Protein AF-A0A1V5V5V7-F1 (afdb_monomer_lite)

Secondary structure (DSSP, 8-state):
-HHHHHHHHHHHHTT--EEEEE-TT-B--SS---S-GGGSB-HHHHHHHHHHHHHTTPEEEEE--SSSS-HHHHTSGGGGGGBTTGGG---GGG-----SB-TT-HHHHHHHHHHHHHHGGG--SSEEE------TTTT-STTHHHHHHHH-HHHHHHHHHHHHHHHHHHTTPEEEEE-THHHH-TTTGGGS-TTSEEEEE--SS--SS-B-SSSTT-B--HHHHHHHHT--EEEE-BTT-HHHHHHHHHHHTTS--SEE--B--S-SSSIIIIIHHHHHHHHHHHTT--HHHHHHHHHHHHSTTS--TT-HHHHHHHHHHHTGGGGS-S---HHHHHEEETT----HHHHHHHHHHHHHHT----HHHHHHHHHHHHHHHHHHHHHHHHHHHHHHHHHTT--HHHHHHHHHHHHHHHHHHHHHHHHHHHHHSTT--S--HHHHHHHHHHHHHHHHHHHTT-EEEEEEEE-SSTT-EEEEEEEEEETTEEEEPPPEEE---TT-SS-TT-SEEEEEEE---SS--EEEEEE-S-S-EEEEEEEEEETTEEEEEEEEEEEES-EE-GGGGGSSSS--EEES-S-HHHHHH-HHHHH--EEEEEEEEE------

Radius of gyration: 25.82 Å; chains: 1; bounding box: 59×65×69 Å

Foldseek 3Di:
DVVLLVVLVLLLVLQAQEDEAELALQEADPLHNPDDPVRHDYLVNLLVSQVSNVVSNYQYEYEYALFFQNQVVCVDPVCLVQFLLHPNQQFFLRDSRRGTGALQDPVSLVSLLVVCVGRLVSGPDLEYEHALPDRQGQCRHPRSVVVCVVPNSLVSSLSSLVSSCVSSVVSNHQYEYEDLVCVLVVVCVLVHDQSHEYEYEDEALAPLFPFRAFWLSDGDDVQVVCVVSNHAYEYEYELLAPSRLQNSLVNCVVHDHPFYHHDDPDDPQCCLQGVSLSSQLSSNVRVVDDSVVSLVRSCCVQFNPFDDDPDPLSVLSNCLRRLSLLRDFLQDALLNLQWAAQVHDDPPVLVSLVSSLVSLVPTDGDDDRNVLSSVSSSLSSLRVNLSSLLSCLSVVCVVVLHPPVVSVVSLVVSLVSLVVSLVVSCVSSCVPPPPPPDPCSNVSSVNSSVRSVVVSVLCNQSKKKKWKWQASTQQFQSFKKKWFAAPNDTFIDGGDTNHDPNSDRDDPPPSIIMGIGRTDGDPTFKMKIKGFSFWQIWTQEMWITGSNWIKGFDFWDDKDDDWDPPVRHRDNDPDTITFADNTRSVRSRDRVSSGDMTMTMTTIDIDDPDDD

Structure (mmCIF, N/CA/C/O backbone):
data_AF-A0A1V5V5V7-F1
#
_entry.id   AF-A0A1V5V5V7-F1
#
loop_
_atom_site.group_PDB
_atom_site.id
_atom_site.type_symbol
_atom_site.label_atom_id
_atom_site.label_alt_id
_atom_site.label_comp_id
_atom_site.label_asym_id
_atom_site.label_entity_id
_atom_site.label_seq_id
_atom_site.pdbx_PDB_ins_code
_atom_site.Cartn_x
_atom_site.Cartn_y
_atom_site.Cartn_z
_atom_site.occupancy
_atom_site.B_iso_or_equiv
_atom_site.auth_seq_id
_atom_site.auth_comp_id
_atom_site.auth_asym_id
_atom_site.auth_atom_id
_atom_site.pdbx_PDB_model_num
ATOM 1 N N . MET A 1 1 ? -1.024 5.319 25.805 1.00 80.69 1 MET A N 1
ATOM 2 C CA . MET A 1 1 ? -2.312 5.103 26.497 1.00 80.69 1 MET A CA 1
ATOM 3 C C . MET A 1 1 ? -3.242 6.287 26.294 1.00 80.69 1 MET A C 1
ATOM 5 O O . MET A 1 1 ? -4.221 6.114 25.589 1.00 80.69 1 MET A O 1
ATOM 9 N N . ASP A 1 2 ? -2.904 7.481 26.786 1.00 83.31 2 ASP A N 1
ATOM 10 C CA . ASP A 1 2 ? -3.766 8.677 26.711 1.00 83.31 2 ASP A CA 1
ATOM 11 C C . ASP A 1 2 ? -4.281 9.001 25.307 1.00 83.31 2 ASP A C 1
ATOM 13 O O . ASP A 1 2 ? -5.461 9.292 25.135 1.00 83.31 2 ASP A O 1
ATOM 17 N N . PHE A 1 3 ? -3.415 8.902 24.296 1.00 84.81 3 PHE A N 1
ATOM 18 C CA . PHE A 1 3 ? -3.811 9.075 22.899 1.00 84.81 3 PHE A CA 1
ATOM 19 C C . PHE A 1 3 ? -4.911 8.090 22.475 1.00 84.81 3 PHE A C 1
ATOM 21 O O . PHE A 1 3 ? -5.913 8.506 21.911 1.00 84.81 3 PHE A O 1
ATOM 28 N N . ILE A 1 4 ? -4.752 6.799 22.790 1.00 88.62 4 ILE A N 1
ATOM 29 C CA . ILE A 1 4 ? -5.717 5.752 22.421 1.00 88.62 4 ILE A CA 1
ATOM 30 C C . ILE A 1 4 ? -7.050 5.991 23.133 1.00 88.62 4 ILE A C 1
ATOM 32 O O . ILE A 1 4 ? -8.092 5.885 22.503 1.00 88.62 4 ILE A O 1
ATOM 36 N N . CYS A 1 5 ? -7.030 6.363 24.415 1.00 91.00 5 CYS A N 1
ATOM 37 C CA . CYS A 1 5 ? -8.255 6.675 25.152 1.00 91.00 5 CYS A CA 1
ATOM 38 C C . CYS A 1 5 ? -8.996 7.879 24.546 1.00 91.00 5 CYS A C 1
ATOM 40 O O . CYS A 1 5 ? -10.190 7.788 24.283 1.00 91.00 5 CYS A O 1
ATOM 42 N N . LYS A 1 6 ? -8.285 8.971 24.233 1.00 89.75 6 LYS A N 1
ATOM 43 C CA . LYS A 1 6 ? -8.878 10.130 23.542 1.00 89.75 6 LYS A CA 1
ATOM 44 C C . LYS A 1 6 ? -9.408 9.770 22.154 1.00 89.75 6 LYS A C 1
ATOM 46 O O . LYS A 1 6 ? -10.428 10.300 21.732 1.00 89.75 6 LYS A O 1
ATOM 51 N N . PHE A 1 7 ? -8.732 8.865 21.450 1.00 90.94 7 PHE A N 1
ATOM 52 C CA . PHE A 1 7 ? -9.203 8.384 20.158 1.00 90.94 7 PHE A CA 1
ATOM 53 C C . PHE A 1 7 ? -10.456 7.508 20.283 1.00 90.94 7 PHE A C 1
ATOM 55 O O . PHE A 1 7 ? -11.350 7.629 19.459 1.00 90.94 7 PHE A O 1
ATOM 62 N N . ILE A 1 8 ? -10.561 6.681 21.327 1.00 95.88 8 ILE A N 1
ATOM 63 C CA . ILE A 1 8 ? -11.785 5.927 21.644 1.00 95.88 8 ILE A CA 1
ATOM 64 C C . ILE A 1 8 ? -12.945 6.888 21.921 1.00 95.88 8 ILE A C 1
ATOM 66 O O . ILE A 1 8 ? -14.026 6.682 21.380 1.00 95.88 8 ILE A O 1
ATOM 70 N N . ASP A 1 9 ? -12.722 7.943 22.713 1.00 95.62 9 ASP A N 1
ATOM 71 C CA . ASP A 1 9 ? -13.739 8.976 22.953 1.00 95.62 9 ASP A CA 1
ATOM 72 C C . ASP A 1 9 ? -14.209 9.613 21.641 1.00 95.62 9 ASP A C 1
ATOM 74 O O . ASP A 1 9 ? -15.407 9.769 21.417 1.00 95.62 9 ASP A O 1
ATOM 78 N N . PHE A 1 10 ? -13.261 9.952 20.764 1.00 93.00 10 PHE A N 1
ATOM 79 C CA . PHE A 1 10 ? -13.552 10.528 19.456 1.00 93.00 10 PHE A CA 1
ATOM 80 C C . PHE A 1 10 ? -14.321 9.558 18.546 1.00 93.00 10 PHE A C 1
ATOM 82 O O . PHE A 1 10 ? -15.321 9.936 17.948 1.00 93.00 10 PHE A O 1
ATOM 89 N N . ALA A 1 11 ? -13.898 8.297 18.461 1.00 95.44 11 ALA A N 1
ATOM 90 C CA . ALA A 1 11 ? -14.577 7.286 17.658 1.00 95.44 11 ALA A CA 1
ATOM 91 C C . ALA A 1 11 ? -16.013 7.040 18.160 1.00 95.44 11 ALA A C 1
ATOM 93 O O . ALA A 1 11 ? -16.940 6.985 17.355 1.00 95.44 11 ALA A O 1
ATOM 94 N N . ALA A 1 12 ? -16.212 6.968 19.480 1.00 96.81 12 ALA A N 1
ATOM 95 C CA . ALA A 1 12 ? -17.534 6.815 20.089 1.00 96.81 12 ALA A CA 1
ATOM 96 C C . ALA A 1 12 ? -18.451 8.016 19.808 1.00 96.81 12 ALA A C 1
ATOM 98 O O . ALA A 1 12 ? -19.632 7.832 19.518 1.00 96.81 12 ALA A O 1
ATOM 99 N N . LEU A 1 13 ? -17.908 9.240 19.843 1.00 95.25 13 LEU A N 1
ATOM 100 C CA . LEU A 1 13 ? -18.642 10.454 19.473 1.00 95.25 13 LEU A CA 1
ATOM 101 C C . LEU A 1 13 ? -19.176 10.389 18.032 1.00 95.25 13 LEU A C 1
ATOM 103 O O . LEU A 1 13 ? -20.259 10.898 17.766 1.00 95.25 13 LEU A O 1
ATOM 107 N N . HIS A 1 14 ? -18.443 9.728 17.134 1.00 96.50 14 HIS A N 1
ATOM 108 C CA . HIS A 1 14 ? -18.779 9.583 15.718 1.00 96.50 14 HIS A CA 1
ATOM 109 C C . HIS A 1 14 ? -19.325 8.191 15.369 1.00 96.50 14 HIS A C 1
ATOM 111 O O . HIS A 1 14 ? -19.024 7.651 14.310 1.00 96.50 14 HIS A O 1
ATOM 117 N N . HIS A 1 15 ? -20.134 7.601 16.251 1.00 97.06 15 HIS A N 1
ATOM 118 C CA . HIS A 1 15 ? -20.927 6.389 15.989 1.00 97.06 15 HIS A CA 1
ATOM 119 C C . HIS A 1 15 ? -20.156 5.088 15.723 1.00 97.06 15 HIS A C 1
ATOM 121 O O . HIS A 1 15 ? -20.773 4.077 15.377 1.00 97.06 15 HIS A O 1
ATOM 127 N N . TYR A 1 16 ? -18.838 5.049 15.931 1.00 98.25 16 TYR A N 1
ATOM 128 C CA . TYR A 1 16 ? -18.142 3.765 15.938 1.00 98.25 16 TYR A CA 1
ATOM 129 C C . TYR A 1 16 ? -18.582 2.958 17.154 1.00 98.25 16 TYR A C 1
ATOM 131 O O . TYR A 1 16 ? -18.862 3.500 18.218 1.00 98.25 16 TYR A O 1
ATOM 139 N N . ASN A 1 17 ? -18.607 1.641 16.989 1.00 97.75 17 ASN A N 1
ATOM 140 C CA . ASN A 1 17 ? -18.889 0.673 18.048 1.00 97.75 17 ASN A CA 1
ATOM 141 C C . ASN A 1 17 ? -17.753 -0.349 18.217 1.00 97.75 17 ASN A C 1
ATOM 143 O O . ASN A 1 17 ? -17.790 -1.158 19.139 1.00 97.75 17 ASN A O 1
ATOM 147 N N . HIS A 1 18 ? -16.733 -0.311 17.353 1.00 98.06 18 HIS A N 1
ATOM 148 C CA . HIS A 1 18 ? -15.567 -1.185 17.423 1.00 98.06 18 HIS A CA 1
ATOM 149 C C . HIS A 1 18 ? -14.266 -0.419 17.168 1.00 98.06 18 HIS A C 1
ATOM 151 O O . HIS A 1 18 ? -14.229 0.537 16.394 1.00 98.06 18 HIS A O 1
ATOM 157 N N . LEU A 1 19 ? -13.180 -0.893 17.782 1.00 97.50 19 LEU A N 1
ATOM 158 C CA . LEU A 1 19 ? -11.814 -0.460 17.500 1.00 97.50 19 LEU A CA 1
ATOM 159 C C . LEU A 1 19 ? -10.923 -1.681 17.249 1.00 97.50 19 LEU A C 1
ATOM 161 O O . LEU A 1 19 ? -10.597 -2.432 18.171 1.00 97.50 19 LEU A O 1
ATOM 165 N N . MET A 1 20 ? -10.492 -1.842 15.998 1.00 96.44 20 MET A N 1
ATOM 166 C CA . MET A 1 20 ? -9.503 -2.846 15.614 1.00 96.44 20 MET A CA 1
ATOM 167 C C . MET A 1 20 ? -8.090 -2.326 15.882 1.00 96.44 20 MET A C 1
ATOM 169 O O . MET A 1 20 ? -7.665 -1.326 15.303 1.00 96.44 20 MET A O 1
ATOM 173 N N . LEU A 1 21 ? -7.333 -3.023 16.725 1.00 94.31 21 LEU A N 1
ATOM 174 C CA . LEU A 1 21 ? -5.933 -2.696 16.984 1.00 94.31 21 LEU A CA 1
ATOM 175 C C . LEU A 1 21 ? -5.018 -3.548 16.097 1.00 94.31 21 LEU A C 1
ATOM 177 O O . LEU A 1 21 ? -4.735 -4.701 16.423 1.00 94.31 21 LEU A O 1
ATOM 181 N N . SER A 1 22 ? -4.535 -2.967 14.995 1.00 90.31 22 SER A N 1
ATOM 182 C CA . SER A 1 22 ? -3.468 -3.557 14.176 1.00 90.31 22 SER A CA 1
ATOM 183 C C . SER A 1 22 ? -2.113 -3.256 14.802 1.00 90.31 22 SER A C 1
ATOM 185 O O . SER A 1 22 ? -1.541 -2.183 14.615 1.00 90.31 22 SER A O 1
ATOM 187 N N . LEU A 1 23 ? -1.655 -4.181 15.642 1.00 84.69 23 LEU A N 1
ATOM 188 C CA . LEU A 1 23 ? -0.447 -4.016 16.448 1.00 84.69 23 LEU A CA 1
ATOM 189 C C . LEU A 1 23 ? 0.705 -4.905 15.983 1.00 84.69 23 LEU A C 1
ATOM 191 O O . LEU A 1 23 ? 1.758 -4.845 16.604 1.00 84.69 23 LEU A O 1
ATOM 195 N N . GLY A 1 24 ? 0.537 -5.724 14.940 1.00 84.44 24 GLY A N 1
ATOM 196 C CA . GLY A 1 24 ? 1.569 -6.676 14.524 1.00 84.44 24 GLY A CA 1
ATOM 197 C C . GLY A 1 24 ? 2.016 -7.543 15.706 1.00 84.44 24 GLY A C 1
ATOM 198 O O . GLY A 1 24 ? 1.200 -8.184 16.366 1.00 84.44 24 GLY A O 1
ATOM 199 N N . ASP A 1 25 ? 3.304 -7.489 16.028 1.00 88.69 25 ASP A N 1
ATOM 200 C CA . ASP A 1 25 ? 3.940 -8.211 17.136 1.00 88.69 25 ASP A CA 1
ATOM 201 C C . ASP A 1 25 ? 4.136 -7.351 18.410 1.00 88.69 25 ASP A C 1
ATOM 203 O O . ASP A 1 25 ? 4.854 -7.717 19.346 1.00 88.69 25 ASP A O 1
ATOM 207 N N . ARG A 1 26 ? 3.496 -6.177 18.475 1.00 91.56 26 ARG A N 1
ATOM 208 C CA . ARG A 1 26 ? 3.693 -5.178 19.539 1.00 91.56 26 ARG A CA 1
ATOM 209 C C . ARG A 1 26 ? 3.007 -5.541 20.854 1.00 91.56 26 ARG A C 1
ATOM 211 O O . ARG A 1 26 ? 3.094 -4.755 21.791 1.00 91.56 26 ARG A O 1
ATOM 218 N N . ILE A 1 27 ? 2.333 -6.685 20.972 1.00 94.38 27 ILE A N 1
ATOM 219 C CA . ILE A 1 27 ? 1.839 -7.184 22.264 1.00 94.38 27 ILE A CA 1
ATOM 220 C C . ILE A 1 27 ? 2.850 -8.188 22.811 1.00 94.38 27 ILE A C 1
ATOM 222 O O . ILE A 1 27 ? 2.986 -9.296 22.289 1.00 94.38 27 ILE A O 1
ATOM 226 N N . ARG A 1 28 ? 3.543 -7.801 23.886 1.00 94.06 28 ARG A N 1
ATOM 227 C CA . ARG A 1 28 ? 4.584 -8.618 24.515 1.00 94.06 28 ARG A CA 1
ATOM 228 C C . ARG A 1 28 ? 3.955 -9.715 25.371 1.00 94.06 28 ARG A C 1
ATOM 230 O O . ARG A 1 28 ? 3.313 -9.424 26.383 1.00 94.06 28 ARG A O 1
ATOM 237 N N . THR A 1 29 ? 4.178 -10.971 25.001 1.00 94.75 29 THR A N 1
ATOM 238 C CA . THR A 1 29 ? 3.667 -12.159 25.706 1.00 94.75 29 THR A CA 1
ATOM 239 C C . THR A 1 29 ? 4.819 -13.022 26.226 1.00 94.75 29 THR A C 1
ATOM 241 O O . THR A 1 29 ? 5.990 -12.678 26.070 1.00 94.75 29 THR A O 1
ATOM 244 N N . ARG A 1 30 ? 4.513 -14.143 26.888 1.00 95.06 30 ARG A N 1
ATOM 245 C CA . ARG A 1 30 ? 5.533 -15.123 27.292 1.00 95.06 30 ARG A CA 1
ATOM 246 C C . ARG A 1 30 ? 6.032 -15.929 26.097 1.00 95.06 30 ARG A C 1
ATOM 248 O O . ARG A 1 30 ? 7.222 -16.207 26.024 1.00 95.06 30 ARG A O 1
ATOM 255 N N . SER A 1 31 ? 5.134 -16.281 25.179 1.00 94.50 31 SER A N 1
ATOM 256 C CA . SER A 1 31 ? 5.453 -16.944 23.906 1.00 94.50 31 SER A CA 1
ATOM 257 C C . SER A 1 31 ? 6.205 -16.051 22.918 1.00 94.50 31 SER A C 1
ATOM 259 O O . SER A 1 31 ? 6.897 -16.576 22.053 1.00 94.50 31 SER A O 1
ATOM 261 N N . TYR A 1 32 ? 6.099 -14.727 23.051 1.00 94.19 32 TYR A N 1
ATOM 262 C CA . TYR A 1 32 ? 6.784 -13.759 22.197 1.00 94.19 32 TYR A CA 1
ATOM 263 C C . TYR A 1 32 ? 7.292 -12.552 23.018 1.00 94.19 32 TYR A C 1
ATOM 265 O O . TYR A 1 32 ? 6.629 -11.510 23.098 1.00 94.19 32 TYR A O 1
ATOM 273 N N . PRO A 1 33 ? 8.453 -12.686 23.692 1.00 93.75 33 PRO A N 1
ATOM 274 C CA . PRO A 1 33 ? 8.962 -11.671 24.615 1.00 93.75 33 PRO A CA 1
ATOM 275 C C . PRO A 1 33 ? 9.951 -10.676 23.979 1.00 93.75 33 PRO A C 1
ATOM 277 O O . PRO A 1 33 ? 10.527 -9.866 24.703 1.00 93.75 33 PRO A O 1
ATOM 280 N N . PHE A 1 34 ? 10.196 -10.749 22.666 1.00 92.56 34 PHE A N 1
ATOM 281 C CA . PHE A 1 34 ? 11.405 -10.181 22.052 1.00 92.56 34 PHE A CA 1
ATOM 282 C C . PHE A 1 34 ? 11.418 -8.653 21.912 1.00 92.56 34 PHE A C 1
ATOM 284 O O . PHE A 1 34 ? 12.494 -8.052 21.895 1.00 92.56 34 PHE A O 1
ATOM 291 N N . ARG A 1 35 ? 10.253 -7.998 21.842 1.00 89.69 35 ARG A N 1
ATOM 292 C CA . ARG A 1 35 ? 10.193 -6.533 21.754 1.00 89.69 35 ARG A CA 1
ATOM 293 C C . ARG A 1 35 ? 10.451 -5.851 23.092 1.00 89.69 35 ARG A C 1
ATOM 295 O O . ARG A 1 35 ? 9.908 -6.228 24.133 1.00 89.69 35 ARG A O 1
ATOM 302 N N . ALA A 1 36 ? 11.219 -4.765 23.043 1.00 89.88 36 ALA A N 1
ATOM 303 C CA . ALA A 1 36 ? 11.499 -3.944 24.211 1.00 89.88 36 ALA A CA 1
ATOM 304 C C . ALA A 1 36 ? 10.215 -3.295 24.775 1.00 89.88 36 ALA A C 1
ATOM 306 O O . ALA A 1 36 ? 9.289 -2.987 24.017 1.00 89.88 36 ALA A O 1
ATOM 307 N N . PRO A 1 37 ? 10.146 -3.007 26.089 1.00 88.75 37 PRO A N 1
ATOM 308 C CA . PRO A 1 37 ? 8.986 -2.346 26.686 1.00 88.75 37 PRO A CA 1
ATOM 309 C C . PRO A 1 37 ? 8.615 -0.985 26.110 1.00 88.75 37 PRO A C 1
ATOM 311 O O . PRO A 1 37 ? 7.437 -0.666 26.059 1.00 88.75 37 PRO A O 1
ATOM 314 N N . ALA A 1 38 ? 9.585 -0.205 25.635 1.00 85.50 38 ALA A N 1
ATOM 315 C CA . ALA A 1 38 ? 9.311 1.082 24.993 1.00 85.50 38 ALA A CA 1
ATOM 316 C C . ALA A 1 38 ? 8.630 0.943 23.617 1.00 85.50 38 ALA A C 1
ATOM 318 O O . ALA A 1 38 ? 8.101 1.912 23.083 1.00 85.50 38 ALA A O 1
ATOM 319 N N . GLU A 1 39 ? 8.649 -0.259 23.045 1.00 85.69 39 GLU A N 1
ATOM 320 C CA . GLU A 1 39 ? 8.208 -0.558 21.686 1.00 85.69 39 GLU A CA 1
ATOM 321 C C . GLU A 1 39 ? 7.040 -1.546 21.649 1.00 85.69 39 GLU A C 1
ATOM 323 O O . GLU A 1 39 ? 6.662 -1.992 20.568 1.00 85.69 39 GLU A O 1
ATOM 328 N N . SER A 1 40 ? 6.495 -1.930 22.805 1.00 91.38 40 SER A N 1
ATOM 329 C CA . SER A 1 40 ? 5.447 -2.943 22.918 1.00 91.38 40 SER A CA 1
ATOM 330 C C . SER A 1 40 ? 4.523 -2.683 24.103 1.00 91.38 40 SER A C 1
ATOM 332 O O . SER A 1 40 ? 4.929 -2.142 25.128 1.00 91.38 40 SER A O 1
ATOM 334 N N . TYR A 1 41 ? 3.282 -3.138 23.984 1.00 93.62 41 TYR A N 1
ATOM 335 C CA . TYR A 1 41 ? 2.291 -3.138 25.044 1.00 93.62 41 TYR A CA 1
ATOM 336 C C . TYR A 1 41 ? 2.398 -4.408 25.878 1.00 93.62 41 TYR A C 1
ATOM 338 O O . TYR A 1 41 ? 2.462 -5.528 25.365 1.00 93.62 41 TYR A O 1
ATOM 346 N N . SER A 1 42 ? 2.369 -4.238 27.192 1.00 95.06 42 SER A N 1
ATOM 347 C CA . SER A 1 42 ? 2.138 -5.333 28.123 1.00 95.06 42 SER A CA 1
ATOM 348 C C . SER A 1 42 ? 0.673 -5.796 28.080 1.00 95.06 42 SER A C 1
ATOM 350 O O . SER A 1 42 ? -0.224 -5.009 27.758 1.00 95.06 42 SER A O 1
ATOM 352 N N . PRO A 1 43 ? 0.380 -7.041 28.504 1.00 95.75 43 PRO A N 1
ATOM 353 C CA . PRO A 1 43 ? -0.996 -7.515 28.634 1.00 95.75 43 PRO A CA 1
ATOM 354 C C . PRO A 1 43 ? -1.861 -6.624 29.535 1.00 95.75 43 PRO A C 1
ATOM 356 O O . PRO A 1 43 ? -3.062 -6.504 29.322 1.00 95.75 43 PRO A O 1
ATOM 359 N N . GLU A 1 44 ?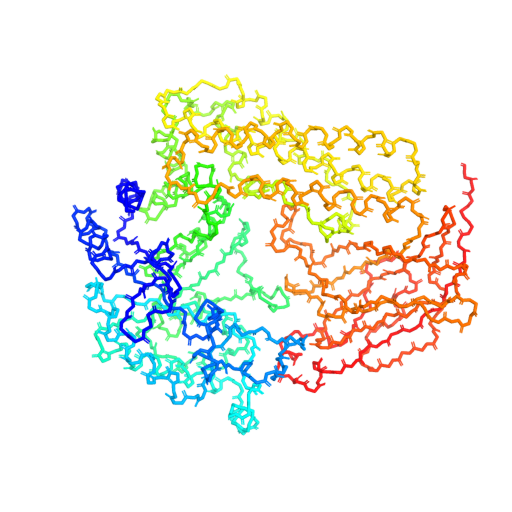 -1.255 -5.980 30.535 1.00 96.00 44 GLU A N 1
ATOM 360 C CA . GLU A 1 44 ? -1.958 -5.075 31.442 1.00 96.00 44 GLU A CA 1
ATOM 361 C C . GLU A 1 44 ? -2.341 -3.749 30.776 1.00 96.00 44 GLU A C 1
ATOM 363 O O . GLU A 1 44 ? -3.438 -3.240 30.991 1.00 96.00 44 GLU A O 1
ATOM 368 N N . GLU A 1 45 ? -1.479 -3.198 29.923 1.00 95.69 45 GLU A N 1
ATOM 369 C CA . GLU A 1 45 ? -1.816 -2.010 29.132 1.00 95.69 45 GLU A CA 1
ATOM 370 C C . GLU A 1 45 ? -2.938 -2.305 28.138 1.00 95.69 45 GLU A C 1
ATOM 372 O O . GLU A 1 45 ? -3.879 -1.521 28.040 1.00 95.69 45 GLU A O 1
ATOM 377 N N . ILE A 1 46 ? -2.905 -3.470 27.485 1.00 97.06 46 ILE A N 1
ATOM 378 C CA . ILE A 1 46 ? -3.990 -3.907 26.599 1.00 97.06 46 ILE A CA 1
ATOM 379 C C . ILE A 1 46 ? -5.306 -4.040 27.372 1.00 97.06 46 ILE A C 1
ATOM 381 O O . ILE A 1 46 ? -6.318 -3.501 26.931 1.00 97.06 46 ILE A O 1
ATOM 385 N N . ARG A 1 47 ? -5.304 -4.659 28.564 1.00 97.12 47 ARG A N 1
ATOM 386 C CA . ARG A 1 47 ? -6.510 -4.731 29.412 1.00 97.12 47 ARG A CA 1
ATOM 387 C C . ARG A 1 47 ? -7.063 -3.355 29.753 1.00 97.12 47 ARG A C 1
ATOM 389 O O . ARG A 1 47 ? -8.278 -3.189 29.751 1.00 97.12 47 ARG A O 1
ATOM 396 N N . LYS A 1 48 ? -6.202 -2.368 30.014 1.00 97.62 48 LYS A N 1
ATOM 397 C CA . LYS A 1 48 ? -6.633 -0.985 30.262 1.00 97.62 48 LYS A CA 1
ATOM 398 C C . LYS A 1 48 ? -7.284 -0.361 29.027 1.00 97.62 48 LYS A C 1
ATOM 400 O O . LYS A 1 48 ? -8.326 0.264 29.177 1.00 97.62 48 LYS A O 1
ATOM 405 N N . ILE A 1 49 ? -6.721 -0.561 27.830 1.00 97.19 49 ILE A N 1
ATOM 406 C CA . ILE A 1 49 ? -7.319 -0.077 26.570 1.00 97.19 49 ILE A CA 1
ATOM 407 C C . ILE 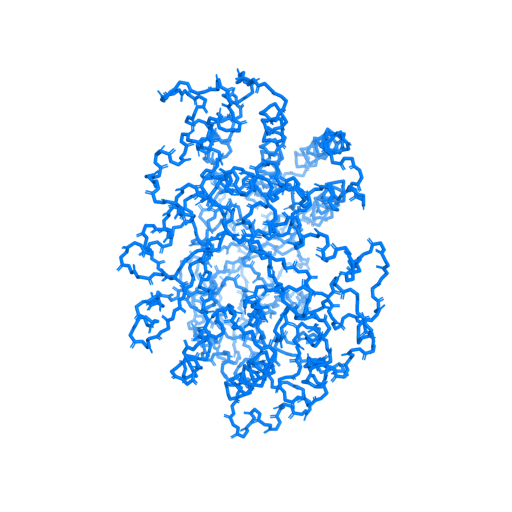A 1 49 ? -8.695 -0.714 26.359 1.00 97.19 49 ILE A C 1
ATOM 409 O O . ILE A 1 49 ? -9.675 -0.012 26.135 1.00 97.19 49 ILE A O 1
ATOM 413 N N . VAL A 1 50 ? -8.777 -2.038 26.480 1.00 98.25 50 VAL A N 1
ATOM 414 C CA . VAL A 1 50 ? -10.011 -2.808 26.281 1.00 98.25 50 VAL A CA 1
ATOM 415 C C . VAL A 1 50 ? -11.081 -2.427 27.307 1.00 98.25 50 VAL A C 1
ATOM 417 O O . VAL A 1 50 ? -12.242 -2.236 26.951 1.00 98.25 50 VAL A O 1
ATOM 420 N N . ALA A 1 51 ? -10.703 -2.274 28.579 1.00 98.19 51 ALA A N 1
ATOM 421 C CA . ALA A 1 51 ? -11.615 -1.831 29.629 1.00 98.19 51 ALA A CA 1
ATOM 422 C C . ALA A 1 51 ? -12.120 -0.405 29.381 1.00 98.19 51 ALA A C 1
ATOM 424 O O . ALA A 1 51 ? -13.293 -0.132 29.622 1.00 98.19 51 ALA A O 1
ATOM 425 N N . TYR A 1 52 ? -11.258 0.484 28.882 1.00 98.44 52 TYR A N 1
ATOM 426 C CA . TYR A 1 52 ? -11.644 1.845 28.526 1.00 98.44 52 TYR A CA 1
ATOM 427 C C . TYR A 1 52 ? -12.600 1.874 27.329 1.00 98.44 52 TYR A C 1
ATOM 429 O O . TYR A 1 52 ? -13.633 2.528 27.405 1.00 98.44 52 TYR A O 1
ATOM 437 N N . GLY A 1 53 ? -12.317 1.101 26.273 1.00 98.25 53 GLY A N 1
ATOM 438 C CA . GLY A 1 53 ? -13.233 0.924 25.142 1.00 98.25 53 GLY A CA 1
ATOM 439 C C . GLY A 1 53 ? -14.617 0.481 25.605 1.00 98.25 53 GLY A C 1
ATOM 440 O O . GLY A 1 53 ? -15.610 1.135 25.307 1.00 98.25 53 GLY A O 1
ATOM 441 N N . LYS A 1 54 ? -14.675 -0.542 26.466 1.00 97.88 54 LYS A N 1
ATOM 442 C CA . LYS A 1 54 ? -15.934 -1.022 27.046 1.00 97.88 54 LYS A CA 1
ATOM 443 C C . LYS A 1 54 ? -16.696 0.053 27.834 1.00 97.88 54 LYS A C 1
ATOM 445 O O . LYS A 1 54 ? -17.917 0.051 27.811 1.00 97.88 54 LYS A O 1
ATOM 450 N N . GLN A 1 55 ? -16.010 0.957 28.539 1.00 97.81 55 GLN A N 1
ATOM 451 C CA . GLN A 1 55 ? -16.660 2.077 29.247 1.00 97.81 55 GLN A CA 1
ATOM 452 C C . GLN A 1 55 ? -17.293 3.105 28.299 1.00 97.81 55 GLN A C 1
ATOM 454 O O . GLN A 1 55 ? -18.077 3.937 28.749 1.00 97.81 55 GLN A O 1
ATOM 459 N N . LYS A 1 56 ? -16.919 3.070 27.020 1.00 97.81 56 LYS A N 1
ATOM 460 C CA . LYS A 1 56 ? -17.378 3.966 25.957 1.00 97.81 56 LYS A CA 1
ATOM 461 C C . LYS A 1 56 ? -18.229 3.244 24.915 1.00 97.81 56 LYS A C 1
ATOM 463 O O . LYS A 1 56 ? -18.402 3.770 23.826 1.00 97.81 56 LYS A O 1
ATOM 468 N N . ASP A 1 57 ? -18.704 2.039 25.237 1.00 97.06 57 ASP A N 1
ATOM 469 C CA . ASP A 1 57 ? -19.452 1.167 24.325 1.00 97.06 57 ASP A CA 1
ATOM 470 C C . ASP A 1 57 ? -18.705 0.865 23.004 1.00 97.06 57 ASP A C 1
ATOM 472 O O . ASP A 1 57 ? -19.310 0.544 21.985 1.00 97.06 57 ASP A O 1
ATOM 476 N N . ILE A 1 58 ? -17.365 0.916 23.041 1.00 98.31 58 ILE A N 1
ATOM 477 C CA . ILE A 1 58 ? -16.466 0.525 21.952 1.00 98.31 58 ILE A CA 1
ATOM 478 C C . ILE A 1 58 ? -15.879 -0.853 22.241 1.00 98.31 58 ILE A C 1
ATOM 480 O O . ILE A 1 58 ? -15.091 -1.049 23.173 1.00 98.31 58 ILE A O 1
ATOM 484 N N . GLU A 1 59 ? -16.199 -1.816 21.391 1.00 98.31 59 GLU A N 1
ATOM 485 C CA . GLU A 1 59 ? -15.618 -3.144 21.456 1.00 98.31 59 GLU A CA 1
ATOM 486 C C . GLU A 1 59 ? -14.225 -3.172 20.806 1.00 98.31 59 GLU A C 1
ATOM 488 O O . GLU A 1 59 ? -14.049 -2.939 19.612 1.00 98.31 59 GLU A O 1
ATOM 493 N N . VAL A 1 60 ? -13.199 -3.464 21.607 1.00 98.44 60 VAL A N 1
ATOM 494 C CA . VAL A 1 60 ? -11.807 -3.509 21.140 1.00 98.44 60 VAL A CA 1
ATOM 495 C C . VAL A 1 60 ? -11.416 -4.945 20.798 1.00 98.44 60 VAL A C 1
ATOM 497 O O . VAL A 1 60 ? -11.567 -5.843 21.635 1.00 98.44 60 VAL A O 1
ATOM 500 N N . PHE A 1 61 ? -10.849 -5.158 19.610 1.00 98.06 61 PHE A N 1
ATOM 501 C CA . PHE A 1 61 ? -10.373 -6.469 19.159 1.00 98.06 61 PHE A CA 1
ATOM 502 C C . PHE A 1 61 ? -9.021 -6.380 18.426 1.00 98.06 61 PHE A C 1
ATOM 504 O O . PHE A 1 61 ? -8.660 -5.309 17.926 1.00 98.06 61 PHE A O 1
ATOM 511 N N . PRO A 1 62 ? -8.227 -7.467 18.390 1.00 97.44 62 PRO A N 1
ATOM 512 C CA . PRO A 1 62 ? -6.892 -7.437 17.808 1.00 97.44 62 PRO A CA 1
ATOM 513 C C . PRO A 1 62 ? -6.912 -7.748 16.307 1.00 97.44 62 PRO A C 1
ATOM 515 O O . PRO A 1 62 ? -7.740 -8.533 15.836 1.00 97.44 62 PRO A O 1
ATOM 518 N N . SER A 1 63 ? -5.929 -7.200 15.593 1.00 96.25 63 SER A N 1
ATOM 519 C CA . SER A 1 63 ? -5.468 -7.719 14.305 1.00 96.25 63 SER A CA 1
ATOM 520 C C . SER A 1 63 ? -4.030 -8.212 14.436 1.00 96.25 63 SER A C 1
ATOM 522 O O . SER A 1 63 ? -3.150 -7.454 14.855 1.00 96.25 63 SER A O 1
ATOM 524 N N . VAL A 1 64 ? -3.810 -9.491 14.122 1.00 96.06 64 VAL A N 1
ATOM 525 C CA . VAL A 1 64 ? -2.497 -10.147 14.161 1.00 96.06 64 VAL A CA 1
ATOM 526 C C . VAL A 1 64 ? -2.260 -10.836 12.816 1.00 96.06 64 VAL A C 1
ATOM 528 O O . VAL A 1 64 ? -3.053 -11.710 12.475 1.00 96.06 64 VAL A O 1
ATOM 531 N N . PRO A 1 65 ? -1.204 -10.489 12.060 1.00 95.12 65 PRO A N 1
ATOM 532 C CA . PRO A 1 65 ? -0.898 -11.140 10.788 1.00 95.12 65 PRO A CA 1
ATOM 533 C C . PRO A 1 65 ? -0.554 -12.620 10.997 1.00 95.12 65 PRO A C 1
ATOM 535 O O . PRO A 1 65 ? 0.209 -12.971 11.898 1.00 95.12 65 PRO A O 1
ATOM 538 N N . THR A 1 66 ? -1.130 -13.495 10.170 1.00 95.56 66 THR A N 1
ATOM 539 C CA . THR A 1 66 ? -0.965 -14.961 10.280 1.00 95.56 66 THR A CA 1
ATOM 540 C C . THR A 1 66 ? -0.453 -15.640 9.013 1.00 95.56 66 THR A C 1
ATOM 542 O O . THR A 1 66 ? -0.193 -16.844 9.031 1.00 95.56 66 THR A O 1
ATOM 545 N N . LEU A 1 67 ? -0.274 -14.882 7.929 1.00 95.50 67 LEU A N 1
ATOM 546 C CA . LEU A 1 67 ? 0.335 -15.361 6.692 1.00 95.50 67 LEU A CA 1
ATOM 547 C C . LEU A 1 67 ? 1.295 -14.301 6.145 1.00 95.50 67 LEU A C 1
ATOM 549 O O . LEU A 1 67 ? 2.457 -14.345 6.536 1.00 95.50 67 LEU A O 1
ATOM 553 N N . GLY A 1 68 ? 0.819 -13.357 5.327 1.00 94.25 68 GLY A N 1
ATOM 554 C CA . GLY A 1 68 ? 1.590 -12.185 4.903 1.00 94.25 68 GLY A CA 1
ATOM 555 C C . GLY A 1 68 ? 1.683 -11.112 5.991 1.00 94.25 68 GLY A C 1
ATOM 556 O O . GLY A 1 68 ? 1.109 -11.260 7.078 1.00 94.25 68 GLY A O 1
ATOM 557 N N . HIS A 1 69 ? 2.435 -10.046 5.708 1.00 92.50 69 HIS A N 1
ATOM 558 C CA . HIS A 1 69 ? 2.744 -8.951 6.642 1.00 92.50 69 HIS A CA 1
ATOM 559 C C . HIS A 1 69 ? 3.336 -9.406 7.989 1.00 92.50 69 HIS A C 1
ATOM 561 O O . HIS A 1 69 ? 3.115 -8.808 9.046 1.00 92.50 69 HIS A O 1
ATOM 567 N N . ALA A 1 70 ? 4.096 -10.499 7.964 1.00 94.88 70 ALA A N 1
ATOM 568 C CA . ALA A 1 70 ? 4.708 -11.113 9.133 1.00 94.88 70 ALA A CA 1
ATOM 569 C C . ALA A 1 70 ? 6.111 -10.563 9.453 1.00 94.88 70 ALA A C 1
ATOM 571 O O . ALA A 1 70 ? 6.726 -11.016 10.419 1.00 94.88 70 ALA A O 1
ATOM 572 N N . GLU A 1 71 ? 6.628 -9.590 8.694 1.00 92.94 71 GLU A N 1
ATOM 573 C CA . GLU A 1 71 ? 7.986 -9.041 8.840 1.00 92.94 71 GLU A CA 1
ATOM 574 C C . GLU A 1 71 ? 8.329 -8.582 10.255 1.00 92.94 71 GLU A C 1
ATOM 576 O O . GLU A 1 71 ? 9.456 -8.777 10.706 1.00 92.94 71 GLU A O 1
ATOM 581 N N . ASP A 1 72 ? 7.364 -8.025 10.981 1.00 91.44 72 ASP A N 1
ATOM 582 C CA . ASP A 1 72 ? 7.562 -7.602 12.362 1.00 91.44 72 ASP A CA 1
ATOM 583 C C . ASP A 1 72 ? 7.870 -8.804 13.272 1.00 91.44 72 ASP A C 1
ATOM 585 O O . ASP A 1 72 ? 8.866 -8.783 13.999 1.00 91.44 72 ASP A O 1
ATOM 589 N N . PHE A 1 73 ? 7.096 -9.890 13.152 1.00 94.44 73 PHE A N 1
ATOM 590 C CA . PHE A 1 73 ? 7.344 -11.144 13.872 1.00 94.44 73 PHE A CA 1
ATOM 591 C C . PHE A 1 73 ? 8.651 -11.812 13.434 1.00 94.44 73 PHE A C 1
ATOM 593 O O . PHE A 1 73 ? 9.434 -12.279 14.258 1.00 94.44 73 PHE A O 1
ATOM 600 N N . LEU A 1 74 ? 8.891 -11.868 12.125 1.00 95.31 74 LEU A N 1
ATOM 601 C CA . LEU A 1 74 ? 10.001 -12.606 11.521 1.00 95.31 74 LEU A CA 1
ATOM 602 C C . LEU A 1 74 ? 11.328 -11.830 11.530 1.00 95.31 74 LEU A C 1
ATOM 604 O O . LEU A 1 74 ? 12.359 -12.363 11.116 1.00 95.31 74 LEU A O 1
ATOM 608 N N . SER A 1 75 ? 11.324 -10.585 12.015 1.00 92.88 75 SER A N 1
ATOM 609 C CA . SER A 1 75 ? 12.532 -9.769 12.189 1.00 92.88 75 SER A CA 1
ATOM 610 C C . SER A 1 75 ? 13.467 -10.303 13.283 1.00 92.88 75 SER A C 1
ATOM 612 O O . SER A 1 75 ? 14.664 -10.006 13.277 1.00 92.88 75 SER A O 1
ATOM 614 N N . HIS A 1 76 ? 12.938 -11.113 14.203 1.00 93.12 76 HIS A N 1
ATOM 615 C CA . HIS A 1 76 ? 13.689 -11.710 15.299 1.00 93.12 76 HIS A CA 1
ATOM 616 C C . HIS A 1 76 ? 14.319 -13.055 14.888 1.00 93.12 76 HIS A C 1
ATOM 618 O O . HIS A 1 76 ? 13.603 -13.927 14.389 1.00 93.12 76 HIS A O 1
ATOM 624 N N . PRO A 1 77 ? 15.632 -13.277 15.115 1.00 93.38 77 PRO A N 1
ATOM 625 C CA . PRO A 1 77 ? 16.317 -14.519 14.735 1.00 93.38 77 PRO A CA 1
ATOM 626 C C . PRO A 1 77 ? 15.676 -15.801 15.288 1.00 93.38 77 PRO A C 1
ATOM 628 O O . PRO A 1 77 ? 15.730 -16.847 14.648 1.00 93.38 77 PRO A O 1
ATOM 631 N N . GLU A 1 78 ? 15.045 -15.730 16.459 1.00 94.62 78 GLU A N 1
ATOM 632 C CA . GLU A 1 78 ? 14.322 -16.832 17.098 1.00 94.62 78 GLU A CA 1
ATOM 633 C C . GLU A 1 78 ? 13.105 -17.304 16.288 1.00 94.62 78 GLU A C 1
ATOM 635 O O . GLU A 1 78 ? 12.655 -18.438 16.448 1.00 94.62 78 GLU A O 1
ATOM 640 N N . MET A 1 79 ? 12.595 -16.447 15.402 1.00 95.69 79 MET A N 1
ATOM 641 C CA . MET A 1 79 ? 11.422 -16.693 14.565 1.00 95.69 79 MET A CA 1
ATOM 642 C C . MET A 1 79 ? 11.790 -17.139 13.145 1.00 95.69 79 MET A C 1
ATOM 644 O O . MET A 1 79 ? 10.895 -17.420 12.352 1.00 95.69 79 MET A O 1
ATOM 648 N N . GLU A 1 80 ? 13.085 -17.257 12.821 1.00 94.81 80 GLU A N 1
ATOM 649 C CA . GLU A 1 80 ? 13.591 -17.636 11.490 1.00 94.81 80 GLU A CA 1
ATOM 650 C C . GLU A 1 80 ? 12.894 -18.879 10.929 1.00 94.81 80 GLU A C 1
ATOM 652 O O . GLU A 1 80 ? 12.458 -18.906 9.781 1.00 94.81 80 GLU A O 1
ATOM 657 N N . GLU A 1 81 ? 12.761 -19.909 11.764 1.00 96.12 81 GLU A N 1
ATOM 658 C CA . GLU A 1 81 ? 12.189 -21.214 11.415 1.00 96.12 81 GLU A CA 1
ATOM 659 C C . GLU A 1 81 ? 10.708 -21.146 11.018 1.00 96.12 81 GLU A C 1
ATOM 661 O O . GLU A 1 81 ? 10.169 -22.096 10.445 1.00 96.12 81 GLU A O 1
ATOM 666 N N . LEU A 1 82 ? 10.040 -20.041 11.352 1.00 97.75 82 LEU A N 1
ATOM 667 C CA . LEU A 1 82 ? 8.639 -19.801 11.044 1.00 97.75 82 LEU A CA 1
ATOM 668 C C . LEU A 1 82 ? 8.457 -19.096 9.700 1.00 97.75 82 LEU A C 1
ATOM 670 O O . LEU A 1 82 ? 7.345 -19.102 9.181 1.00 97.75 82 LEU A O 1
ATOM 674 N N . ALA A 1 83 ? 9.512 -18.515 9.125 1.00 97.81 83 ALA A N 1
ATOM 675 C CA . ALA A 1 83 ? 9.433 -17.805 7.857 1.00 97.81 83 ALA A CA 1
ATOM 676 C C . ALA A 1 83 ? 9.334 -18.769 6.665 1.00 97.81 83 ALA A C 1
ATOM 678 O O . ALA A 1 83 ? 9.971 -19.831 6.619 1.00 97.81 83 ALA A O 1
ATOM 679 N N . GLU A 1 84 ? 8.579 -18.360 5.650 1.00 97.56 84 GLU A N 1
ATOM 680 C CA . GLU A 1 84 ? 8.580 -19.003 4.338 1.00 97.56 84 GLU A CA 1
ATOM 681 C C . GLU A 1 84 ? 9.950 -18.799 3.666 1.00 97.56 84 GLU A C 1
ATOM 683 O O . GLU A 1 84 ? 10.631 -19.758 3.313 1.00 97.56 84 GLU A O 1
ATOM 688 N N . LEU A 1 85 ? 10.457 -17.565 3.610 1.00 96.19 85 LEU A N 1
ATOM 689 C CA . LEU A 1 85 ? 11.788 -17.268 3.055 1.00 96.19 85 LEU A CA 1
ATOM 690 C C . LEU A 1 85 ? 12.923 -17.378 4.089 1.00 96.19 85 LEU A C 1
ATOM 692 O O . LEU A 1 85 ? 13.758 -16.482 4.237 1.00 96.19 85 LEU A O 1
ATOM 696 N N . ARG A 1 86 ? 12.968 -18.493 4.821 1.00 95.38 86 ARG A N 1
ATOM 697 C CA . ARG A 1 86 ? 14.052 -18.802 5.771 1.00 95.38 86 ARG A CA 1
ATOM 698 C C . ARG A 1 86 ? 15.323 -19.291 5.077 1.00 95.38 86 ARG A C 1
ATOM 700 O O . ARG A 1 86 ? 15.297 -19.707 3.919 1.00 95.38 86 ARG A O 1
ATOM 707 N N . HIS A 1 87 ? 16.453 -19.230 5.781 1.00 93.44 87 HIS A N 1
ATOM 708 C CA . HIS A 1 87 ? 17.755 -19.756 5.321 1.00 93.44 87 HIS A CA 1
ATOM 709 C C . HIS A 1 87 ? 18.244 -19.181 3.980 1.00 93.44 87 HIS A C 1
ATOM 711 O O . HIS A 1 87 ? 19.037 -19.797 3.267 1.00 93.44 87 HIS A O 1
ATOM 717 N N . GLY A 1 88 ? 17.777 -17.985 3.614 1.00 89.62 88 GLY A N 1
ATOM 718 C CA . GLY A 1 88 ? 18.130 -17.372 2.341 1.00 89.62 88 GLY A CA 1
ATOM 719 C C . GLY A 1 88 ? 17.541 -18.104 1.131 1.00 89.62 88 GLY A C 1
ATOM 720 O O . GLY A 1 88 ? 18.131 -18.058 0.047 1.00 89.62 88 GLY A O 1
ATOM 721 N N . VAL A 1 89 ? 16.386 -18.751 1.269 1.00 92.94 89 VAL A N 1
ATOM 722 C CA . VAL A 1 89 ? 15.553 -19.062 0.104 1.00 92.94 89 VAL A CA 1
ATOM 723 C C . VAL A 1 89 ? 15.174 -17.750 -0.585 1.00 92.94 89 VAL A C 1
ATOM 725 O O . VAL A 1 89 ? 14.983 -16.720 0.064 1.00 92.94 89 VAL A O 1
ATOM 728 N N . ARG A 1 90 ? 15.141 -17.768 -1.918 1.00 89.50 90 ARG A N 1
ATOM 729 C CA . ARG A 1 90 ? 14.659 -16.633 -2.701 1.00 89.50 90 ARG A CA 1
ATOM 730 C C . ARG A 1 90 ? 13.203 -16.860 -3.057 1.00 89.50 90 ARG A C 1
ATOM 732 O O . ARG A 1 90 ? 12.877 -17.932 -3.561 1.00 89.50 90 ARG A O 1
ATOM 739 N N . GLY A 1 91 ? 12.375 -15.868 -2.774 1.00 87.94 91 GLY A N 1
ATOM 740 C CA . GLY A 1 91 ? 10.948 -15.904 -3.031 1.00 87.94 91 GLY A CA 1
ATOM 741 C C . GLY A 1 91 ? 10.579 -15.484 -4.442 1.00 87.94 91 GLY A C 1
ATOM 742 O O . GLY A 1 91 ? 11.408 -15.444 -5.366 1.00 87.94 91 GLY A O 1
ATOM 743 N N . ARG A 1 92 ? 9.306 -15.129 -4.586 1.00 82.12 92 ARG A N 1
ATOM 744 C CA . ARG A 1 92 ? 8.784 -14.455 -5.765 1.00 82.12 92 ARG A CA 1
ATOM 745 C C . ARG A 1 92 ? 9.575 -13.166 -5.993 1.00 82.12 92 ARG A C 1
ATOM 747 O O . ARG A 1 92 ? 10.161 -12.585 -5.083 1.00 82.12 92 ARG A O 1
ATOM 754 N N . TRP A 1 93 ? 9.726 -12.787 -7.259 1.00 75.94 93 TRP A N 1
ATOM 755 C CA . TRP A 1 93 ? 10.541 -11.637 -7.672 1.00 75.94 93 TRP A CA 1
ATOM 756 C C . TRP A 1 93 ? 12.019 -11.671 -7.257 1.00 75.94 93 TRP A C 1
ATOM 758 O O . TRP A 1 93 ? 12.715 -10.663 -7.392 1.00 75.94 93 TRP A O 1
ATOM 768 N N . ASN A 1 94 ? 12.527 -12.840 -6.843 1.00 76.62 94 ASN A N 1
ATOM 769 C CA . ASN A 1 94 ? 13.911 -13.049 -6.417 1.00 76.62 94 ASN A CA 1
ATOM 770 C C . ASN A 1 94 ? 14.294 -12.275 -5.139 1.00 76.62 94 ASN A C 1
ATOM 772 O O . ASN A 1 94 ? 15.491 -12.063 -4.891 1.00 76.62 94 ASN A O 1
ATOM 776 N N . ASP A 1 95 ? 13.297 -11.869 -4.343 1.00 79.31 95 ASP A N 1
ATOM 777 C CA . ASP A 1 95 ? 13.499 -11.243 -3.041 1.00 79.31 95 ASP A CA 1
ATOM 778 C C . ASP A 1 95 ? 13.859 -12.278 -1.959 1.00 79.31 95 ASP A C 1
ATOM 780 O O . ASP A 1 95 ? 13.886 -13.490 -2.190 1.00 79.31 95 ASP A O 1
ATOM 784 N N . ARG A 1 96 ? 14.255 -11.782 -0.788 1.00 88.00 96 ARG A N 1
ATOM 785 C CA . ARG A 1 96 ? 14.626 -12.591 0.385 1.00 88.00 96 ARG A CA 1
ATOM 786 C C . ARG A 1 96 ? 13.926 -12.078 1.643 1.00 88.00 96 ARG A C 1
ATOM 788 O O . ARG A 1 96 ? 14.394 -12.329 2.753 1.00 88.00 96 ARG A O 1
ATOM 795 N N . ASN A 1 97 ? 12.885 -11.268 1.467 1.00 88.88 97 ASN A N 1
ATOM 796 C CA . ASN A 1 97 ? 12.270 -10.558 2.574 1.00 88.88 97 ASN A CA 1
ATOM 797 C C . ASN A 1 97 ? 11.343 -11.520 3.312 1.00 88.88 97 ASN A C 1
ATOM 799 O O . ASN A 1 97 ? 10.462 -12.134 2.720 1.00 88.88 97 ASN A O 1
ATOM 803 N N . LYS A 1 98 ? 11.536 -11.659 4.621 1.00 94.25 98 LYS A N 1
ATOM 804 C CA . LYS A 1 98 ? 10.714 -12.542 5.452 1.00 94.25 98 LYS A CA 1
ATOM 805 C C . LYS A 1 98 ? 9.422 -11.828 5.817 1.00 94.25 98 LYS A C 1
ATOM 807 O O . LYS A 1 98 ? 9.304 -11.308 6.916 1.00 94.25 98 LYS A O 1
ATOM 812 N N . VAL A 1 99 ? 8.507 -11.768 4.859 1.00 93.38 99 VAL A N 1
ATOM 813 C CA . VAL A 1 99 ? 7.190 -11.125 5.005 1.00 93.38 99 VAL A CA 1
ATOM 814 C C . VAL A 1 99 ? 6.064 -12.143 5.193 1.00 93.38 99 VAL A C 1
ATOM 816 O O . VAL A 1 99 ? 4.963 -11.767 5.569 1.00 93.38 99 VAL A O 1
ATOM 819 N N . ASP A 1 100 ? 6.355 -13.434 4.995 1.00 96.56 100 ASP A N 1
ATOM 820 C CA . ASP A 1 100 ? 5.374 -14.519 5.037 1.00 96.56 100 ASP A CA 1
ATOM 821 C C . ASP A 1 100 ? 5.744 -15.590 6.070 1.00 96.56 100 ASP A C 1
ATOM 823 O O . ASP A 1 100 ? 6.875 -16.097 6.083 1.00 96.56 100 ASP A O 1
ATOM 827 N N . PHE A 1 101 ? 4.777 -16.003 6.890 1.00 98.12 101 PHE A N 1
ATOM 828 C CA . PHE A 1 101 ? 4.874 -17.246 7.652 1.00 98.12 101 PHE A CA 1
ATOM 829 C C . PHE A 1 101 ? 4.834 -18.468 6.725 1.00 98.12 101 PHE A C 1
ATOM 831 O O . PHE A 1 101 ? 4.134 -18.502 5.714 1.00 98.12 101 PHE A O 1
ATOM 838 N N . CYS A 1 102 ? 5.555 -19.521 7.106 1.00 98.25 102 CYS A N 1
ATOM 839 C CA . CYS A 1 102 ? 5.572 -20.788 6.394 1.00 98.25 102 CYS A CA 1
ATOM 840 C C . CYS A 1 102 ? 4.210 -21.489 6.496 1.00 98.25 102 CYS A C 1
ATOM 842 O O . CYS A 1 102 ? 3.861 -22.037 7.544 1.00 98.25 102 CYS A O 1
ATOM 844 N N . ALA A 1 103 ? 3.466 -21.541 5.389 1.00 97.69 103 ALA A N 1
ATOM 845 C CA . ALA A 1 103 ? 2.095 -22.061 5.359 1.00 97.69 103 ALA A CA 1
ATOM 846 C C . ALA A 1 103 ? 1.976 -23.542 5.778 1.00 97.69 103 ALA A C 1
ATOM 848 O O . ALA A 1 103 ? 0.910 -23.982 6.210 1.00 97.69 103 ALA A O 1
ATOM 849 N N . SER A 1 104 ? 3.057 -24.322 5.684 1.00 97.19 104 SER A N 1
ATOM 850 C CA . SER A 1 104 ? 3.033 -25.770 5.956 1.00 97.19 104 SER A CA 1
ATOM 851 C C . SER A 1 104 ? 3.745 -26.191 7.246 1.00 97.19 104 SER A C 1
ATOM 853 O O . SER A 1 104 ? 3.712 -27.370 7.586 1.00 97.19 104 SER A O 1
ATOM 855 N N . SER A 1 105 ? 4.389 -25.271 7.971 1.00 97.31 105 SER A N 1
ATOM 856 C CA . SER A 1 105 ? 5.203 -25.621 9.144 1.00 97.31 105 SER A CA 1
ATOM 857 C C . SER A 1 105 ? 4.352 -25.796 10.399 1.00 97.31 105 SER A C 1
ATOM 859 O O . SER A 1 105 ? 3.695 -24.859 10.844 1.00 97.31 105 SER A O 1
ATOM 861 N N . ASP A 1 106 ? 4.420 -26.965 11.040 1.00 98.00 106 ASP A N 1
ATOM 862 C CA . ASP A 1 106 ? 3.745 -27.202 12.325 1.00 98.00 106 ASP A CA 1
ATOM 863 C C . ASP A 1 106 ? 4.217 -26.242 13.425 1.00 98.00 106 ASP A C 1
ATOM 865 O O . ASP A 1 106 ? 3.400 -25.799 14.231 1.00 98.00 106 ASP A O 1
ATOM 869 N N . LYS A 1 107 ? 5.490 -25.819 13.392 1.00 98.00 107 LYS A N 1
ATOM 870 C CA . LYS A 1 107 ? 6.045 -24.844 14.346 1.00 98.00 107 LYS A CA 1
ATOM 871 C C . LYS A 1 107 ? 5.305 -23.501 14.301 1.00 98.00 107 LYS A C 1
ATOM 873 O O . LYS A 1 107 ? 5.157 -22.856 15.336 1.00 98.00 107 LYS A O 1
ATOM 878 N N . VAL A 1 108 ? 4.821 -23.080 13.124 1.00 98.31 108 VAL A N 1
ATOM 879 C CA . VAL A 1 108 ? 4.027 -21.844 12.975 1.00 98.31 108 VAL A CA 1
ATOM 880 C C . VAL A 1 108 ? 2.721 -21.972 13.749 1.00 98.31 108 VAL A C 1
ATOM 882 O O . VAL A 1 108 ? 2.355 -21.083 14.513 1.00 98.31 108 VAL A O 1
ATOM 885 N N . TYR A 1 109 ? 2.043 -23.109 13.622 1.00 98.50 109 TYR A N 1
ATOM 886 C CA . TYR A 1 109 ? 0.763 -23.329 14.289 1.00 98.50 109 TYR A CA 1
ATOM 887 C C . TYR A 1 109 ? 0.918 -23.615 15.786 1.00 98.50 109 TYR A C 1
ATOM 889 O O . TYR A 1 109 ? 0.065 -23.196 16.561 1.00 98.50 109 TYR A O 1
ATOM 897 N N . GLU A 1 110 ? 2.012 -24.241 16.223 1.00 98.44 110 GLU A N 1
ATOM 898 C CA . GLU A 1 110 ? 2.372 -24.351 17.647 1.00 98.44 110 GLU A CA 1
ATOM 899 C C . GLU A 1 110 ? 2.621 -22.970 18.275 1.00 98.44 110 GLU A C 1
ATOM 901 O O . GLU A 1 110 ? 2.166 -22.686 19.394 1.00 98.44 110 GLU A O 1
ATOM 906 N N . PHE A 1 111 ? 3.302 -22.087 17.536 1.00 98.19 111 PHE A N 1
ATOM 907 C CA . PHE A 1 111 ? 3.471 -20.691 17.918 1.00 98.19 111 PHE A CA 1
ATOM 908 C C . PHE A 1 111 ? 2.120 -19.971 17.986 1.00 98.19 111 PHE A C 1
ATOM 910 O O . PHE A 1 111 ? 1.811 -19.390 19.025 1.00 98.19 111 PHE A O 1
ATOM 917 N N . PHE A 1 112 ? 1.275 -20.067 16.955 1.00 98.31 112 PHE A N 1
ATOM 918 C CA . PHE A 1 112 ? -0.064 -19.465 16.951 1.00 98.31 112 PHE A CA 1
ATOM 919 C C . PHE A 1 112 ? -0.943 -19.983 18.091 1.00 98.31 112 PHE A C 1
ATOM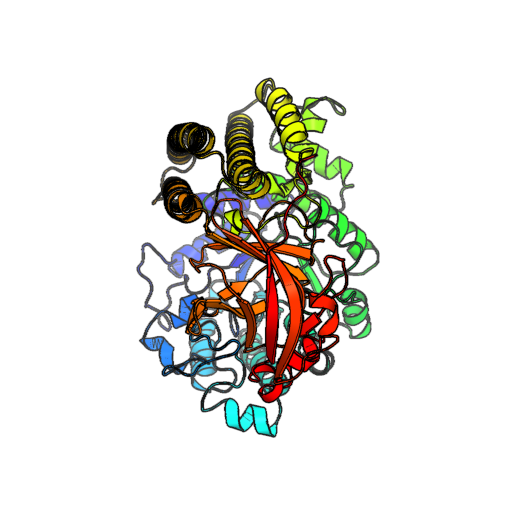 921 O O . PHE A 1 112 ? -1.578 -19.188 18.778 1.00 98.31 112 PHE A O 1
ATOM 928 N N . GLU A 1 113 ? -0.950 -21.288 18.371 1.00 98.31 113 GLU A N 1
ATOM 929 C CA . GLU A 1 113 ? -1.676 -21.841 19.517 1.00 98.31 113 GLU A CA 1
ATOM 930 C C . GLU A 1 113 ? -1.195 -21.250 20.846 1.00 98.31 113 GLU A C 1
ATOM 932 O O . GLU A 1 113 ? -2.008 -20.968 21.729 1.00 98.31 113 GLU A O 1
ATOM 937 N N . SER A 1 114 ? 0.115 -21.063 21.007 1.00 98.12 114 SER A N 1
ATOM 938 C CA . SER A 1 114 ? 0.708 -20.496 22.220 1.00 98.12 114 SER A CA 1
ATOM 939 C C . SER A 1 114 ? 0.421 -19.001 22.347 1.00 98.12 114 SER A C 1
ATOM 941 O O . SER A 1 114 ? -0.094 -18.561 23.377 1.00 98.12 114 SER A O 1
ATOM 943 N N . TYR A 1 115 ? 0.673 -18.244 21.282 1.00 97.62 115 TYR A N 1
ATOM 944 C CA . TYR A 1 115 ? 0.489 -16.802 21.227 1.00 97.62 115 TYR A CA 1
ATOM 945 C C . TYR A 1 115 ? -0.988 -16.418 21.340 1.00 97.62 115 TYR A C 1
ATOM 947 O O . TYR A 1 115 ? -1.360 -15.636 22.216 1.00 97.62 115 TYR A O 1
ATOM 955 N N . PHE A 1 116 ? -1.880 -17.031 20.556 1.00 98.06 116 PHE A N 1
ATOM 956 C CA . PHE A 1 116 ? -3.311 -16.716 20.608 1.00 98.06 116 PHE A CA 1
ATOM 957 C C . PHE A 1 116 ? -3.953 -17.111 21.935 1.00 98.06 116 PHE A C 1
ATOM 959 O O . PHE A 1 116 ? -4.864 -16.419 22.383 1.00 98.06 116 PHE A O 1
ATOM 966 N N . ARG A 1 117 ? -3.465 -18.151 22.623 1.00 98.19 117 ARG A N 1
ATOM 967 C CA . ARG A 1 117 ? -3.933 -18.488 23.979 1.00 98.19 117 ARG A CA 1
ATOM 968 C C . ARG A 1 117 ? -3.625 -17.383 24.994 1.00 98.19 117 ARG A C 1
ATOM 970 O O . ARG A 1 117 ? -4.372 -17.231 25.957 1.00 98.19 117 ARG A O 1
ATOM 977 N N . GLU A 1 118 ? -2.560 -16.610 24.786 1.00 97.81 118 GLU A N 1
ATOM 978 C CA . GLU A 1 118 ? -2.222 -15.454 25.623 1.00 97.81 118 GLU A CA 1
ATOM 979 C C . GLU A 1 118 ? -2.957 -14.179 25.192 1.00 97.81 118 GLU A C 1
ATOM 981 O O . GLU A 1 118 ? -3.383 -13.412 26.054 1.00 97.81 118 GLU A O 1
ATOM 986 N N . ILE A 1 119 ? -3.140 -13.968 23.884 1.00 97.06 119 ILE A N 1
ATOM 987 C CA . ILE A 1 119 ? -3.767 -12.762 23.323 1.00 97.06 119 ILE A CA 1
ATOM 988 C C . ILE A 1 119 ? -5.294 -12.796 23.418 1.00 97.06 119 ILE A C 1
ATOM 990 O O . ILE A 1 119 ? -5.898 -11.830 23.879 1.00 97.06 119 ILE A O 1
ATOM 994 N N . ALA A 1 120 ? -5.938 -13.892 23.011 1.00 97.44 120 ALA A N 1
ATOM 995 C CA . ALA A 1 120 ? -7.396 -13.986 22.914 1.00 97.44 120 ALA A CA 1
ATOM 996 C C . ALA A 1 120 ? -8.139 -13.629 24.222 1.00 97.44 120 ALA A C 1
ATOM 998 O O . ALA A 1 120 ? -9.164 -12.952 24.131 1.00 97.44 120 ALA A O 1
ATOM 999 N N . PRO A 1 121 ? -7.652 -13.992 25.430 1.00 97.56 121 PRO A N 1
ATOM 1000 C CA . PRO A 1 121 ? -8.281 -13.583 26.690 1.00 97.56 121 PRO A CA 1
ATOM 1001 C C . PRO A 1 121 ? -8.136 -12.093 27.035 1.00 97.56 121 PRO A C 1
ATOM 1003 O O . PRO A 1 121 ? -8.861 -11.606 27.900 1.00 97.56 121 PRO A O 1
ATOM 1006 N N . LEU A 1 122 ? -7.201 -11.363 26.412 1.00 98.00 122 LEU A N 1
ATOM 1007 C CA . LEU A 1 122 ? -7.042 -9.919 26.634 1.00 98.00 122 LEU A CA 1
ATOM 1008 C C . LEU A 1 122 ? -8.166 -9.113 25.979 1.00 98.00 122 LEU A C 1
ATOM 1010 O O . LEU A 1 122 ? -8.461 -8.011 26.432 1.00 98.00 122 LEU A O 1
ATOM 1014 N N . PHE A 1 123 ? -8.801 -9.681 24.954 1.00 98.06 123 PHE A N 1
ATOM 1015 C CA . PHE A 1 123 ? -9.855 -9.057 24.165 1.00 98.06 123 PHE A CA 1
ATOM 1016 C C . PHE A 1 123 ? -11.146 -9.868 24.316 1.00 98.06 123 PHE A C 1
ATOM 1018 O O . PHE A 1 123 ? -11.273 -10.911 23.684 1.00 98.06 123 PHE A O 1
ATOM 1025 N N . PRO A 1 124 ? -12.122 -9.452 25.138 1.00 97.12 124 PRO A N 1
ATOM 1026 C CA . PRO A 1 124 ? -13.387 -10.172 25.301 1.00 97.12 124 PRO A CA 1
ATOM 1027 C C . PRO A 1 124 ? -14.237 -10.272 24.027 1.00 97.12 124 PRO A C 1
ATOM 1029 O O . PRO A 1 124 ? -15.053 -11.185 23.943 1.00 97.12 124 PRO A O 1
ATOM 1032 N N . SER A 1 125 ? -14.027 -9.375 23.055 1.00 98.06 125 SER A N 1
ATOM 1033 C CA . SER A 1 125 ? -14.662 -9.406 21.730 1.00 98.06 125 SER A CA 1
ATOM 1034 C C . SER A 1 125 ? -14.648 -10.813 21.113 1.00 98.06 125 SER A C 1
ATOM 1036 O O . SER A 1 125 ? -13.608 -11.482 21.184 1.00 98.06 125 SER A O 1
ATOM 1038 N N . PRO A 1 126 ? -15.739 -11.296 20.485 1.00 97.88 126 PRO A N 1
ATOM 1039 C CA . PRO A 1 126 ? -15.690 -12.522 19.703 1.00 97.88 126 PRO A CA 1
ATOM 1040 C C . PRO A 1 126 ? -14.795 -12.383 18.470 1.00 97.88 126 PRO A C 1
ATOM 1042 O O . PRO A 1 126 ? -14.358 -13.405 17.959 1.00 97.88 126 PRO A O 1
ATOM 1045 N N . TYR A 1 127 ? -14.500 -11.179 17.985 1.00 98.44 127 TYR A N 1
ATOM 1046 C CA . TYR A 1 127 ? -13.747 -10.991 16.751 1.00 98.44 127 TYR A CA 1
ATOM 1047 C C . TYR A 1 127 ? -12.235 -11.107 16.958 1.00 98.44 127 TYR A C 1
ATOM 1049 O O . TYR A 1 127 ? -11.681 -10.743 17.998 1.00 98.44 127 TYR A O 1
ATOM 1057 N N . PHE A 1 128 ? -11.559 -11.637 15.944 1.00 98.44 128 PHE A N 1
ATOM 1058 C CA . PHE A 1 128 ? -10.104 -11.673 15.858 1.00 98.44 128 PHE A CA 1
ATOM 1059 C C . PHE A 1 128 ? -9.708 -11.546 14.389 1.00 98.44 128 PHE A C 1
ATOM 1061 O O . PHE A 1 128 ? -10.039 -12.420 13.584 1.00 98.44 128 PHE A O 1
ATOM 1068 N N . HIS A 1 129 ? -9.026 -10.461 14.035 1.00 98.38 129 HIS A N 1
ATOM 1069 C CA . HIS A 1 129 ? -8.580 -10.239 12.667 1.00 98.38 129 HIS A CA 1
ATOM 1070 C C . HIS A 1 129 ? -7.215 -10.897 12.444 1.00 98.38 129 HIS A C 1
ATOM 1072 O O . HIS A 1 129 ? -6.314 -10.747 13.269 1.00 98.38 129 HIS A O 1
ATOM 1078 N N . ILE A 1 130 ? -7.064 -11.654 11.358 1.00 97.75 130 ILE A N 1
ATOM 1079 C CA . ILE A 1 130 ? -5.872 -12.491 11.123 1.00 97.75 130 ILE A CA 1
ATOM 1080 C C . ILE A 1 130 ? -4.922 -11.946 10.045 1.00 97.75 130 ILE A C 1
ATOM 1082 O O . ILE A 1 130 ? -3.936 -12.606 9.700 1.00 97.75 130 ILE A O 1
ATOM 1086 N N . GLY A 1 131 ? -5.239 -10.772 9.490 1.00 95.44 131 GLY A N 1
ATOM 1087 C CA . GLY A 1 131 ? -4.579 -10.251 8.291 1.00 95.44 131 GLY A CA 1
ATOM 1088 C C . GLY A 1 131 ? -4.942 -11.152 7.120 1.00 95.44 131 GLY A C 1
ATOM 1089 O O . GLY A 1 131 ? -6.116 -11.217 6.754 1.00 95.44 131 GLY A O 1
ATOM 1090 N N . PHE A 1 132 ? -3.955 -11.947 6.695 1.00 96.44 132 PHE A N 1
ATOM 1091 C CA . PHE A 1 132 ? -4.055 -12.968 5.646 1.00 96.44 132 PHE A CA 1
ATOM 1092 C C . PHE A 1 132 ? -4.060 -12.392 4.220 1.00 96.44 132 PHE A C 1
ATOM 1094 O O . PHE A 1 132 ? -4.546 -13.030 3.296 1.00 96.44 132 PHE A O 1
ATOM 1101 N N . ASP A 1 133 ? -3.481 -11.208 4.064 1.00 94.31 133 ASP A N 1
ATOM 1102 C CA . ASP A 1 133 ? -3.291 -10.434 2.837 1.00 94.31 133 ASP A CA 1
ATOM 1103 C C . ASP A 1 133 ? -1.853 -10.513 2.306 1.00 94.31 133 ASP A C 1
ATOM 1105 O O . ASP A 1 133 ? -0.927 -10.884 3.032 1.00 94.31 133 ASP A O 1
ATOM 1109 N N . GLU A 1 134 ? -1.676 -10.149 1.034 1.00 91.75 134 GLU A N 1
ATOM 1110 C CA . GLU A 1 134 ? -0.389 -9.874 0.371 1.00 91.75 134 GLU A CA 1
ATOM 1111 C C . GLU A 1 134 ? 0.694 -10.961 0.526 1.00 91.75 134 GLU A C 1
ATOM 1113 O O . GLU A 1 134 ? 1.895 -10.676 0.555 1.00 91.75 134 GLU A O 1
ATOM 1118 N N . ALA A 1 135 ? 0.283 -12.230 0.598 1.00 93.19 135 ALA A N 1
ATOM 1119 C CA . ALA A 1 135 ? 1.185 -13.351 0.833 1.00 93.19 135 ALA A CA 1
ATOM 1120 C C . ALA A 1 135 ? 1.763 -13.941 -0.464 1.00 93.19 135 ALA A C 1
ATOM 1122 O O . ALA A 1 135 ? 1.263 -14.925 -1.020 1.00 93.19 135 ALA A O 1
ATOM 1123 N N . TRP A 1 136 ? 2.842 -13.341 -0.965 1.00 89.31 136 TRP A N 1
ATOM 1124 C CA . TRP A 1 136 ? 3.356 -13.612 -2.315 1.00 89.31 136 TRP A CA 1
ATOM 1125 C C . TRP A 1 136 ? 4.270 -14.835 -2.433 1.00 89.31 136 TRP A C 1
ATOM 1127 O O . TRP A 1 136 ? 4.449 -15.357 -3.539 1.00 89.31 136 TRP A O 1
ATOM 1137 N N . ASN A 1 137 ? 4.863 -15.293 -1.325 1.00 92.25 137 ASN A N 1
ATOM 1138 C CA . ASN A 1 137 ? 5.936 -16.293 -1.349 1.00 92.25 137 ASN A CA 1
ATOM 1139 C C . ASN A 1 137 ? 5.512 -17.706 -0.933 1.00 92.25 137 ASN A C 1
ATOM 1141 O O . ASN A 1 137 ? 6.373 -18.545 -0.665 1.00 92.25 137 ASN A O 1
ATOM 1145 N N . ILE A 1 138 ? 4.214 -18.007 -0.886 1.00 94.62 138 ILE A N 1
ATOM 1146 C CA . ILE A 1 138 ? 3.708 -19.336 -0.510 1.00 94.62 138 ILE A CA 1
ATOM 1147 C C . ILE A 1 138 ? 4.345 -20.420 -1.398 1.00 94.62 138 ILE A C 1
ATOM 1149 O O . ILE A 1 138 ? 4.319 -20.337 -2.623 1.00 94.62 138 ILE A O 1
ATOM 1153 N N . GLY A 1 139 ? 4.916 -21.473 -0.803 1.00 95.12 139 GLY A N 1
ATOM 1154 C CA . GLY A 1 139 ? 5.438 -22.614 -1.565 1.00 95.12 139 GLY A CA 1
ATOM 1155 C C . GLY A 1 139 ? 6.911 -22.522 -1.958 1.00 95.12 139 GLY A C 1
ATOM 1156 O O . GLY A 1 139 ? 7.354 -23.329 -2.772 1.00 95.12 139 GLY A O 1
ATOM 1157 N N . TYR A 1 140 ? 7.669 -21.538 -1.490 1.00 94.12 140 TYR A N 1
ATOM 1158 C CA . TYR A 1 140 ? 9.077 -21.360 -1.860 1.00 94.12 140 TYR A CA 1
ATOM 1159 C C . TYR A 1 140 ? 10.040 -22.075 -0.912 1.00 94.12 140 TYR A C 1
ATOM 1161 O O . TYR A 1 140 ? 11.116 -22.496 -1.340 1.00 94.12 140 TYR A O 1
ATOM 1169 N N . CYS A 1 141 ? 9.668 -22.254 0.354 1.00 96.00 141 CYS A N 1
ATOM 1170 C CA . CYS A 1 141 ? 10.542 -22.887 1.335 1.00 96.00 141 CYS A CA 1
ATOM 1171 C C . CYS A 1 141 ? 10.711 -24.393 1.084 1.00 96.00 141 CYS A C 1
ATOM 1173 O O . CYS A 1 141 ? 9.873 -25.034 0.457 1.00 96.00 141 CYS A O 1
ATOM 1175 N N . GLU A 1 142 ? 11.759 -25.001 1.637 1.00 95.56 142 GLU A N 1
ATOM 1176 C CA . GLU A 1 142 ? 12.057 -26.437 1.471 1.00 95.56 142 GLU A CA 1
ATOM 1177 C C . GLU A 1 142 ? 10.922 -27.387 1.917 1.00 95.56 142 GLU A C 1
ATOM 1179 O O . GLU A 1 142 ? 10.829 -28.506 1.417 1.00 95.56 142 GLU A O 1
ATOM 1184 N N . GLN A 1 143 ? 10.050 -26.945 2.835 1.00 95.94 143 GLN A N 1
ATOM 1185 C CA . GLN A 1 143 ? 8.881 -27.710 3.288 1.00 95.94 143 GLN A CA 1
ATOM 1186 C C . GLN A 1 143 ? 7.674 -27.498 2.370 1.00 95.94 143 GLN A C 1
ATOM 1188 O O . GLN A 1 143 ? 7.005 -28.458 1.994 1.00 95.94 143 GLN A O 1
ATOM 1193 N N . CYS A 1 144 ? 7.400 -26.250 1.987 1.00 97.19 144 CYS A N 1
ATOM 1194 C CA . CYS A 1 144 ? 6.239 -25.902 1.177 1.00 97.19 144 CYS A CA 1
ATOM 1195 C C . CYS A 1 144 ? 6.453 -26.231 -0.308 1.00 97.19 144 CYS A C 1
ATOM 1197 O O . CYS A 1 144 ? 5.502 -26.624 -0.968 1.00 97.19 144 CYS A O 1
ATOM 1199 N N . ALA A 1 145 ? 7.672 -26.144 -0.847 1.00 95.56 145 ALA A N 1
ATOM 1200 C CA . ALA A 1 145 ? 7.972 -26.401 -2.259 1.00 95.56 145 ALA A CA 1
ATOM 1201 C C . ALA A 1 145 ? 7.528 -27.783 -2.781 1.00 95.56 145 ALA A C 1
ATOM 1203 O O . ALA A 1 145 ? 6.845 -27.830 -3.811 1.00 95.56 145 ALA A O 1
ATOM 1204 N N . PRO A 1 146 ? 7.840 -28.921 -2.122 1.00 96.56 146 PRO A N 1
ATOM 1205 C CA . PRO A 1 146 ? 7.343 -30.222 -2.576 1.00 96.56 146 PRO A CA 1
ATOM 1206 C C . PRO A 1 146 ? 5.813 -30.337 -2.481 1.00 96.56 146 PRO A C 1
ATOM 1208 O O . PRO A 1 146 ? 5.193 -30.974 -3.337 1.00 96.56 146 PRO A O 1
ATOM 1211 N N . LEU A 1 147 ? 5.194 -29.699 -1.482 1.00 97.19 147 LEU A N 1
ATOM 1212 C CA . LEU A 1 147 ? 3.742 -29.710 -1.301 1.00 97.19 147 LEU A CA 1
ATOM 1213 C C . LEU A 1 147 ? 3.039 -28.838 -2.345 1.00 97.19 147 LEU A C 1
ATOM 1215 O O . LEU A 1 147 ? 2.080 -29.295 -2.955 1.00 97.19 147 LEU A O 1
ATOM 1219 N N . ALA A 1 148 ? 3.562 -27.647 -2.635 1.00 94.69 148 ALA A N 1
ATOM 1220 C CA . ALA A 1 148 ? 3.068 -26.762 -3.685 1.00 94.69 148 ALA A CA 1
ATOM 1221 C C . ALA A 1 148 ? 3.165 -27.430 -5.063 1.00 94.69 148 ALA A C 1
ATOM 1223 O O . ALA A 1 148 ? 2.238 -27.334 -5.857 1.00 94.69 148 ALA A O 1
ATOM 1224 N N . LYS A 1 149 ? 4.231 -28.196 -5.330 1.00 93.19 149 LYS A N 1
ATOM 1225 C CA . LYS A 1 149 ? 4.349 -28.984 -6.568 1.00 93.19 149 LYS A CA 1
ATOM 1226 C C . LYS A 1 149 ? 3.297 -30.097 -6.679 1.00 93.19 149 LYS A C 1
ATOM 1228 O O . LYS A 1 149 ? 2.905 -30.452 -7.786 1.00 93.19 149 LYS A O 1
ATOM 1233 N N . THR A 1 150 ? 2.884 -30.677 -5.554 1.00 95.94 150 THR A N 1
ATOM 1234 C CA . THR A 1 150 ? 1.976 -31.838 -5.523 1.00 95.94 150 THR A CA 1
ATOM 1235 C C . THR A 1 150 ? 0.505 -31.427 -5.447 1.00 95.94 150 THR A C 1
ATOM 1237 O O . THR A 1 150 ? -0.344 -32.071 -6.058 1.00 95.94 150 THR A O 1
ATOM 1240 N N . HIS A 1 151 ? 0.204 -30.369 -4.697 1.00 95.06 151 HIS A N 1
ATOM 1241 C CA . HIS A 1 151 ? -1.151 -29.932 -4.360 1.00 95.06 151 HIS A CA 1
ATOM 1242 C C . HIS A 1 151 ? -1.503 -28.549 -4.924 1.00 95.06 151 HIS A C 1
ATOM 1244 O O . HIS A 1 151 ? -2.680 -28.254 -5.080 1.00 95.06 151 HIS A O 1
ATOM 1250 N N . GLY A 1 152 ? -0.512 -27.721 -5.262 1.00 94.31 152 GLY A N 1
ATOM 1251 C CA . GLY A 1 152 ? -0.694 -26.320 -5.650 1.00 94.31 152 GLY A CA 1
ATOM 1252 C C . GLY A 1 152 ? -0.509 -25.344 -4.482 1.00 94.31 152 GLY A C 1
ATOM 1253 O O . GLY A 1 152 ? -0.722 -25.691 -3.320 1.00 94.31 152 GLY A O 1
ATOM 1254 N N . GLU A 1 153 ? -0.113 -24.103 -4.786 1.00 95.00 153 GLU A N 1
ATOM 1255 C CA . GLU A 1 153 ? 0.031 -23.018 -3.794 1.00 95.00 153 GLU A CA 1
ATOM 1256 C C . GLU A 1 153 ? -1.309 -22.672 -3.129 1.00 95.00 153 GLU A C 1
ATOM 1258 O O . GLU A 1 153 ? -1.365 -22.462 -1.917 1.00 95.00 153 GLU A O 1
ATOM 1263 N N . ALA A 1 154 ? -2.396 -22.708 -3.903 1.00 95.81 154 ALA A N 1
ATOM 1264 C CA . ALA A 1 154 ? -3.751 -22.449 -3.432 1.00 95.81 154 ALA A CA 1
ATOM 1265 C C . ALA A 1 154 ? -4.178 -23.397 -2.296 1.00 95.81 154 ALA A C 1
ATOM 1267 O O . ALA A 1 154 ? -4.793 -22.965 -1.321 1.00 95.81 154 ALA A O 1
ATOM 1268 N N . GLU A 1 155 ? -3.802 -24.680 -2.364 1.00 97.69 155 GLU A N 1
ATOM 1269 C CA . GLU A 1 155 ? -4.087 -25.644 -1.292 1.00 97.69 155 GLU A CA 1
ATOM 1270 C C . GLU A 1 155 ? -3.295 -25.344 -0.018 1.00 97.69 155 GLU A C 1
ATOM 1272 O O . GLU A 1 155 ? -3.813 -25.536 1.082 1.00 97.69 155 GLU A O 1
ATOM 1277 N N . LEU A 1 156 ? -2.061 -24.841 -0.139 1.00 97.94 156 LEU A N 1
ATOM 1278 C CA . LEU A 1 156 ? -1.279 -24.416 1.024 1.00 97.94 156 LEU A CA 1
ATOM 1279 C C . LEU A 1 156 ? -1.872 -23.158 1.661 1.00 97.94 156 LEU A C 1
ATOM 1281 O O . LEU A 1 156 ? -1.970 -23.086 2.886 1.00 97.94 156 LEU A O 1
ATOM 1285 N N . CYS A 1 157 ? -2.318 -22.207 0.835 1.00 97.94 157 CYS A N 1
ATOM 1286 C CA . CYS A 1 157 ? -3.047 -21.022 1.278 1.00 97.94 157 CYS A CA 1
ATOM 1287 C C . CYS A 1 157 ? -4.315 -21.424 2.055 1.00 97.94 157 CYS A C 1
ATOM 1289 O O . CYS A 1 157 ? -4.465 -21.083 3.229 1.00 97.94 157 CYS A O 1
ATOM 1291 N N . LEU A 1 158 ? -5.181 -22.257 1.466 1.00 98.50 158 LEU A N 1
ATOM 1292 C CA . LEU A 1 158 ? -6.390 -22.742 2.136 1.00 98.50 158 LEU A CA 1
ATOM 1293 C C . LEU A 1 158 ? -6.072 -23.551 3.404 1.00 98.50 158 LEU A C 1
ATOM 1295 O O . LEU A 1 158 ? -6.735 -23.380 4.428 1.00 98.50 158 LEU A O 1
ATOM 1299 N N . GLY A 1 159 ? -5.063 -24.422 3.360 1.00 98.38 159 GLY A N 1
ATOM 1300 C CA . GLY A 1 159 ? -4.620 -25.204 4.513 1.00 98.38 159 GLY A CA 1
ATOM 1301 C C . GLY A 1 159 ? -4.209 -24.315 5.686 1.00 98.38 159 GLY A C 1
ATOM 1302 O O . GLY A 1 159 ? -4.626 -24.570 6.819 1.00 98.38 159 GLY A O 1
ATOM 1303 N N . SER A 1 160 ? -3.472 -23.237 5.409 1.00 98.38 160 SER A N 1
ATOM 1304 C CA . SER A 1 160 ? -3.094 -22.250 6.421 1.00 98.38 160 SER A CA 1
ATOM 1305 C C . SER A 1 160 ? -4.300 -21.555 7.039 1.00 98.38 160 SER A C 1
ATOM 1307 O O . SER A 1 160 ? -4.447 -21.540 8.267 1.00 98.38 160 SER A O 1
ATOM 1309 N N . LEU A 1 161 ? -5.237 -21.101 6.201 1.00 98.62 161 LEU A N 1
ATOM 1310 C CA . LEU A 1 161 ? -6.474 -20.479 6.665 1.00 98.62 161 LEU A CA 1
ATOM 1311 C C . LEU A 1 161 ? -7.264 -21.408 7.597 1.00 98.62 161 LEU A C 1
ATOM 1313 O O . LEU A 1 161 ? -7.681 -20.999 8.681 1.00 98.62 161 LEU A O 1
ATOM 1317 N N . LEU A 1 162 ? -7.445 -22.674 7.207 1.00 98.69 162 LEU A N 1
ATOM 1318 C CA . LEU A 1 162 ? -8.214 -23.650 7.985 1.00 98.69 162 LEU A CA 1
ATOM 1319 C C . LEU A 1 162 ? -7.555 -23.988 9.329 1.00 98.69 162 LEU A C 1
ATOM 1321 O O . LEU A 1 162 ? -8.260 -24.163 10.328 1.00 98.69 162 LEU A O 1
ATOM 1325 N N . ARG A 1 163 ? -6.220 -24.067 9.386 1.00 98.62 163 ARG A N 1
ATOM 1326 C CA . ARG A 1 163 ? -5.495 -24.316 10.642 1.00 98.62 163 ARG A CA 1
ATOM 1327 C C . ARG A 1 163 ? -5.606 -23.122 11.589 1.00 98.62 163 ARG A C 1
ATOM 1329 O O . ARG A 1 163 ? -6.004 -23.312 12.740 1.00 98.62 163 ARG A O 1
ATOM 1336 N N . THR A 1 164 ? -5.352 -21.908 11.102 1.00 98.50 164 THR A N 1
ATOM 1337 C CA . THR A 1 164 ? -5.487 -20.665 11.882 1.00 98.50 164 THR A CA 1
ATOM 1338 C C . THR A 1 164 ? -6.921 -20.469 12.382 1.00 98.50 164 THR A C 1
ATOM 1340 O O . THR A 1 164 ? -7.144 -20.250 13.578 1.00 98.50 164 THR A O 1
ATOM 1343 N N . HIS A 1 165 ? -7.915 -20.653 11.506 1.00 98.62 165 HIS A N 1
ATOM 1344 C CA . HIS A 1 165 ? -9.338 -20.627 11.860 1.00 98.62 165 HIS A CA 1
ATOM 1345 C C . HIS A 1 165 ? -9.688 -21.655 12.936 1.00 98.62 165 HIS A C 1
ATOM 1347 O O . HIS A 1 165 ? -10.360 -21.324 13.914 1.00 98.62 165 HIS A O 1
ATOM 1353 N N . GLY A 1 166 ? -9.195 -22.888 12.802 1.00 98.62 166 GLY A N 1
ATOM 1354 C CA . GLY A 1 166 ? -9.424 -23.956 13.770 1.00 98.62 166 GLY A CA 1
ATOM 1355 C C . GLY A 1 166 ? -8.890 -23.635 15.169 1.00 98.62 166 GLY A C 1
ATOM 1356 O O . GLY A 1 166 ? -9.563 -23.934 16.159 1.00 98.62 166 GLY A O 1
ATOM 1357 N N . ILE A 1 167 ? -7.715 -23.003 15.266 1.00 98.69 167 ILE A N 1
ATOM 1358 C CA . ILE A 1 167 ? -7.124 -22.565 16.542 1.00 98.69 167 ILE A CA 1
ATOM 1359 C C . ILE A 1 167 ? -8.006 -21.495 17.194 1.00 98.69 167 ILE A C 1
ATOM 1361 O O . ILE A 1 167 ? -8.420 -21.647 18.345 1.00 98.69 167 ILE A O 1
ATOM 1365 N N . LEU A 1 168 ? -8.348 -20.442 16.451 1.00 98.56 168 LEU A N 1
ATOM 1366 C CA . LEU A 1 168 ? -9.141 -19.322 16.963 1.00 98.56 168 LEU A CA 1
ATOM 1367 C C . LEU A 1 168 ? -10.564 -19.743 17.350 1.00 98.56 168 LEU A C 1
ATOM 1369 O O . LEU A 1 168 ? -11.072 -19.324 18.392 1.00 98.56 168 LEU A O 1
ATOM 1373 N N . ARG A 1 169 ? -11.172 -20.669 16.601 1.00 98.12 169 ARG A N 1
ATOM 1374 C CA . ARG A 1 169 ? -12.478 -21.251 16.938 1.00 98.12 169 ARG A CA 1
ATOM 1375 C C . ARG A 1 169 ? -12.465 -21.958 18.295 1.00 98.12 169 ARG A C 1
ATOM 1377 O O . ARG A 1 169 ? -13.404 -21.794 19.069 1.00 98.12 169 ARG A O 1
ATOM 1384 N N . LYS A 1 170 ? -11.408 -22.721 18.612 1.00 98.25 170 LYS A N 1
ATOM 1385 C CA . LYS A 1 170 ? -11.249 -23.373 19.931 1.00 98.25 170 LYS A CA 1
ATOM 1386 C C . LYS A 1 170 ? -11.129 -22.354 21.070 1.00 98.25 170 LYS A C 1
ATOM 1388 O O . LYS A 1 170 ? -11.486 -22.667 22.200 1.00 98.25 170 LYS A O 1
ATOM 1393 N N . LEU A 1 171 ? -10.652 -21.145 20.768 1.00 98.25 171 LEU A N 1
ATOM 1394 C CA . LEU A 1 171 ? -10.558 -20.016 21.698 1.00 98.25 171 LEU A CA 1
ATOM 1395 C C . LEU A 1 171 ? -11.839 -19.159 21.737 1.00 98.25 171 LEU A C 1
ATOM 1397 O O . LEU A 1 171 ? -11.851 -18.109 22.376 1.00 98.25 171 LEU A O 1
ATOM 1401 N N . GLY A 1 172 ? -12.913 -19.591 21.065 1.00 97.94 172 GLY A N 1
ATOM 1402 C CA . GLY A 1 172 ? -14.191 -18.878 21.026 1.00 97.94 172 GLY A CA 1
ATOM 1403 C C . GLY A 1 172 ? -14.176 -17.621 20.157 1.00 97.94 172 GLY A C 1
ATOM 1404 O O . GLY A 1 172 ? -15.016 -16.747 20.355 1.00 97.94 172 GLY A O 1
ATOM 1405 N N . LYS A 1 173 ? -13.223 -17.508 19.222 1.00 98.44 173 LYS A N 1
ATOM 1406 C CA . LYS A 1 173 ? -13.101 -16.361 18.320 1.00 98.44 173 LYS A CA 1
ATOM 1407 C C . LYS A 1 173 ? -13.706 -16.639 16.945 1.00 98.44 173 LYS A C 1
ATOM 1409 O O . LYS A 1 173 ? -13.609 -17.747 16.413 1.00 98.44 173 LYS A O 1
ATOM 1414 N N . ARG A 1 174 ? -14.304 -15.603 16.366 1.00 98.31 174 ARG A N 1
ATOM 1415 C CA . ARG A 1 174 ? -14.767 -15.489 14.987 1.00 98.31 174 ARG A CA 1
ATOM 1416 C C . ARG A 1 174 ? -13.718 -14.711 14.195 1.00 98.31 174 ARG A C 1
ATOM 1418 O O . ARG A 1 174 ? -13.334 -13.609 14.579 1.00 98.31 174 ARG A O 1
ATOM 1425 N N . VAL A 1 175 ? -13.242 -15.316 13.115 1.00 98.69 175 VAL A N 1
ATOM 1426 C CA . VAL A 1 175 ? -12.160 -14.765 12.292 1.00 98.69 175 VAL A CA 1
ATOM 1427 C C . VAL A 1 175 ? -12.687 -13.654 11.390 1.00 98.69 175 VAL A C 1
ATOM 1429 O O . VAL A 1 175 ? -13.742 -13.825 10.776 1.00 98.69 175 VAL A O 1
ATOM 1432 N N . ILE A 1 176 ? -11.921 -12.566 11.300 1.00 98.69 176 ILE A N 1
ATOM 1433 C CA . ILE A 1 176 ? -12.002 -11.568 10.229 1.00 98.69 176 ILE A CA 1
ATOM 1434 C C . ILE A 1 176 ? -10.711 -11.660 9.405 1.00 98.69 176 ILE A C 1
ATOM 1436 O O . ILE A 1 176 ? -9.637 -11.820 9.990 1.00 98.69 176 ILE A O 1
ATOM 1440 N N . MET A 1 177 ? -10.795 -11.593 8.079 1.00 97.81 177 MET A N 1
ATOM 1441 C CA . MET A 1 177 ? -9.618 -11.613 7.205 1.00 97.81 177 MET A CA 1
ATOM 1442 C C . MET A 1 177 ? -9.784 -10.663 6.028 1.00 97.81 177 MET A C 1
ATOM 1444 O O . MET A 1 177 ? -10.902 -10.497 5.540 1.00 97.81 177 MET A O 1
ATOM 1448 N N . TRP A 1 178 ? -8.672 -10.111 5.557 1.00 97.75 178 TRP A N 1
ATOM 1449 C CA . TRP A 1 178 ? -8.610 -9.506 4.232 1.00 97.75 178 TRP A CA 1
ATOM 1450 C C . TRP A 1 178 ? -8.787 -10.578 3.155 1.00 97.75 178 TRP A C 1
ATOM 1452 O O . TRP A 1 178 ? -8.554 -11.766 3.405 1.00 97.75 178 TRP A O 1
ATOM 1462 N N . ASP A 1 179 ? -9.236 -10.177 1.974 1.00 94.62 179 ASP A N 1
ATOM 1463 C CA . ASP A 1 179 ? -9.756 -11.096 0.966 1.00 94.62 179 ASP A CA 1
ATOM 1464 C C . ASP A 1 179 ? -9.005 -11.103 -0.372 1.00 94.62 179 ASP A C 1
ATOM 1466 O O . ASP A 1 179 ? -9.317 -11.898 -1.264 1.00 94.62 179 ASP A O 1
ATOM 1470 N N . ASP A 1 180 ? -7.974 -10.277 -0.507 1.00 92.25 180 ASP A N 1
ATOM 1471 C CA . ASP A 1 180 ? -7.226 -10.080 -1.745 1.00 92.25 180 ASP A CA 1
ATOM 1472 C C . ASP A 1 180 ? -6.554 -11.351 -2.274 1.00 92.25 180 ASP A C 1
ATOM 1474 O O . ASP A 1 180 ? -6.408 -11.532 -3.486 1.00 92.25 180 ASP A O 1
ATOM 1478 N N . MET A 1 181 ? -6.221 -12.296 -1.393 1.00 93.25 181 MET A N 1
ATOM 1479 C CA . MET A 1 181 ? -5.651 -13.585 -1.793 1.00 93.25 181 MET A CA 1
ATOM 1480 C C . MET A 1 181 ? -6.565 -14.373 -2.749 1.00 93.25 181 MET A C 1
ATOM 1482 O O . MET A 1 181 ? -6.077 -15.212 -3.511 1.00 93.25 181 MET A O 1
ATOM 1486 N N . PHE A 1 182 ? -7.878 -14.107 -2.760 1.00 93.25 182 PHE A N 1
ATOM 1487 C CA . PHE A 1 182 ? -8.820 -14.745 -3.686 1.00 93.25 182 PHE A CA 1
ATOM 1488 C C . PHE A 1 182 ? -8.758 -14.190 -5.115 1.00 93.25 182 PHE A C 1
ATOM 1490 O O . PHE A 1 182 ? -9.342 -14.796 -6.013 1.00 93.25 182 PHE A O 1
ATOM 1497 N N . GLU A 1 183 ? -8.034 -13.096 -5.370 1.00 89.44 183 GLU A N 1
ATOM 1498 C CA . GLU A 1 183 ? -7.741 -12.651 -6.740 1.00 89.44 183 GLU A CA 1
ATOM 1499 C C . GLU A 1 183 ? -6.768 -13.584 -7.459 1.00 89.44 183 GLU A C 1
ATOM 1501 O O . GLU A 1 183 ? -6.861 -13.756 -8.680 1.00 89.44 183 GLU A O 1
ATOM 1506 N N . TYR A 1 184 ? -5.851 -14.181 -6.694 1.00 88.25 184 TYR A N 1
ATOM 1507 C CA . TYR A 1 184 ? -4.843 -15.127 -7.171 1.00 88.25 184 TYR A CA 1
ATOM 1508 C C . TYR A 1 184 ? -5.280 -16.581 -7.021 1.00 88.25 184 TYR A C 1
ATOM 1510 O O . TYR A 1 184 ? -4.906 -17.412 -7.844 1.00 88.25 184 TYR A O 1
ATOM 1518 N N . TYR A 1 185 ? -6.093 -16.880 -6.004 1.00 92.62 185 TYR A N 1
ATOM 1519 C CA . TYR A 1 185 ? -6.625 -18.218 -5.741 1.00 92.62 185 TYR A CA 1
ATOM 1520 C C . TYR A 1 185 ? -8.168 -18.224 -5.706 1.00 92.62 185 TYR A C 1
ATOM 1522 O O . TYR A 1 185 ? -8.777 -18.574 -4.686 1.00 92.62 185 TYR A O 1
ATOM 1530 N N . PRO A 1 186 ? -8.862 -17.813 -6.783 1.00 92.38 186 PRO A N 1
ATOM 1531 C CA . PRO A 1 186 ? -10.325 -17.729 -6.790 1.00 92.38 186 PRO A CA 1
ATOM 1532 C C . PRO A 1 186 ? -11.014 -19.088 -6.574 1.00 92.38 186 PRO A C 1
ATOM 1534 O O . PRO A 1 186 ? -12.146 -19.152 -6.086 1.00 92.38 186 PRO A O 1
ATOM 1537 N N . GLU A 1 187 ? -10.344 -20.191 -6.905 1.00 94.25 187 GLU A N 1
ATOM 1538 C CA . GLU A 1 187 ? -10.850 -21.558 -6.799 1.00 94.25 187 GLU A CA 1
ATOM 1539 C C . GLU A 1 187 ? -11.012 -22.054 -5.356 1.00 94.25 187 GLU A C 1
ATOM 1541 O O . GLU A 1 187 ? -11.810 -22.966 -5.110 1.00 94.25 187 GLU A O 1
ATOM 1546 N N . ILE A 1 188 ? -10.304 -21.462 -4.384 1.00 96.75 188 ILE A N 1
ATOM 1547 C CA . ILE A 1 188 ? -10.427 -21.868 -2.976 1.00 96.75 188 ILE A CA 1
ATOM 1548 C C . ILE A 1 188 ? -11.569 -21.154 -2.252 1.00 96.75 188 ILE A C 1
ATOM 1550 O O . ILE A 1 188 ? -12.097 -21.709 -1.287 1.00 96.75 188 ILE A O 1
ATOM 1554 N N . LEU A 1 189 ? -12.018 -19.987 -2.730 1.00 97.19 189 LEU A N 1
ATOM 1555 C CA . LEU A 1 189 ? -13.052 -19.180 -2.072 1.00 97.19 189 LEU A CA 1
ATOM 1556 C C . LEU A 1 189 ? -14.346 -19.970 -1.761 1.00 97.19 189 LEU A C 1
ATOM 1558 O O . LEU A 1 189 ? -14.820 -19.913 -0.623 1.00 97.19 189 LEU A O 1
ATOM 1562 N N . PRO A 1 190 ? -14.907 -20.798 -2.672 1.00 97.69 190 PRO A N 1
ATOM 1563 C CA . PRO A 1 190 ? -16.094 -21.599 -2.360 1.00 97.69 190 PRO A CA 1
ATOM 1564 C C . PRO A 1 190 ? -15.918 -22.575 -1.186 1.00 97.69 190 PRO A C 1
ATOM 1566 O O . PRO A 1 190 ? -16.918 -22.959 -0.572 1.00 97.69 190 PRO A O 1
ATOM 1569 N N . ARG A 1 191 ? -14.679 -22.959 -0.851 1.00 98.06 191 ARG A N 1
ATOM 1570 C CA . ARG A 1 191 ? -14.326 -23.920 0.211 1.00 98.06 191 ARG A CA 1
ATOM 1571 C C . ARG A 1 191 ? -14.015 -23.254 1.555 1.00 98.06 191 ARG A C 1
ATOM 1573 O O . ARG A 1 191 ? -13.869 -23.961 2.550 1.00 98.06 191 ARG A O 1
ATOM 1580 N N . VAL A 1 192 ? -13.942 -21.925 1.606 1.00 98.38 192 VAL A N 1
ATOM 1581 C CA . VAL A 1 192 ? -13.656 -21.178 2.839 1.00 98.38 192 VAL A CA 1
ATOM 1582 C C . VAL A 1 192 ? -14.845 -21.256 3.815 1.00 98.38 192 VAL A C 1
ATOM 1584 O O . VAL A 1 192 ? -15.994 -21.117 3.387 1.00 98.38 192 VAL A O 1
ATOM 1587 N N . PRO A 1 193 ? -14.634 -21.478 5.128 1.00 98.19 193 PRO A N 1
ATOM 1588 C CA . PRO A 1 193 ? -15.728 -21.544 6.097 1.00 98.19 193 PRO A CA 1
ATOM 1589 C C . PRO A 1 193 ? -16.589 -20.271 6.121 1.00 98.19 193 PRO A C 1
ATOM 1591 O O . PRO A 1 193 ? -16.074 -19.171 6.290 1.00 98.19 193 PRO A O 1
ATOM 1594 N N . ARG A 1 194 ? -17.919 -20.417 6.035 1.00 97.38 194 ARG A N 1
ATOM 1595 C CA . ARG A 1 194 ? -18.865 -19.279 5.981 1.00 97.38 194 ARG A CA 1
ATOM 1596 C C . ARG A 1 194 ? -18.970 -18.457 7.261 1.00 97.38 194 ARG A C 1
ATOM 1598 O O . ARG A 1 194 ? -19.515 -17.367 7.242 1.00 97.38 194 ARG A O 1
ATOM 1605 N N . ASN A 1 195 ? -18.453 -18.971 8.376 1.00 96.44 195 ASN A N 1
ATOM 1606 C CA . ASN A 1 195 ? -18.414 -18.229 9.634 1.00 96.44 195 ASN A CA 1
ATOM 1607 C C . ASN A 1 195 ? -17.191 -17.299 9.752 1.00 96.44 195 ASN A C 1
ATOM 1609 O O . ASN A 1 195 ? -17.002 -16.699 10.811 1.00 96.44 195 ASN A O 1
ATOM 1613 N N . ILE A 1 196 ? -16.352 -17.218 8.716 1.00 98.50 196 ILE A N 1
ATOM 1614 C CA . ILE A 1 196 ? -15.328 -16.182 8.572 1.00 98.50 196 ILE A CA 1
ATOM 1615 C C . ILE A 1 196 ? -16.005 -14.930 8.017 1.00 98.50 196 ILE A C 1
ATOM 1617 O O . ILE A 1 196 ? -16.772 -15.019 7.062 1.00 98.50 196 ILE A O 1
ATOM 1621 N N . LEU A 1 197 ? -15.744 -13.790 8.650 1.00 98.50 197 LEU A N 1
ATOM 1622 C CA . LEU A 1 197 ? -16.200 -12.485 8.189 1.00 98.50 197 LEU A CA 1
ATOM 1623 C C . LEU A 1 197 ? -15.151 -11.931 7.218 1.00 98.50 197 LEU A C 1
ATOM 1625 O O . LEU A 1 197 ? -14.015 -11.687 7.624 1.00 98.50 197 LEU A O 1
ATOM 1629 N N . MET A 1 198 ? -15.506 -11.782 5.945 1.00 98.31 198 MET A N 1
ATOM 1630 C CA . MET A 1 198 ? -14.583 -11.225 4.948 1.00 98.31 198 MET A CA 1
ATOM 1631 C C . MET A 1 198 ? -14.454 -9.715 5.147 1.00 98.31 198 MET A C 1
ATOM 1633 O O . MET A 1 198 ? -15.444 -9.061 5.458 1.00 98.31 198 MET A O 1
ATOM 1637 N N . ALA A 1 199 ? -13.265 -9.151 4.980 1.00 97.81 199 ALA A N 1
ATOM 1638 C CA . ALA A 1 199 ? -13.042 -7.713 4.944 1.00 97.81 199 ALA A CA 1
ATOM 1639 C C . ALA A 1 199 ? -12.548 -7.340 3.544 1.00 97.81 199 ALA A C 1
ATOM 1641 O O . ALA A 1 199 ? -11.390 -7.571 3.210 1.00 97.81 199 ALA A O 1
ATOM 1642 N N . ASP A 1 200 ? -13.457 -6.803 2.737 1.00 95.56 200 ASP A N 1
ATOM 1643 C CA . ASP A 1 200 ? -13.202 -6.380 1.362 1.00 95.56 200 ASP A CA 1
ATOM 1644 C C . ASP A 1 200 ? -12.678 -4.949 1.390 1.00 95.56 200 ASP A C 1
ATOM 1646 O O . ASP A 1 200 ? -13.420 -3.995 1.653 1.00 95.56 200 ASP A O 1
ATOM 1650 N N . TRP A 1 201 ? -11.371 -4.801 1.214 1.00 93.19 201 TRP A N 1
ATOM 1651 C CA . TRP A 1 201 ? -10.749 -3.489 1.132 1.00 93.19 201 TRP A CA 1
ATOM 1652 C C . TRP A 1 201 ? -10.817 -2.967 -0.301 1.00 93.19 201 TRP A C 1
ATOM 1654 O O . TRP A 1 201 ? -10.806 -3.736 -1.244 1.00 93.19 201 TRP A O 1
ATOM 1664 N N . GLN A 1 202 ? -10.974 -1.655 -0.469 1.00 88.31 202 GLN A N 1
ATOM 1665 C CA . GLN A 1 202 ? -10.901 -0.963 -1.762 1.00 88.31 202 GLN A CA 1
ATOM 1666 C C . GLN A 1 202 ? -10.455 0.466 -1.470 1.00 88.31 202 GLN A C 1
ATOM 1668 O O . GLN A 1 202 ? -11.100 1.173 -0.690 1.00 88.31 202 GLN A O 1
ATOM 1673 N N . TYR A 1 203 ? -9.345 0.902 -2.063 1.00 85.69 203 TYR A N 1
ATOM 1674 C CA . TYR A 1 203 ? -8.702 2.188 -1.743 1.00 85.69 203 TYR A CA 1
ATOM 1675 C C . TYR A 1 203 ? -8.671 3.176 -2.919 1.00 85.69 203 TYR A C 1
ATOM 1677 O O . TYR A 1 203 ? -8.134 4.281 -2.794 1.00 85.69 203 TYR A O 1
ATOM 1685 N N . GLN A 1 204 ? -9.276 2.801 -4.046 1.00 78.62 204 GLN A N 1
ATOM 1686 C CA . GLN A 1 204 ? -9.460 3.642 -5.221 1.00 78.62 204 GLN A CA 1
ATOM 1687 C C . GLN A 1 204 ? -10.321 4.856 -4.863 1.00 78.62 204 GLN A C 1
ATOM 1689 O O . GLN A 1 204 ? -11.209 4.793 -4.010 1.00 78.62 204 GLN A O 1
ATOM 1694 N N . ARG A 1 205 ? -10.081 5.989 -5.530 1.00 78.69 205 ARG A N 1
ATOM 1695 C CA . ARG A 1 205 ? -10.854 7.224 -5.307 1.00 78.69 205 ARG A CA 1
ATOM 1696 C C . ARG A 1 205 ? -12.350 7.039 -5.566 1.00 78.69 205 ARG A C 1
ATOM 1698 O O . ARG A 1 205 ? -13.178 7.688 -4.926 1.00 78.69 205 ARG A O 1
ATOM 1705 N N . ASP A 1 206 ? -12.681 6.176 -6.514 1.00 83.12 206 ASP A N 1
ATOM 1706 C CA . ASP A 1 206 ? -14.046 5.851 -6.888 1.00 83.12 206 ASP A CA 1
ATOM 1707 C C . ASP A 1 206 ? -14.210 4.335 -6.956 1.00 83.12 206 ASP A C 1
ATOM 1709 O O . ASP A 1 206 ? -13.666 3.688 -7.845 1.00 83.12 206 ASP A O 1
ATOM 1713 N N . VAL A 1 207 ? -14.953 3.776 -6.005 1.00 86.38 207 VAL A N 1
ATOM 1714 C CA . VAL A 1 207 ? -15.145 2.323 -5.868 1.00 86.38 207 VAL A CA 1
ATOM 1715 C C . VAL A 1 207 ? -16.410 1.840 -6.596 1.00 86.38 207 VAL A C 1
ATOM 1717 O O . VAL A 1 207 ? -16.698 0.648 -6.635 1.00 86.38 207 VAL A O 1
ATOM 1720 N N . ARG A 1 208 ? -17.167 2.732 -7.261 1.00 83.00 208 ARG A N 1
ATOM 1721 C CA . ARG A 1 208 ? -18.394 2.350 -8.004 1.00 83.00 208 ARG A CA 1
ATOM 1722 C C . ARG A 1 208 ? -18.133 1.356 -9.136 1.00 83.00 208 ARG A C 1
ATOM 1724 O O . ARG A 1 208 ? -19.059 0.708 -9.621 1.00 83.00 208 ARG A O 1
ATOM 1731 N N . ARG A 1 209 ? -16.877 1.235 -9.561 1.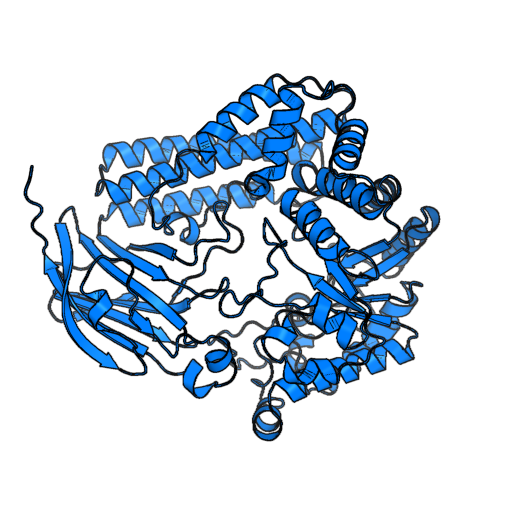00 77.44 209 ARG A N 1
ATOM 1732 C CA . ARG A 1 209 ? -16.378 0.155 -10.403 1.00 77.44 209 ARG A CA 1
ATOM 1733 C C . ARG A 1 209 ? -15.362 -0.622 -9.574 1.00 77.44 209 ARG A C 1
ATOM 1735 O O . ARG A 1 209 ? -14.238 -0.170 -9.421 1.00 77.44 209 ARG A O 1
ATOM 1742 N N . TYR A 1 210 ? -15.779 -1.758 -9.024 1.00 72.00 210 TYR A N 1
ATOM 1743 C CA . TYR A 1 210 ? -14.891 -2.615 -8.244 1.00 72.00 210 TYR A CA 1
ATOM 1744 C C . TYR A 1 210 ? -13.749 -3.127 -9.125 1.00 72.00 210 TYR A C 1
ATOM 1746 O O . TYR A 1 210 ? -13.997 -3.745 -10.165 1.00 72.00 210 TYR A O 1
ATOM 1754 N N . GLU A 1 211 ? -12.515 -2.890 -8.700 1.00 77.31 211 GLU A N 1
ATOM 1755 C CA . GLU A 1 211 ? -11.308 -3.271 -9.427 1.00 77.31 211 GLU A CA 1
ATOM 1756 C C . GLU A 1 211 ? -10.465 -4.212 -8.569 1.00 77.31 211 GLU A C 1
ATOM 1758 O O . GLU A 1 211 ? -10.301 -4.001 -7.366 1.00 77.31 211 GLU A O 1
ATOM 1763 N N . ALA A 1 212 ? -9.916 -5.244 -9.205 1.00 78.94 212 ALA A N 1
ATOM 1764 C CA . ALA A 1 212 ? -8.922 -6.109 -8.604 1.00 78.94 212 ALA A CA 1
ATOM 1765 C C . ALA A 1 212 ? -7.722 -5.273 -8.148 1.00 78.94 212 ALA A C 1
ATOM 1767 O O . ALA A 1 212 ? -7.218 -4.412 -8.876 1.00 78.94 212 ALA A O 1
ATOM 1768 N N . HIS A 1 213 ? -7.245 -5.563 -6.949 1.00 78.25 213 HIS A N 1
ATOM 1769 C CA . HIS A 1 213 ? -6.130 -4.888 -6.306 1.00 78.25 213 HIS A CA 1
ATOM 1770 C C . HIS A 1 213 ? -4.825 -5.077 -7.075 1.00 78.25 213 HIS A C 1
ATOM 1772 O O . HIS A 1 213 ? -4.016 -4.151 -7.198 1.00 78.25 213 HIS A O 1
ATOM 1778 N N . PHE A 1 214 ? -4.596 -6.298 -7.565 1.00 76.81 214 PHE A N 1
ATOM 1779 C CA . PHE A 1 214 ? -3.281 -6.695 -8.054 1.00 76.81 214 PHE A CA 1
ATOM 1780 C C . PHE A 1 214 ? -3.277 -7.191 -9.493 1.00 76.81 214 PHE A C 1
ATOM 1782 O O . PHE A 1 214 ? -2.242 -7.091 -10.152 1.00 76.81 214 PHE A O 1
ATOM 1789 N N . VAL A 1 215 ? -4.393 -7.724 -9.991 1.00 76.81 215 VAL A N 1
ATOM 1790 C CA . VAL A 1 215 ? -4.383 -8.483 -11.245 1.00 76.81 215 VAL A CA 1
ATOM 1791 C C . VAL A 1 215 ? -5.109 -7.756 -12.378 1.00 76.81 215 VAL A C 1
ATOM 1793 O O . VAL A 1 215 ? -6.331 -7.587 -12.355 1.00 76.81 215 VAL A O 1
ATOM 1796 N N . ASP A 1 216 ? -4.331 -7.388 -13.400 1.00 74.31 216 ASP A N 1
ATOM 1797 C CA . ASP A 1 216 ? -4.759 -6.913 -14.726 1.00 74.31 216 ASP A CA 1
ATOM 1798 C C . ASP A 1 216 ? -5.695 -5.687 -14.735 1.00 74.31 216 ASP A C 1
ATOM 1800 O O . ASP A 1 216 ? -6.353 -5.428 -15.744 1.00 74.31 216 ASP A O 1
ATOM 1804 N N . LEU A 1 217 ? -5.805 -4.949 -13.619 1.00 74.06 217 LEU A N 1
ATOM 1805 C CA . LEU A 1 217 ? -6.851 -3.932 -13.401 1.00 74.06 217 LEU A CA 1
ATOM 1806 C C . LEU A 1 217 ? -8.253 -4.480 -13.741 1.00 74.06 217 LEU A C 1
ATOM 1808 O O . LEU A 1 217 ? -9.097 -3.801 -14.336 1.00 74.06 217 LEU A O 1
ATOM 1812 N N . SER A 1 218 ? -8.473 -5.762 -13.443 1.00 77.81 218 SER A N 1
ATOM 1813 C CA . SER A 1 218 ? -9.703 -6.448 -13.819 1.00 77.81 218 SER A CA 1
ATOM 1814 C C . SER A 1 218 ? -10.884 -5.949 -12.989 1.00 77.81 218 SER A C 1
ATOM 1816 O O . SER A 1 218 ? -10.761 -5.673 -11.803 1.00 77.81 218 SER A O 1
ATOM 1818 N N . ILE A 1 219 ? -12.050 -5.811 -13.617 1.00 81.94 219 ILE A N 1
ATOM 1819 C CA . ILE A 1 219 ? -13.270 -5.396 -12.918 1.00 81.94 219 ILE A CA 1
ATOM 1820 C C . ILE A 1 219 ? -13.920 -6.646 -12.364 1.00 81.94 219 ILE A C 1
ATOM 1822 O O . ILE A 1 219 ? -14.235 -7.566 -13.128 1.00 81.94 219 ILE A O 1
ATOM 1826 N N . GLU A 1 220 ? -14.176 -6.663 -11.066 1.00 82.50 220 GLU A N 1
ATOM 1827 C CA . GLU A 1 220 ? -14.771 -7.823 -10.415 1.00 82.50 220 GLU A CA 1
ATOM 1828 C C . GLU A 1 220 ? -16.109 -7.497 -9.760 1.00 82.50 220 GLU A C 1
ATOM 1830 O O . GLU A 1 220 ? -16.569 -6.360 -9.731 1.00 82.50 220 GLU A O 1
ATOM 1835 N N . ARG A 1 221 ? -16.786 -8.537 -9.277 1.00 88.06 221 ARG A N 1
ATOM 1836 C CA . ARG A 1 221 ? -18.062 -8.421 -8.566 1.00 88.06 221 ARG A CA 1
ATOM 1837 C C . ARG A 1 221 ? -17.981 -9.165 -7.244 1.00 88.06 221 ARG A C 1
ATOM 1839 O O . ARG A 1 221 ? -18.683 -10.153 -7.026 1.00 88.06 221 ARG A O 1
ATOM 1846 N N . ARG A 1 222 ? -17.049 -8.732 -6.393 1.00 91.44 222 ARG A N 1
ATOM 1847 C CA . ARG A 1 222 ? -16.699 -9.455 -5.169 1.00 91.44 222 ARG A CA 1
ATOM 1848 C C . ARG A 1 222 ? -17.854 -9.526 -4.173 1.00 91.44 222 ARG A C 1
ATOM 1850 O O . ARG A 1 222 ? -18.184 -10.619 -3.722 1.00 91.44 222 ARG A O 1
ATOM 1857 N N . LEU A 1 223 ? -18.534 -8.406 -3.918 1.00 94.31 223 LEU A N 1
ATOM 1858 C CA . LEU A 1 223 ? -19.683 -8.374 -3.001 1.00 94.31 223 LEU A CA 1
ATOM 1859 C C . LEU A 1 223 ? -20.833 -9.282 -3.483 1.00 94.31 223 LEU A C 1
ATOM 1861 O O . LEU A 1 223 ? -21.344 -10.088 -2.709 1.00 94.31 223 LEU A O 1
ATOM 1865 N N . GLU A 1 224 ? -21.155 -9.263 -4.785 1.00 94.94 224 GLU A N 1
ATOM 1866 C CA . GLU A 1 224 ? -22.133 -10.189 -5.392 1.00 94.94 224 GLU A CA 1
ATOM 1867 C C . GLU A 1 224 ? -21.709 -11.658 -5.198 1.00 94.94 224 GLU A C 1
ATOM 1869 O O . GLU A 1 224 ? -22.522 -12.533 -4.881 1.00 94.94 224 GLU A O 1
ATOM 1874 N N . GLN A 1 225 ? -20.415 -11.951 -5.363 1.00 95.44 225 GLN A N 1
ATOM 1875 C CA . GLN A 1 225 ? -19.872 -13.286 -5.138 1.00 95.44 225 GLN A CA 1
ATOM 1876 C C . GLN A 1 225 ? -20.015 -13.723 -3.673 1.00 95.44 225 GLN A C 1
ATOM 1878 O O . GLN A 1 225 ? -20.328 -14.896 -3.440 1.00 95.44 225 GLN A O 1
ATOM 1883 N N . TYR A 1 226 ? -19.828 -12.820 -2.708 1.00 97.00 226 TYR A N 1
ATOM 1884 C CA . TYR A 1 226 ? -20.019 -13.105 -1.285 1.00 97.00 226 TYR A CA 1
ATOM 1885 C C . TYR A 1 226 ? -21.464 -13.400 -0.924 1.00 97.00 226 TYR A C 1
ATOM 1887 O O . TYR A 1 226 ? -21.708 -14.435 -0.299 1.00 97.00 226 TYR A O 1
ATOM 1895 N N . GLU A 1 227 ? -22.419 -12.593 -1.382 1.00 97.38 227 GLU A N 1
ATOM 1896 C CA . GLU A 1 227 ? -23.840 -12.865 -1.150 1.00 97.38 227 GLU A CA 1
ATOM 1897 C C . GLU A 1 227 ? -24.258 -14.208 -1.758 1.00 97.38 227 GLU A C 1
ATOM 1899 O O . GLU A 1 227 ? -24.876 -15.040 -1.089 1.00 97.38 227 GLU A O 1
ATOM 1904 N N . ARG A 1 228 ? -23.835 -14.487 -3.000 1.00 97.56 228 ARG A N 1
ATOM 1905 C CA . ARG A 1 228 ? -24.126 -15.760 -3.678 1.00 97.56 228 ARG A CA 1
ATOM 1906 C C . ARG A 1 228 ? -23.552 -16.965 -2.936 1.00 97.56 228 ARG A C 1
ATOM 1908 O O . ARG A 1 228 ? -24.158 -18.036 -2.934 1.00 97.56 228 ARG A O 1
ATOM 1915 N N . LEU A 1 229 ? -22.356 -16.826 -2.365 1.00 97.75 229 LEU A N 1
ATOM 1916 C CA . LEU A 1 229 ? -21.710 -17.898 -1.612 1.00 97.75 229 LEU A CA 1
ATOM 1917 C C . LEU A 1 229 ? -22.204 -17.975 -0.161 1.00 97.75 229 LEU A C 1
ATOM 1919 O O . LEU A 1 229 ? -21.980 -19.010 0.466 1.00 97.75 229 LEU A O 1
ATOM 1923 N N . GLY A 1 230 ? -22.890 -16.951 0.352 1.00 97.81 230 GLY A N 1
ATOM 1924 C CA . GLY A 1 230 ? -23.401 -16.884 1.720 1.00 97.81 230 GLY A CA 1
ATOM 1925 C C . GLY A 1 230 ? -22.342 -16.493 2.752 1.00 97.81 230 GLY A C 1
ATOM 1926 O O . GLY A 1 230 ? -22.312 -17.077 3.835 1.00 97.81 230 GLY A O 1
ATOM 1927 N N . PHE A 1 231 ? -21.439 -15.574 2.405 1.00 98.44 231 PHE A N 1
ATOM 1928 C CA . PHE A 1 231 ? -20.523 -14.954 3.365 1.00 98.44 231 PHE A CA 1
ATOM 1929 C C . PHE A 1 231 ? -21.154 -13.710 3.988 1.00 98.44 231 PHE A C 1
ATOM 1931 O O . PHE A 1 231 ? -21.809 -12.930 3.304 1.00 98.44 231 PHE A O 1
ATOM 1938 N N . GLU A 1 232 ? -20.891 -13.497 5.273 1.00 98.44 232 GLU A N 1
ATOM 1939 C CA . GLU A 1 232 ? -20.951 -12.156 5.850 1.00 98.44 232 GLU A CA 1
ATOM 1940 C C . GLU A 1 232 ? -19.638 -11.438 5.516 1.00 98.44 232 GLU A C 1
ATOM 1942 O O . GLU A 1 232 ? -18.566 -12.057 5.527 1.00 98.44 232 GLU A O 1
ATOM 1947 N N . TYR A 1 233 ? -19.708 -10.140 5.233 1.00 98.38 233 TYR A N 1
ATOM 1948 C CA . TYR A 1 233 ? -18.543 -9.346 4.849 1.00 98.38 233 TYR A CA 1
ATOM 1949 C C . TYR A 1 233 ? -18.643 -7.899 5.336 1.00 98.38 233 TYR A C 1
ATOM 1951 O O . TYR A 1 233 ? -19.730 -7.379 5.579 1.00 98.38 233 TYR A O 1
ATOM 1959 N N . LEU A 1 234 ? -17.491 -7.262 5.485 1.00 98.25 234 LEU A N 1
ATOM 1960 C CA . LEU A 1 234 ? -17.304 -5.858 5.807 1.00 98.25 234 LEU A CA 1
ATOM 1961 C C . LEU A 1 234 ? -16.738 -5.159 4.577 1.00 98.25 234 LEU A C 1
ATOM 1963 O O . LEU A 1 234 ? -15.847 -5.708 3.932 1.00 98.25 234 LEU A O 1
ATOM 1967 N N . ILE A 1 235 ? -17.195 -3.942 4.302 1.00 96.81 235 ILE A N 1
ATOM 1968 C CA . ILE A 1 235 ? -16.464 -3.051 3.395 1.00 96.81 235 ILE A CA 1
ATOM 1969 C C . ILE A 1 235 ? -15.371 -2.323 4.174 1.00 96.81 235 ILE A C 1
ATOM 1971 O O . ILE A 1 235 ? -15.574 -1.936 5.328 1.00 96.81 235 ILE A O 1
ATOM 1975 N N . ALA A 1 236 ? -14.213 -2.124 3.561 1.00 96.19 236 ALA A N 1
ATOM 1976 C CA . ALA A 1 236 ? -13.079 -1.487 4.210 1.00 96.19 236 ALA A CA 1
ATOM 1977 C C . ALA A 1 236 ? -12.512 -0.329 3.375 1.00 96.19 236 ALA A C 1
ATOM 1979 O O . ALA A 1 236 ? -11.475 -0.485 2.726 1.00 96.19 236 ALA A O 1
ATOM 1980 N N . PRO A 1 237 ? -13.165 0.852 3.378 1.00 94.19 237 PRO A N 1
ATOM 1981 C CA . PRO A 1 237 ? -12.565 2.056 2.815 1.00 94.19 237 PRO A CA 1
ATOM 1982 C C . PRO A 1 237 ? -11.331 2.487 3.622 1.00 94.19 237 PRO A C 1
ATOM 1984 O O . PRO A 1 237 ? -11.129 2.093 4.777 1.00 94.19 237 PRO A O 1
ATOM 1987 N N . ALA A 1 238 ? -10.510 3.351 3.035 1.00 88.31 238 ALA A N 1
ATOM 1988 C CA . ALA A 1 238 ? -9.378 3.972 3.713 1.00 88.31 238 ALA A CA 1
ATOM 1989 C C . ALA A 1 238 ? -9.604 5.466 3.897 1.00 88.31 238 ALA A C 1
ATOM 1991 O O . ALA A 1 238 ? -10.182 6.141 3.048 1.00 88.31 238 ALA A O 1
ATOM 1992 N N . ASP A 1 239 ? -9.003 6.034 4.942 1.00 86.75 239 ASP A N 1
ATOM 1993 C CA . ASP A 1 239 ? -8.962 7.490 5.113 1.00 86.75 239 ASP A CA 1
ATOM 1994 C C . ASP A 1 239 ? -8.089 8.217 4.080 1.00 86.75 239 ASP A C 1
ATOM 1996 O O . ASP A 1 239 ? -7.722 9.374 4.269 1.00 86.75 239 ASP A O 1
ATOM 2000 N N . PHE A 1 240 ? -7.697 7.529 3.010 1.00 78.50 240 PHE A N 1
ATOM 2001 C CA . PHE A 1 240 ? -6.924 8.099 1.928 1.00 78.50 240 PHE A CA 1
ATOM 2002 C C . PHE A 1 240 ? -7.692 9.251 1.311 1.00 78.50 240 PHE A C 1
ATOM 2004 O O . PHE A 1 240 ? -7.102 10.312 1.177 1.00 78.50 240 PHE A O 1
ATOM 2011 N N . ASN A 1 241 ? -8.981 9.075 1.006 1.00 79.44 241 ASN A N 1
ATOM 2012 C CA . ASN A 1 241 ? -9.795 10.120 0.400 1.00 79.44 241 ASN A CA 1
ATOM 2013 C C . ASN A 1 241 ? -11.282 10.000 0.747 1.00 79.44 241 ASN A C 1
ATOM 2015 O O . ASN A 1 241 ? -11.796 8.903 0.941 1.00 79.44 241 ASN A O 1
ATOM 2019 N N . PHE A 1 242 ? -11.977 11.137 0.815 1.00 87.88 242 PHE A N 1
ATOM 2020 C CA . PHE A 1 242 ? -13.399 11.177 1.175 1.00 87.88 242 PHE A CA 1
ATOM 2021 C C . PHE A 1 242 ? -14.281 10.534 0.099 1.00 87.88 242 PHE A C 1
ATOM 2023 O O . PHE A 1 242 ? -15.223 9.811 0.428 1.00 87.88 242 PHE A O 1
ATOM 2030 N N . SER A 1 243 ? -13.932 10.719 -1.176 1.00 87.56 243 SER A N 1
ATOM 2031 C CA . SER A 1 243 ? -14.597 10.058 -2.296 1.00 87.56 243 SER A CA 1
ATOM 2032 C C . SER A 1 243 ? -14.567 8.533 -2.177 1.00 87.56 243 SER A C 1
ATOM 2034 O O . SER A 1 243 ? -15.581 7.910 -2.459 1.00 87.56 243 SER A O 1
ATOM 2036 N N . ASN A 1 244 ? -13.482 7.922 -1.703 1.00 89.38 244 ASN A N 1
ATOM 2037 C CA . ASN A 1 244 ? -13.371 6.479 -1.493 1.00 89.38 244 ASN A CA 1
ATOM 2038 C C . ASN A 1 244 ? -14.392 6.019 -0.457 1.00 89.38 244 ASN A C 1
ATOM 2040 O O . ASN A 1 244 ? -15.211 5.158 -0.756 1.00 89.38 244 ASN A O 1
ATOM 2044 N N . ILE A 1 245 ? -14.406 6.661 0.714 1.00 93.06 245 ILE A N 1
ATOM 2045 C CA . ILE A 1 245 ? -15.365 6.366 1.786 1.00 93.06 245 ILE A CA 1
ATOM 2046 C C . ILE A 1 245 ? -16.797 6.471 1.247 1.00 93.06 245 ILE A C 1
ATOM 2048 O O . ILE A 1 245 ? -17.584 5.538 1.375 1.00 93.06 245 ILE A O 1
ATOM 2052 N N . ARG A 1 246 ? -17.125 7.587 0.590 1.00 93.44 246 ARG A N 1
ATOM 2053 C CA . ARG A 1 246 ? -18.467 7.849 0.065 1.00 93.44 246 ARG A CA 1
ATOM 2054 C C . ARG A 1 246 ? -18.866 6.863 -1.036 1.00 93.44 246 ARG A C 1
ATOM 2056 O O . ARG A 1 246 ? -19.931 6.266 -0.953 1.00 93.44 246 ARG A O 1
ATOM 2063 N N . THR A 1 247 ? -18.044 6.709 -2.071 1.00 92.69 247 THR A N 1
ATOM 2064 C CA . THR A 1 247 ? -18.363 5.875 -3.244 1.00 92.69 247 THR A CA 1
ATOM 2065 C C . THR A 1 247 ? -18.390 4.393 -2.909 1.00 92.69 247 THR A C 1
ATOM 2067 O O . THR A 1 247 ? -19.192 3.672 -3.495 1.00 92.69 247 THR A O 1
ATOM 2070 N N . PHE A 1 248 ? -17.578 3.938 -1.950 1.00 93.81 248 PHE A N 1
ATOM 2071 C CA . PHE A 1 248 ? -17.645 2.558 -1.487 1.00 93.81 248 PHE A CA 1
ATOM 2072 C C . PHE A 1 248 ? -18.921 2.314 -0.675 1.00 93.81 248 PHE A C 1
ATOM 2074 O O . PHE A 1 248 ? -19.607 1.329 -0.925 1.00 93.81 248 PHE A O 1
ATOM 2081 N N . CYS A 1 249 ? -19.312 3.238 0.212 1.00 94.31 249 CYS A N 1
ATOM 2082 C CA . CYS A 1 249 ? -20.616 3.171 0.882 1.00 94.31 249 CYS A CA 1
ATOM 2083 C C . CYS A 1 249 ? -21.788 3.196 -0.113 1.00 94.31 249 CYS A C 1
ATOM 2085 O O . CYS A 1 249 ? -22.729 2.426 0.043 1.00 94.31 249 CYS A O 1
ATOM 2087 N N . GLU A 1 250 ? -21.732 4.051 -1.142 1.00 93.88 250 GLU A N 1
ATOM 2088 C CA . GLU A 1 250 ? -22.742 4.107 -2.210 1.00 93.88 250 GLU A CA 1
ATOM 2089 C C . GLU A 1 250 ? -22.830 2.773 -2.963 1.00 93.88 250 GLU A C 1
ATOM 2091 O O . GLU A 1 250 ? -23.920 2.228 -3.095 1.00 93.88 250 GLU A O 1
ATOM 2096 N N . TYR A 1 251 ? -21.695 2.223 -3.407 1.00 93.19 251 TYR A N 1
ATOM 2097 C CA . TYR A 1 251 ? -21.634 0.925 -4.087 1.00 93.19 251 TYR A CA 1
ATOM 2098 C C . TYR A 1 251 ? -22.151 -0.214 -3.201 1.00 93.19 251 TYR A C 1
ATOM 2100 O O . TYR A 1 251 ? -22.912 -1.066 -3.651 1.00 93.19 251 TYR A O 1
ATOM 2108 N N . ALA A 1 252 ? -21.775 -0.216 -1.923 1.00 93.56 252 ALA A N 1
ATOM 2109 C CA . ALA A 1 252 ? -22.203 -1.222 -0.962 1.00 93.56 252 ALA A CA 1
ATOM 2110 C C . ALA A 1 252 ? -23.691 -1.121 -0.595 1.00 93.56 252 ALA A C 1
ATOM 2112 O O . ALA A 1 252 ? -24.253 -2.103 -0.118 1.00 93.56 252 ALA A O 1
ATOM 2113 N N . GLY A 1 253 ? -24.326 0.034 -0.830 1.00 92.94 253 GLY A N 1
ATOM 2114 C CA . GLY A 1 253 ? -25.756 0.255 -0.602 1.00 92.94 253 GLY A CA 1
ATOM 2115 C C . GLY A 1 253 ? -26.671 -0.590 -1.494 1.00 92.94 253 GLY A C 1
ATOM 2116 O O . GLY A 1 253 ? -27.831 -0.792 -1.143 1.00 92.94 253 GLY A O 1
ATOM 2117 N N . ASP A 1 254 ? -26.145 -1.129 -2.599 1.00 93.81 254 ASP A N 1
ATOM 2118 C CA . ASP A 1 254 ? -26.841 -2.096 -3.458 1.00 93.81 254 ASP A CA 1
ATOM 2119 C C . ASP A 1 254 ? -26.753 -3.547 -2.930 1.00 93.81 254 ASP A C 1
ATOM 2121 O O . ASP A 1 254 ? -27.314 -4.465 -3.532 1.00 93.81 254 ASP A O 1
ATOM 2125 N N . PHE A 1 255 ? -26.061 -3.763 -1.806 1.00 95.81 255 PHE A N 1
ATOM 2126 C CA . PHE A 1 255 ? -25.797 -5.069 -1.203 1.00 95.81 255 PHE A CA 1
ATOM 2127 C C . PHE A 1 255 ? -26.091 -5.074 0.311 1.00 95.81 255 PHE A C 1
ATOM 2129 O O . PHE A 1 255 ? -26.590 -4.100 0.876 1.00 95.81 255 PHE A O 1
ATOM 2136 N N . HIS A 1 256 ? -25.767 -6.179 0.992 1.00 96.88 256 HIS A N 1
ATOM 2137 C CA . HIS A 1 256 ? -26.034 -6.387 2.420 1.00 96.88 256 HIS A CA 1
ATOM 2138 C C . HIS A 1 256 ? -24.746 -6.626 3.232 1.00 96.88 256 HIS A C 1
ATOM 2140 O O . HIS A 1 256 ? -24.590 -7.693 3.839 1.00 96.88 256 HIS A O 1
ATOM 2146 N N . PRO A 1 257 ? -23.800 -5.664 3.273 1.00 97.00 257 PRO A N 1
ATOM 2147 C CA . PRO A 1 257 ? -22.626 -5.793 4.129 1.00 97.00 257 PRO A CA 1
ATOM 2148 C C . PRO A 1 257 ? -23.036 -5.917 5.604 1.00 97.00 257 PRO A C 1
ATOM 2150 O O . PRO A 1 257 ? -23.959 -5.257 6.078 1.00 97.00 257 PRO A O 1
ATOM 2153 N N . PHE A 1 258 ? -22.301 -6.735 6.356 1.00 97.19 258 PHE A N 1
ATOM 2154 C CA . PHE A 1 258 ? -22.458 -6.877 7.806 1.00 97.19 258 PHE A CA 1
ATOM 2155 C C . PHE A 1 258 ? -22.082 -5.587 8.556 1.00 97.19 258 PHE A C 1
ATOM 2157 O O . PHE A 1 258 ? -22.564 -5.336 9.659 1.00 97.19 258 PHE A O 1
ATOM 2164 N N . GLY A 1 259 ? -21.210 -4.771 7.965 1.00 96.62 259 GLY A N 1
ATOM 2165 C CA . GLY A 1 259 ? -20.733 -3.510 8.518 1.00 96.62 259 GLY A CA 1
ATOM 2166 C C . GLY A 1 259 ? -19.591 -2.932 7.688 1.00 96.62 259 GLY A C 1
ATOM 2167 O O . GLY A 1 259 ? -19.355 -3.354 6.554 1.00 96.62 259 GLY A O 1
ATOM 2168 N N . ALA A 1 260 ? -18.854 -1.988 8.270 1.00 97.31 260 ALA A N 1
ATOM 2169 C CA . ALA A 1 260 ? -17.711 -1.355 7.627 1.00 97.31 260 ALA A CA 1
ATOM 2170 C C . ALA A 1 260 ? -16.536 -1.164 8.598 1.00 97.31 260 ALA A C 1
ATOM 2172 O O . ALA A 1 260 ? -16.732 -1.014 9.805 1.00 97.31 260 ALA A O 1
ATOM 2173 N N . ILE A 1 261 ? -15.314 -1.143 8.063 1.00 96.88 261 ILE A N 1
ATOM 2174 C CA . ILE A 1 261 ? -14.088 -0.782 8.786 1.00 96.88 261 ILE A CA 1
ATOM 2175 C C . ILE A 1 261 ? -13.425 0.380 8.051 1.00 96.88 261 ILE A C 1
ATOM 2177 O O . ILE A 1 261 ? -12.914 0.202 6.953 1.00 96.88 261 ILE A O 1
ATOM 2181 N N . LEU A 1 262 ? -13.341 1.560 8.668 1.00 96.56 262 LEU A N 1
ATOM 2182 C CA . LEU A 1 262 ? -12.446 2.593 8.146 1.00 96.56 262 LEU A CA 1
ATOM 2183 C C . LEU A 1 262 ? -10.998 2.235 8.502 1.00 96.56 262 LEU A C 1
ATOM 2185 O O . LEU A 1 262 ? -10.622 2.208 9.678 1.00 96.56 262 LEU A O 1
ATOM 2189 N N . THR A 1 263 ? -10.173 1.983 7.491 1.00 93.19 263 THR A N 1
ATOM 2190 C CA . THR A 1 263 ? -8.767 1.630 7.697 1.00 93.19 263 THR A CA 1
ATOM 2191 C C . THR A 1 263 ? -7.883 2.859 7.862 1.00 93.19 263 THR A C 1
ATOM 2193 O O . THR A 1 263 ? -8.062 3.904 7.225 1.00 93.19 263 THR A O 1
ATOM 2196 N N . LEU A 1 264 ? -6.902 2.733 8.762 1.00 89.19 264 LEU A N 1
ATOM 2197 C CA . LEU A 1 264 ? -6.005 3.817 9.130 1.00 89.19 264 LEU A CA 1
ATOM 2198 C C . LEU A 1 264 ? -4.522 3.394 9.083 1.00 89.19 264 LEU A C 1
ATOM 2200 O O . LEU A 1 264 ? -3.918 3.122 10.116 1.00 89.19 264 LEU A O 1
ATOM 2204 N N . TRP A 1 265 ? -3.902 3.409 7.899 1.00 82.75 265 TRP A N 1
ATOM 2205 C CA . TRP A 1 265 ? -2.516 2.946 7.704 1.00 82.75 265 TRP A CA 1
ATOM 2206 C C . TRP A 1 265 ? -1.430 4.024 7.947 1.00 82.75 265 TRP A C 1
ATOM 2208 O O . TRP A 1 265 ? -1.517 5.122 7.399 1.00 82.75 265 TRP A O 1
ATOM 2218 N N . GLY A 1 266 ? -0.396 3.707 8.751 1.00 68.81 266 GLY A N 1
ATOM 2219 C CA . GLY A 1 266 ? 0.905 4.417 8.823 1.00 68.81 266 GLY A CA 1
ATOM 2220 C C . GLY A 1 266 ? 0.953 5.827 9.452 1.00 68.81 266 GLY A C 1
ATOM 2221 O O . GLY A 1 266 ? 1.385 6.769 8.793 1.00 68.81 266 GLY A O 1
ATOM 2222 N N . LYS A 1 267 ? 0.531 6.021 10.717 1.00 61.59 267 LYS A N 1
ATOM 2223 C CA . LYS A 1 267 ? 0.049 7.353 11.167 1.00 61.59 267 LYS A CA 1
ATOM 2224 C C . LYS A 1 267 ? 0.629 7.962 12.430 1.00 61.59 267 LYS A C 1
ATOM 2226 O O . LYS A 1 267 ? -0.106 8.404 13.310 1.00 61.59 267 LYS A O 1
ATOM 2231 N N . SER A 1 268 ? 1.942 8.119 12.483 1.00 60.81 268 SER A N 1
ATOM 2232 C CA . SER A 1 268 ? 2.472 9.151 13.373 1.00 60.81 268 SER A CA 1
ATOM 2233 C C . SER A 1 268 ? 2.135 10.552 12.818 1.00 60.81 268 SER A C 1
ATOM 2235 O O . SER A 1 268 ? 1.604 11.383 13.551 1.00 60.81 268 SER A O 1
ATOM 2237 N N . VAL A 1 269 ? 2.328 10.799 11.515 1.00 67.00 269 VAL A N 1
ATOM 2238 C CA . VAL A 1 269 ? 2.347 12.157 10.925 1.00 67.00 269 VAL A CA 1
ATOM 2239 C C . VAL A 1 269 ? 0.988 12.806 10.605 1.00 67.00 269 VAL A C 1
ATOM 2241 O O . VAL A 1 269 ? 0.741 13.927 11.049 1.00 67.00 269 VAL A O 1
ATOM 2244 N N . PHE A 1 270 ? 0.053 12.106 9.957 1.00 73.88 270 PHE A N 1
ATOM 2245 C CA . PHE A 1 270 ? -1.138 12.733 9.337 1.00 73.88 270 PHE A CA 1
ATOM 2246 C C . PHE A 1 270 ? -2.438 12.675 10.150 1.00 73.88 270 PHE A C 1
ATOM 2248 O O . PHE A 1 270 ? -3.530 12.835 9.609 1.00 73.88 270 PHE A O 1
ATOM 2255 N N . PHE A 1 271 ? -2.357 12.396 11.447 1.00 78.06 271 PHE A N 1
ATOM 2256 C CA . PHE A 1 271 ? -3.551 12.056 12.221 1.00 78.06 271 PHE A CA 1
ATOM 2257 C C . PHE A 1 271 ? -4.582 13.207 12.287 1.00 78.06 271 PHE A C 1
ATOM 2259 O O . PHE A 1 271 ? -5.775 12.967 12.120 1.00 78.06 271 PHE A O 1
ATOM 2266 N N . ASN A 1 272 ? -4.125 14.457 12.434 1.00 79.19 272 ASN A N 1
ATOM 2267 C CA . ASN A 1 272 ? -4.988 15.646 12.524 1.00 79.19 272 ASN A CA 1
ATOM 2268 C C . ASN A 1 272 ? -5.577 16.085 11.180 1.00 79.19 272 ASN A C 1
ATOM 2270 O O . ASN A 1 272 ? -6.742 16.458 11.123 1.00 79.19 272 ASN A O 1
ATOM 2274 N N . THR A 1 273 ? -4.795 16.028 10.104 1.00 76.75 273 THR A N 1
ATOM 2275 C CA . THR A 1 273 ? -5.207 16.505 8.772 1.00 76.75 273 THR A CA 1
ATOM 2276 C C . THR A 1 273 ? -6.024 15.494 7.984 1.00 76.75 273 THR A C 1
ATOM 2278 O O . THR A 1 273 ? -6.777 15.873 7.089 1.00 76.75 273 THR A O 1
ATOM 2281 N N . LYS A 1 274 ? -5.843 14.205 8.284 1.00 79.94 274 LYS A N 1
ATOM 2282 C CA . LYS A 1 274 ? -6.406 13.086 7.525 1.00 79.94 274 LYS A CA 1
ATOM 2283 C C . LYS A 1 274 ? -7.422 12.312 8.350 1.00 79.94 274 LYS A C 1
ATOM 2285 O O . LYS A 1 274 ? -8.601 12.244 8.021 1.00 79.94 274 LYS A O 1
ATOM 2290 N N . SER A 1 275 ? -6.943 11.735 9.448 1.00 85.69 275 SER A N 1
ATOM 2291 C CA . SER A 1 275 ? -7.652 10.657 10.129 1.00 85.69 275 SER A CA 1
ATOM 2292 C C . SER A 1 275 ? -8.804 11.153 10.973 1.00 85.69 275 SER A C 1
ATOM 2294 O O . SER A 1 275 ? -9.861 10.548 10.907 1.00 85.69 275 SER A O 1
ATOM 2296 N N . TYR A 1 276 ? -8.650 12.253 11.711 1.00 87.44 276 TYR A N 1
ATOM 2297 C CA . TYR A 1 276 ? -9.769 12.818 12.471 1.00 87.44 276 TYR A CA 1
ATOM 2298 C C . TYR A 1 276 ? -10.950 13.212 11.558 1.00 87.44 276 TYR A C 1
ATOM 2300 O O . TYR A 1 276 ? -12.046 12.699 11.794 1.00 87.44 276 TYR A O 1
ATOM 2308 N N . PRO A 1 277 ? -10.761 14.012 10.483 1.00 89.50 277 PRO A N 1
ATOM 2309 C CA . PRO A 1 277 ? -11.845 14.317 9.548 1.00 89.50 277 PRO A CA 1
ATOM 2310 C C . PRO A 1 277 ? -12.472 13.072 8.915 1.00 89.50 277 PRO A C 1
ATOM 2312 O O . PRO A 1 277 ? -13.694 12.950 8.882 1.00 89.50 277 PRO A O 1
ATOM 2315 N N . ALA A 1 278 ? -11.654 12.130 8.438 1.00 91.38 278 ALA A N 1
ATOM 2316 C CA . ALA A 1 278 ? -12.153 10.929 7.778 1.00 91.38 278 ALA A CA 1
ATOM 2317 C C . ALA A 1 278 ? -12.899 9.987 8.733 1.00 91.38 278 ALA A C 1
ATOM 2319 O O . ALA A 1 278 ? -13.926 9.436 8.352 1.00 91.38 278 ALA A O 1
ATOM 2320 N N . VAL A 1 279 ? -12.413 9.821 9.969 1.00 93.94 279 VAL A N 1
ATOM 2321 C CA . VAL A 1 279 ? -13.087 9.023 11.004 1.00 93.94 279 VAL A CA 1
ATOM 2322 C C . VAL A 1 279 ? -14.447 9.632 11.309 1.00 93.94 279 VAL A C 1
ATOM 2324 O O . VAL A 1 279 ? -15.430 8.903 11.231 1.00 93.94 279 VAL A O 1
ATOM 2327 N N . ALA A 1 280 ? -14.527 10.943 11.563 1.00 94.44 280 ALA A N 1
ATOM 2328 C CA . ALA A 1 280 ? -15.805 11.618 11.784 1.00 94.44 280 ALA A CA 1
ATOM 2329 C C . ALA A 1 280 ? -16.764 11.418 10.603 1.00 94.44 280 ALA A C 1
ATOM 2331 O O . ALA A 1 280 ? -17.870 10.915 10.782 1.00 94.44 280 ALA A O 1
ATOM 2332 N N . TYR A 1 281 ? -16.316 11.732 9.387 1.00 95.06 281 TYR A N 1
ATOM 2333 C CA . TYR A 1 281 ? -17.137 11.620 8.184 1.00 95.06 281 TYR A CA 1
ATOM 2334 C C . TYR A 1 281 ? -17.645 10.194 7.931 1.00 95.06 281 TYR A C 1
ATOM 2336 O O . TYR A 1 281 ? -18.843 9.984 7.740 1.00 95.06 281 TYR A O 1
ATOM 2344 N N . ALA A 1 282 ? -16.750 9.204 7.969 1.00 96.81 282 ALA A N 1
ATOM 2345 C CA . ALA A 1 282 ? -17.108 7.806 7.759 1.00 96.81 282 ALA A CA 1
ATOM 2346 C C . ALA A 1 282 ? -18.047 7.285 8.848 1.00 96.81 282 ALA A C 1
ATOM 2348 O O . ALA A 1 282 ? -18.977 6.553 8.539 1.00 96.81 282 ALA A O 1
ATOM 2349 N N . GLY A 1 283 ? -17.844 7.688 10.105 1.00 97.38 283 GLY A N 1
ATOM 2350 C CA . GLY A 1 283 ? -18.692 7.276 11.219 1.00 97.38 283 GLY A CA 1
ATOM 2351 C C . GLY A 1 283 ? -20.154 7.684 11.034 1.00 97.38 283 GLY A C 1
ATOM 2352 O O . GLY A 1 283 ? -21.054 6.855 11.163 1.00 97.38 283 GLY A O 1
ATOM 2353 N N . HIS A 1 284 ? -20.390 8.935 10.629 1.00 97.06 284 HIS A N 1
ATOM 2354 C CA . HIS A 1 284 ? -21.732 9.432 10.310 1.00 97.06 284 HIS A CA 1
ATOM 2355 C C . HIS A 1 284 ? -22.335 8.755 9.069 1.00 97.06 284 HIS A C 1
ATOM 2357 O O . HIS A 1 284 ? -23.507 8.378 9.082 1.00 97.06 284 HIS A O 1
ATOM 2363 N N . LEU A 1 285 ? -21.534 8.506 8.026 1.00 96.44 285 LEU A N 1
ATOM 2364 C CA . LEU A 1 285 ? -21.981 7.722 6.868 1.00 96.44 285 LEU A CA 1
ATOM 2365 C C . LEU A 1 285 ? -22.389 6.293 7.255 1.00 96.44 285 LEU A C 1
ATOM 2367 O O . LEU A 1 285 ? -23.442 5.817 6.839 1.00 96.44 285 LEU A O 1
ATOM 2371 N N . PHE A 1 286 ? -21.584 5.607 8.070 1.00 96.56 286 PHE A N 1
ATOM 2372 C CA . PHE A 1 286 ? -21.877 4.251 8.541 1.00 96.56 286 PHE A CA 1
ATOM 2373 C C . PHE A 1 286 ? -23.112 4.205 9.450 1.00 96.56 286 PHE A C 1
ATOM 2375 O O . PHE A 1 286 ? -23.805 3.191 9.489 1.00 96.56 286 PHE A O 1
ATOM 2382 N N . ALA A 1 287 ? -23.425 5.306 10.139 1.00 95.44 287 ALA A N 1
ATOM 2383 C CA . ALA A 1 287 ? -24.655 5.469 10.911 1.00 95.44 287 ALA A CA 1
ATOM 2384 C C . ALA A 1 287 ? -25.905 5.728 10.040 1.00 95.44 287 ALA A C 1
ATOM 2386 O O . ALA A 1 287 ? -27.013 5.811 10.574 1.00 95.44 287 ALA A O 1
ATOM 2387 N N . GLY A 1 288 ? -25.750 5.824 8.715 1.00 93.62 288 GLY A N 1
ATOM 2388 C CA . GLY A 1 288 ? -26.843 5.998 7.758 1.00 93.62 288 GLY A CA 1
ATOM 2389 C C . GLY A 1 288 ? -27.178 7.454 7.426 1.00 93.62 288 GLY A C 1
ATOM 2390 O O . GLY A 1 288 ? -28.217 7.707 6.815 1.00 93.62 288 GLY A O 1
ATOM 2391 N N . GLU A 1 289 ? -26.336 8.417 7.814 1.00 95.88 289 GLU A N 1
ATOM 2392 C CA . GLU A 1 289 ? -26.508 9.807 7.383 1.00 95.88 289 GLU A CA 1
ATOM 2393 C C . GLU A 1 289 ? -26.242 9.963 5.882 1.00 95.88 289 GLU A C 1
ATOM 2395 O O . GLU A 1 289 ? -25.444 9.239 5.279 1.00 95.88 289 GLU A O 1
ATOM 2400 N N . SER A 1 290 ? -26.891 10.953 5.261 1.00 94.81 290 SER A N 1
ATOM 2401 C CA . SER A 1 290 ? -26.576 11.302 3.876 1.00 94.81 290 SER A CA 1
ATOM 2402 C C . SER A 1 290 ? -25.143 11.849 3.779 1.00 94.81 290 SER A C 1
ATOM 2404 O O . SER A 1 290 ? -24.659 12.465 4.732 1.00 94.81 290 SER A O 1
ATOM 2406 N N . PRO A 1 291 ? -24.457 11.734 2.624 1.00 92.75 291 PRO A N 1
ATOM 2407 C CA . PRO A 1 291 ? -23.119 12.303 2.462 1.00 92.75 291 PRO A CA 1
ATOM 2408 C C . PRO A 1 291 ? -23.021 13.799 2.773 1.00 92.75 291 PRO A C 1
ATOM 2410 O O . PRO A 1 291 ? -21.971 14.260 3.213 1.00 92.75 291 PRO A O 1
ATOM 2413 N N . SER A 1 292 ? -24.093 14.561 2.547 1.00 90.12 292 SER A N 1
ATOM 2414 C CA . SER A 1 292 ? -24.140 15.988 2.871 1.00 90.12 292 SER A CA 1
ATOM 2415 C C . SER A 1 292 ? -24.321 16.248 4.365 1.00 90.12 292 SER A C 1
ATOM 2417 O O . SER A 1 292 ? -23.738 17.200 4.877 1.00 90.12 292 SER A O 1
ATOM 2419 N N . ASP A 1 293 ? -25.094 15.419 5.065 1.00 92.19 293 ASP A N 1
ATOM 2420 C CA . ASP A 1 293 ? -25.307 15.573 6.507 1.00 92.19 293 ASP A CA 1
ATOM 2421 C C . ASP A 1 293 ? -24.082 15.098 7.291 1.00 92.19 293 ASP A C 1
ATOM 2423 O O . ASP A 1 293 ? -23.576 15.848 8.120 1.00 92.19 293 ASP A O 1
ATOM 2427 N N . ALA A 1 294 ? -23.497 13.957 6.913 1.00 93.69 294 ALA A N 1
ATOM 2428 C CA . ALA A 1 294 ? -22.244 13.470 7.486 1.00 93.69 294 ALA A CA 1
ATOM 2429 C C . ALA A 1 294 ? -21.100 14.487 7.328 1.00 93.69 294 ALA A C 1
ATOM 2431 O O . ALA A 1 294 ? -20.279 14.668 8.230 1.00 93.69 294 ALA A O 1
ATOM 2432 N N . TRP A 1 295 ? -21.050 15.181 6.183 1.00 90.81 295 TRP A N 1
ATOM 2433 C CA . TRP A 1 295 ? -20.103 16.270 5.944 1.00 90.81 295 TRP A CA 1
ATOM 2434 C C . TRP A 1 295 ? -20.326 17.438 6.911 1.00 90.81 295 TRP A C 1
ATOM 2436 O O . TRP A 1 295 ? -19.384 17.875 7.570 1.00 90.81 295 TRP A O 1
ATOM 2446 N N . ARG A 1 296 ? -21.572 17.909 7.037 1.00 88.12 296 ARG A N 1
ATOM 2447 C CA . ARG A 1 296 ? -21.927 19.001 7.954 1.00 88.12 296 ARG A CA 1
ATOM 2448 C C . ARG A 1 296 ? -21.625 18.648 9.403 1.00 88.12 296 ARG A C 1
ATOM 2450 O O . ARG A 1 296 ? -20.966 19.433 10.069 1.00 88.12 296 ARG A O 1
ATOM 2457 N N . THR A 1 297 ? -22.020 17.465 9.868 1.00 90.06 297 THR A N 1
ATOM 2458 C CA . THR A 1 297 ? -21.777 17.044 11.253 1.00 90.06 297 THR A CA 1
ATOM 2459 C C . THR A 1 297 ? -20.277 16.925 11.553 1.00 90.06 297 THR A C 1
ATOM 2461 O O . THR A 1 297 ? -19.817 17.348 12.616 1.00 90.06 297 THR A O 1
ATOM 2464 N N . MET A 1 298 ? -19.477 16.429 10.599 1.00 91.00 298 MET A N 1
ATOM 2465 C CA . MET A 1 298 ? -18.012 16.439 10.713 1.00 91.00 298 MET A CA 1
ATOM 2466 C C . MET A 1 298 ? -17.465 17.868 10.829 1.00 91.00 298 MET A C 1
ATOM 2468 O O . MET A 1 298 ? -16.654 18.140 11.720 1.00 91.00 298 MET A O 1
ATOM 2472 N N . CYS A 1 299 ? -17.929 18.786 9.974 1.00 87.12 299 CYS A N 1
ATOM 2473 C CA . CYS A 1 299 ? -17.553 20.195 10.039 1.00 87.12 299 CYS A CA 1
ATOM 2474 C C . CYS A 1 299 ? -17.942 20.828 11.378 1.00 87.12 299 CYS A C 1
ATOM 2476 O O . CYS A 1 299 ? -17.090 21.439 12.010 1.00 87.12 299 CYS A O 1
ATOM 2478 N N . ASP A 1 300 ? -19.163 20.626 11.861 1.00 85.25 300 ASP A N 1
ATOM 2479 C CA . ASP A 1 300 ? -19.627 21.174 13.139 1.00 85.25 300 ASP A CA 1
ATOM 2480 C C . ASP A 1 300 ? -18.794 20.660 14.324 1.00 85.25 300 ASP A C 1
ATOM 2482 O O . ASP A 1 300 ? -18.517 21.400 15.270 1.00 85.25 300 ASP A O 1
ATOM 2486 N N . SER A 1 301 ? -18.346 19.402 14.263 1.00 85.62 301 SER A N 1
ATOM 2487 C CA . SER A 1 301 ? -17.546 18.788 15.324 1.00 85.62 301 SER A CA 1
ATOM 2488 C C . SER A 1 301 ? -16.079 19.228 15.336 1.00 85.62 301 SER A C 1
ATOM 2490 O O . SER A 1 301 ? -15.481 19.300 16.412 1.00 85.62 301 SER A O 1
ATOM 2492 N N . LEU A 1 302 ? -15.460 19.446 14.172 1.00 85.12 302 LEU A N 1
ATOM 2493 C CA . LEU A 1 302 ? -14.016 19.719 14.056 1.00 85.12 302 LEU A CA 1
ATOM 2494 C C . LEU A 1 302 ? -13.694 21.183 13.738 1.00 85.12 302 LEU A C 1
ATOM 2496 O O . LEU A 1 302 ? -12.621 21.675 14.088 1.00 85.12 302 LEU A O 1
ATOM 2500 N N . PHE A 1 303 ? -14.626 21.877 13.099 1.00 81.00 303 PHE A N 1
ATOM 2501 C CA . PHE A 1 303 ? -14.511 23.230 12.571 1.00 81.00 303 PHE A CA 1
ATOM 2502 C C . PHE A 1 303 ? -15.750 24.055 12.976 1.00 81.00 303 PHE A C 1
ATOM 2504 O O . PHE A 1 303 ? -16.478 24.552 12.109 1.00 81.00 303 PHE A O 1
ATOM 2511 N N . PRO A 1 304 ? -16.015 24.221 14.289 1.00 68.31 304 PRO A N 1
ATOM 2512 C CA . PRO A 1 304 ? -17.152 25.011 14.738 1.00 68.31 304 PRO A CA 1
ATOM 2513 C C . PRO A 1 304 ? -16.975 26.472 14.299 1.00 68.31 304 PRO A C 1
ATOM 2515 O O . PRO A 1 304 ? -15.889 27.039 14.437 1.00 68.31 304 PRO A O 1
ATOM 2518 N N . GLU A 1 305 ? -18.056 27.070 13.788 1.00 64.38 305 GLU A N 1
ATOM 2519 C CA . GLU A 1 305 ? -18.143 28.464 13.299 1.00 64.38 305 GLU A CA 1
ATOM 2520 C C . GLU A 1 305 ? -17.507 28.744 11.924 1.00 64.38 305 GLU A C 1
ATOM 2522 O O . GLU A 1 305 ? -17.503 29.890 11.476 1.00 64.38 305 GLU A O 1
ATOM 2527 N N . VAL A 1 306 ? -17.003 27.722 11.228 1.00 57.09 306 VAL A N 1
ATOM 2528 C CA . VAL A 1 306 ? -16.136 27.929 10.058 1.00 57.09 306 VAL A CA 1
ATOM 2529 C C . VAL A 1 306 ? -16.910 28.087 8.747 1.00 57.09 306 VAL A C 1
ATOM 2531 O O . VAL A 1 306 ? -16.494 28.839 7.869 1.00 57.09 306 VAL A O 1
ATOM 2534 N N . PHE A 1 307 ? -18.064 27.433 8.615 1.00 63.59 307 PHE A N 1
ATOM 2535 C CA . PHE A 1 307 ? -18.759 27.344 7.335 1.00 63.59 307 PHE A CA 1
ATOM 2536 C C . PHE A 1 307 ? -20.269 27.542 7.488 1.00 63.59 307 PHE A C 1
ATOM 2538 O O . PHE A 1 307 ? -20.997 26.587 7.766 1.00 63.59 307 PHE A O 1
ATOM 2545 N N . PRO A 1 308 ? -20.807 28.753 7.258 1.00 65.00 308 PRO A N 1
ATOM 2546 C CA . PRO A 1 308 ? -22.186 28.847 6.801 1.00 65.00 308 PRO A CA 1
ATOM 2547 C C . PRO A 1 308 ? -22.346 27.911 5.599 1.00 65.00 308 PRO A C 1
ATOM 2549 O O . PRO A 1 308 ? -21.522 27.964 4.688 1.00 65.00 308 PRO A O 1
ATOM 2552 N N . SER A 1 309 ? -23.373 27.058 5.591 1.00 67.75 309 SER A N 1
ATOM 2553 C CA . SER A 1 309 ? -23.543 26.102 4.492 1.00 67.75 309 SER A CA 1
ATOM 2554 C C . SER A 1 309 ? -23.517 26.827 3.138 1.00 67.75 309 SER A C 1
ATOM 2556 O O . SER A 1 309 ? -24.292 27.760 2.914 1.00 67.75 309 SER A O 1
ATOM 2558 N N . GLY A 1 310 ? -22.612 26.405 2.254 1.00 71.25 310 GLY A N 1
ATOM 2559 C CA . GLY A 1 310 ? -22.354 27.026 0.956 1.00 71.25 310 GLY A CA 1
ATOM 2560 C C . GLY A 1 310 ? -21.270 28.112 0.943 1.00 71.25 310 GLY A C 1
ATOM 2561 O O . GLY A 1 310 ? -21.178 28.830 -0.054 1.00 71.25 310 GLY A O 1
ATOM 2562 N N . SER A 1 311 ? -20.464 28.268 2.001 1.00 83.25 311 SER A N 1
ATOM 2563 C CA . SER A 1 311 ? -19.364 29.244 2.018 1.00 83.25 311 SER A CA 1
ATOM 2564 C C . SER A 1 311 ? -18.186 28.834 1.122 1.00 83.25 311 SER A C 1
ATOM 2566 O O . SER A 1 311 ? -18.020 27.669 0.749 1.00 83.25 311 SER A O 1
ATOM 2568 N N . ALA A 1 312 ? -17.346 29.810 0.765 1.00 84.06 312 ALA A N 1
ATOM 2569 C CA . ALA A 1 312 ? -16.149 29.561 -0.039 1.00 84.06 312 ALA A CA 1
ATOM 2570 C C . ALA A 1 312 ? -15.135 28.699 0.722 1.00 84.06 312 ALA A C 1
ATOM 2572 O O . ALA A 1 312 ? -14.477 27.842 0.135 1.00 84.06 312 ALA A O 1
ATOM 2573 N N . GLU A 1 313 ? -15.035 28.905 2.030 1.00 85.38 313 GLU A N 1
ATOM 2574 C CA . GLU A 1 313 ? -14.165 28.148 2.908 1.00 85.38 313 GLU A CA 1
ATOM 2575 C C . GLU A 1 313 ? -14.650 26.690 3.015 1.00 85.38 313 GLU A C 1
ATOM 2577 O O . GLU A 1 313 ? -13.817 25.784 2.982 1.00 85.38 313 GLU A O 1
ATOM 2582 N N . GLU A 1 314 ? -15.971 26.439 3.036 1.00 83.44 314 GLU A N 1
ATOM 2583 C CA . GLU A 1 314 ? -16.528 25.074 3.068 1.00 83.44 314 GLU A CA 1
ATOM 2584 C C . GLU A 1 314 ? -16.149 24.336 1.792 1.00 83.44 314 GLU A C 1
ATOM 2586 O O . GLU A 1 314 ? -15.672 23.201 1.817 1.00 83.44 314 GLU A O 1
ATOM 2591 N N . ALA A 1 315 ? -16.327 25.020 0.660 1.00 85.06 315 ALA A N 1
ATOM 2592 C CA . ALA A 1 315 ? -15.970 24.504 -0.646 1.00 85.06 315 ALA A CA 1
ATOM 2593 C C . ALA A 1 315 ? -14.457 24.251 -0.755 1.00 85.06 315 ALA A C 1
ATOM 2595 O O . ALA A 1 315 ? -14.054 23.244 -1.341 1.00 85.06 315 ALA A O 1
ATOM 2596 N N . ALA A 1 316 ? -13.618 25.110 -0.168 1.00 86.50 316 ALA A N 1
ATOM 2597 C CA . ALA A 1 316 ? -12.169 24.933 -0.146 1.00 86.50 316 ALA A CA 1
ATOM 2598 C C . ALA A 1 316 ? -11.748 23.741 0.721 1.00 86.50 316 ALA A C 1
ATOM 2600 O O . ALA A 1 316 ? -10.959 22.920 0.257 1.00 86.50 316 ALA A O 1
ATOM 2601 N N . LEU A 1 317 ? -12.309 23.588 1.928 1.00 84.81 317 LEU A N 1
ATOM 2602 C CA . LEU A 1 317 ? -12.054 22.421 2.776 1.00 84.81 317 LEU A CA 1
ATOM 2603 C C . LEU A 1 317 ? -12.538 21.134 2.102 1.00 84.81 317 LEU A C 1
ATOM 2605 O O . LEU A 1 317 ? -11.836 20.126 2.118 1.00 84.81 317 LEU A O 1
ATOM 2609 N N . ARG A 1 318 ? -13.714 21.166 1.471 1.00 85.25 318 ARG A N 1
ATOM 2610 C CA . ARG A 1 318 ? -14.236 20.021 0.725 1.00 85.25 318 ARG A CA 1
ATOM 2611 C C . ARG A 1 318 ? -13.334 19.641 -0.426 1.00 85.25 318 ARG A C 1
ATOM 2613 O O . ARG A 1 318 ? -12.986 18.474 -0.550 1.00 85.25 318 ARG A O 1
ATOM 2620 N N . THR A 1 319 ? -12.917 20.621 -1.222 1.00 84.75 319 THR A N 1
ATOM 2621 C CA . THR A 1 319 ? -11.956 20.399 -2.304 1.00 84.75 319 THR A CA 1
ATOM 2622 C C . THR A 1 319 ? -10.697 19.760 -1.736 1.00 84.75 319 THR A C 1
ATOM 2624 O O . THR A 1 319 ? -10.336 18.681 -2.180 1.00 84.75 319 THR A O 1
ATOM 2627 N N . LEU A 1 320 ? -10.124 20.334 -0.673 1.00 82.69 320 LEU A N 1
ATOM 2628 C CA . LEU A 1 320 ? -8.923 19.833 -0.010 1.00 82.69 320 LEU A CA 1
ATOM 2629 C C . LEU A 1 320 ? -9.031 18.352 0.401 1.00 82.69 320 LEU A C 1
ATOM 2631 O O . LEU A 1 320 ? -8.167 17.546 0.053 1.00 82.69 320 LEU A O 1
ATOM 2635 N N . LEU A 1 321 ? -10.087 17.992 1.136 1.00 81.50 321 LEU A N 1
ATOM 2636 C CA . LEU A 1 321 ? -10.284 16.643 1.682 1.00 81.50 321 LEU A CA 1
ATOM 2637 C C . LEU A 1 321 ? -10.682 15.612 0.607 1.00 81.50 321 LEU A C 1
ATOM 2639 O O . LEU A 1 321 ? -10.369 14.427 0.740 1.00 81.50 321 LEU A O 1
ATOM 2643 N N . GLU A 1 322 ? -11.307 16.056 -0.486 1.00 78.75 322 GLU A N 1
ATOM 2644 C CA . GLU A 1 322 ? -11.586 15.242 -1.680 1.00 78.75 322 GLU A CA 1
ATOM 2645 C C . GLU A 1 322 ? -10.366 15.111 -2.609 1.00 78.75 322 GLU A C 1
ATOM 2647 O O . GLU A 1 322 ? -10.286 14.179 -3.414 1.00 78.75 322 GLU A O 1
ATOM 2652 N N . THR A 1 323 ? -9.407 16.034 -2.499 1.00 70.81 323 THR A N 1
ATOM 2653 C CA . THR A 1 323 ? -8.109 16.023 -3.192 1.00 70.81 323 THR A CA 1
ATOM 2654 C C . THR A 1 323 ? -7.003 15.373 -2.360 1.00 70.81 323 THR A C 1
ATOM 2656 O O . THR A 1 323 ? -5.855 15.762 -2.512 1.00 70.81 323 THR A O 1
ATOM 2659 N N . SER A 1 324 ? -7.349 14.407 -1.498 1.00 54.78 324 SER A N 1
ATOM 2660 C CA . SER A 1 324 ? -6.572 13.411 -0.707 1.00 54.78 324 SER A CA 1
ATOM 2661 C C . SER A 1 324 ? -5.057 13.196 -0.841 1.00 54.78 324 SER A C 1
ATOM 2663 O O . SER A 1 324 ? -4.413 12.539 -0.025 1.00 54.78 324 SER A O 1
ATOM 2665 N N . TRP A 1 325 ? -4.474 13.685 -1.908 1.00 57.28 325 TRP A N 1
ATOM 2666 C CA . TRP A 1 325 ? -3.070 13.733 -2.253 1.00 57.28 325 TRP A CA 1
ATOM 2667 C C . TRP A 1 325 ? -2.272 14.757 -1.428 1.00 57.28 325 TRP A C 1
ATOM 2669 O O . TRP A 1 325 ? -1.041 14.765 -1.484 1.00 57.28 325 TRP A O 1
ATOM 2679 N N . ILE A 1 326 ? -2.948 15.590 -0.623 1.00 54.09 326 ILE A N 1
ATOM 2680 C CA . ILE A 1 326 ? -2.306 16.436 0.402 1.00 54.09 326 ILE A CA 1
ATOM 2681 C C . ILE A 1 326 ? -1.759 15.600 1.564 1.00 54.09 326 ILE A C 1
ATOM 2683 O O . ILE A 1 326 ? -0.861 16.016 2.295 1.00 54.09 326 ILE A O 1
ATOM 2687 N N . HIS A 1 327 ? -2.271 14.382 1.720 1.00 56.09 327 HIS A N 1
ATOM 2688 C CA . HIS A 1 327 ? -2.028 13.544 2.888 1.00 56.09 327 HIS A CA 1
ATOM 2689 C C . HIS A 1 327 ? -0.848 12.576 2.716 1.00 56.09 327 HIS A C 1
ATOM 2691 O O . HIS A 1 327 ? -0.665 11.666 3.526 1.00 56.09 327 HIS A O 1
ATOM 2697 N N . GLY A 1 328 ? -0.040 12.805 1.680 1.00 52.28 328 GLY A N 1
ATOM 2698 C CA . GLY A 1 328 ? 1.332 12.341 1.535 1.00 52.28 328 GLY A CA 1
ATOM 2699 C C . GLY A 1 328 ? 2.232 13.567 1.452 1.00 52.28 328 GLY A C 1
ATOM 2700 O O . GLY A 1 328 ? 2.409 14.141 0.385 1.00 52.28 328 GLY A O 1
ATOM 2701 N N . GLU A 1 329 ? 2.767 14.005 2.592 1.00 58.47 329 GLU A N 1
ATOM 2702 C CA . GLU A 1 329 ? 3.820 15.026 2.664 1.00 58.47 329 GLU A CA 1
ATOM 2703 C C . GLU A 1 329 ? 4.884 14.870 1.572 1.00 58.47 329 GLU A C 1
ATOM 2705 O O . GLU A 1 329 ? 5.030 13.800 0.994 1.00 58.47 329 GLU A O 1
ATOM 2710 N N . MET A 1 330 ? 5.671 15.933 1.388 1.00 63.94 330 MET A N 1
ATOM 2711 C CA . MET A 1 330 ? 6.954 16.108 0.683 1.00 63.94 330 MET A CA 1
ATOM 2712 C C . MET A 1 330 ? 7.834 14.897 0.296 1.00 63.94 330 MET A C 1
ATOM 2714 O O . MET A 1 330 ? 8.791 15.114 -0.436 1.00 63.94 330 MET A O 1
ATOM 2718 N N . ILE A 1 331 ? 7.574 13.666 0.746 1.00 72.06 331 ILE A N 1
ATOM 2719 C CA . ILE A 1 331 ? 8.215 12.400 0.389 1.00 72.06 331 ILE A CA 1
ATOM 2720 C C . ILE A 1 331 ? 8.399 12.296 -1.128 1.00 72.06 331 ILE A C 1
ATOM 2722 O O . ILE A 1 331 ? 7.537 11.845 -1.886 1.00 72.06 331 ILE A O 1
ATOM 2726 N N . LEU A 1 332 ? 9.605 12.659 -1.531 1.00 79.19 332 LEU A N 1
ATOM 2727 C CA . LEU A 1 332 ? 10.189 12.580 -2.851 1.00 79.19 332 LEU A CA 1
ATOM 2728 C C . LEU A 1 332 ? 11.461 11.759 -2.698 1.00 79.19 332 LEU A C 1
ATOM 2730 O O . LEU A 1 332 ? 12.464 12.225 -2.161 1.00 79.19 332 LEU A O 1
ATOM 2734 N N . ASN A 1 333 ? 11.402 10.513 -3.151 1.00 83.19 333 ASN A N 1
ATOM 2735 C CA . ASN A 1 333 ? 12.600 9.721 -3.383 1.00 83.19 333 ASN A CA 1
ATOM 2736 C C . ASN A 1 333 ? 13.056 9.888 -4.840 1.00 83.19 333 ASN A C 1
ATOM 2738 O O . ASN A 1 333 ? 12.313 10.402 -5.683 1.00 83.19 333 ASN A O 1
ATOM 2742 N N . GLU A 1 334 ? 14.253 9.395 -5.165 1.00 83.44 334 GLU A N 1
ATOM 2743 C CA . GLU A 1 334 ? 14.739 9.400 -6.548 1.00 83.44 334 GLU A CA 1
ATOM 2744 C C . GLU A 1 334 ? 13.756 8.718 -7.510 1.00 83.44 334 GLU A C 1
ATOM 2746 O O . GLU A 1 334 ? 13.667 9.101 -8.670 1.00 83.44 334 GLU A O 1
ATOM 2751 N N . HIS A 1 335 ? 13.025 7.687 -7.072 1.00 80.31 335 HIS A N 1
ATOM 2752 C CA . HIS A 1 335 ? 12.060 6.984 -7.920 1.00 80.31 335 HIS A CA 1
ATOM 2753 C C . HIS A 1 335 ? 10.887 7.890 -8.341 1.00 80.31 335 HIS A C 1
ATOM 2755 O O . HIS A 1 335 ? 10.613 8.000 -9.533 1.00 80.31 335 HIS A O 1
ATOM 2761 N N . LYS A 1 336 ? 10.279 8.629 -7.403 1.00 79.88 336 LYS A N 1
ATOM 2762 C CA . LYS A 1 336 ? 9.224 9.623 -7.671 1.00 79.88 336 LYS A CA 1
ATOM 2763 C C . LYS A 1 336 ? 9.714 10.754 -8.580 1.00 79.88 336 LYS A C 1
ATOM 2765 O O . LYS A 1 336 ? 9.003 11.139 -9.497 1.00 79.88 336 LYS A O 1
ATOM 2770 N N . LEU A 1 337 ? 10.927 11.268 -8.362 1.00 85.50 337 LEU A N 1
ATOM 2771 C CA . LEU A 1 337 ? 11.486 12.358 -9.179 1.00 85.50 337 LEU A CA 1
ATOM 2772 C C . LEU A 1 337 ? 11.864 11.927 -10.607 1.00 85.50 337 LEU A C 1
ATOM 2774 O O . LEU A 1 337 ? 11.938 12.763 -11.506 1.00 85.50 337 LEU A O 1
ATOM 2778 N N . ARG A 1 338 ? 12.119 10.631 -10.814 1.00 86.06 338 ARG A N 1
ATOM 2779 C CA . ARG A 1 338 ? 12.424 10.035 -12.124 1.00 86.06 338 ARG A CA 1
ATOM 2780 C C . ARG A 1 338 ? 11.182 9.569 -12.881 1.00 86.06 338 ARG A C 1
ATOM 2782 O O . ARG A 1 338 ? 11.288 9.319 -14.079 1.00 86.06 338 ARG A O 1
ATOM 2789 N N . CYS A 1 339 ? 10.044 9.446 -12.202 1.00 83.62 339 CYS A N 1
ATOM 2790 C CA . CYS A 1 339 ? 8.766 9.071 -12.791 1.00 83.62 339 CYS A CA 1
ATOM 2791 C C . CYS A 1 339 ? 8.063 10.316 -13.353 1.00 83.62 339 CYS A C 1
ATOM 2793 O O . CYS A 1 339 ? 7.858 11.301 -12.641 1.00 83.62 339 CYS A O 1
ATOM 2795 N N . LEU A 1 340 ? 7.717 10.293 -14.639 1.00 81.88 340 LEU A N 1
ATOM 2796 C CA . LEU A 1 340 ? 7.074 11.401 -15.341 1.00 81.88 340 LEU A CA 1
ATOM 2797 C C . LEU A 1 340 ? 5.682 10.974 -15.829 1.00 81.88 340 LEU A C 1
ATOM 2799 O O . LEU A 1 340 ? 5.516 9.842 -16.294 1.00 81.88 340 LEU A O 1
ATOM 2803 N N . PRO A 1 341 ? 4.682 11.870 -15.792 1.00 78.50 341 PRO A N 1
ATOM 2804 C CA . PRO A 1 341 ? 3.378 11.580 -16.372 1.00 78.50 341 PRO A CA 1
ATOM 2805 C C . PRO A 1 341 ? 3.471 11.336 -17.885 1.00 78.50 341 PRO A C 1
ATOM 2807 O O . PRO A 1 341 ? 4.064 12.135 -18.609 1.00 78.50 341 PRO A O 1
ATOM 2810 N N . PHE A 1 342 ? 2.817 10.280 -18.378 1.00 79.38 342 PHE A N 1
ATOM 2811 C CA . PHE A 1 342 ? 2.863 9.900 -19.798 1.00 79.38 342 PHE A CA 1
ATOM 2812 C C . PHE A 1 342 ? 2.338 10.993 -20.749 1.00 79.38 342 PHE A C 1
ATOM 2814 O O . PHE A 1 342 ? 2.901 11.214 -21.816 1.00 79.38 342 PHE A O 1
ATOM 2821 N N . PHE A 1 343 ? 1.277 11.708 -20.357 1.00 77.81 343 PHE A N 1
ATOM 2822 C CA . PHE A 1 343 ? 0.639 12.753 -21.175 1.00 77.81 343 PHE A CA 1
ATOM 2823 C C . PHE A 1 343 ? 1.121 14.179 -20.859 1.00 77.81 343 PHE A C 1
ATOM 2825 O O . PHE A 1 343 ? 0.522 15.152 -21.314 1.00 77.81 343 PHE A O 1
ATOM 2832 N N . GLY A 1 344 ? 2.214 14.315 -20.107 1.00 75.38 344 GLY A N 1
ATOM 2833 C CA . GLY A 1 344 ? 2.741 15.607 -19.682 1.00 75.38 344 GLY A CA 1
ATOM 2834 C C . GLY A 1 344 ? 2.216 16.070 -18.322 1.00 75.38 344 GLY A C 1
ATOM 2835 O O . GLY A 1 344 ? 1.418 15.407 -17.662 1.00 75.38 344 GLY A O 1
ATOM 2836 N N . ARG A 1 345 ? 2.753 17.205 -17.877 1.00 75.88 345 ARG A N 1
ATOM 2837 C CA . ARG A 1 345 ? 2.622 17.712 -16.506 1.00 75.88 345 ARG A CA 1
ATOM 2838 C C . ARG A 1 345 ? 1.193 18.119 -16.158 1.00 75.88 345 ARG A C 1
ATOM 2840 O O . ARG A 1 345 ? 0.524 18.754 -16.969 1.00 75.88 345 ARG A O 1
ATOM 2847 N N . ASP A 1 346 ? 0.788 17.842 -14.922 1.00 71.69 346 ASP A N 1
ATOM 2848 C CA . ASP A 1 346 ? -0.436 18.399 -14.353 1.00 71.69 346 ASP A CA 1
ATOM 2849 C C . ASP A 1 346 ? -0.174 19.825 -13.844 1.00 71.69 346 ASP A C 1
ATOM 2851 O O . ASP A 1 346 ? 0.451 20.042 -12.807 1.00 71.69 346 ASP A O 1
ATOM 2855 N N . SER A 1 347 ? -0.609 20.821 -14.616 1.00 73.44 347 SER A N 1
ATOM 2856 C CA . SER A 1 347 ? -0.568 22.228 -14.203 1.00 73.44 347 SER A CA 1
ATOM 2857 C C . SER A 1 347 ? -1.830 22.685 -13.468 1.00 73.44 347 SER A C 1
ATOM 2859 O O . SER A 1 347 ? -1.879 23.833 -13.029 1.00 73.44 347 SER A O 1
ATOM 2861 N N . VAL A 1 348 ? -2.860 21.840 -13.383 1.00 79.75 348 VAL A N 1
ATOM 2862 C CA . VAL A 1 348 ? -4.156 22.167 -12.779 1.00 79.75 348 VAL A CA 1
ATOM 2863 C C . VAL A 1 348 ? -4.070 22.019 -11.265 1.00 79.75 348 VAL A C 1
ATOM 2865 O O . VAL A 1 348 ? -4.377 22.978 -10.556 1.00 79.75 348 VAL A O 1
ATOM 2868 N N . LEU A 1 349 ? -3.548 20.891 -10.775 1.00 78.00 349 LEU A N 1
ATOM 2869 C CA . LEU A 1 349 ? -3.467 20.610 -9.339 1.00 78.00 349 LEU A CA 1
ATOM 2870 C C . LEU A 1 349 ? -2.750 21.717 -8.531 1.00 78.00 349 LEU A C 1
ATOM 2872 O O . LEU A 1 349 ? -3.315 22.182 -7.539 1.00 78.00 349 LEU A O 1
ATOM 2876 N N . PRO A 1 350 ? -1.559 22.225 -8.922 1.00 81.50 350 PRO A N 1
ATOM 2877 C CA . PRO A 1 350 ? -0.920 23.309 -8.173 1.00 81.50 350 PRO A CA 1
ATOM 2878 C C . PRO A 1 350 ? -1.768 24.587 -8.119 1.00 81.50 350 PRO A C 1
ATOM 2880 O O . PRO A 1 350 ? -1.814 25.245 -7.082 1.00 81.50 350 PRO A O 1
ATOM 2883 N N . ALA A 1 351 ? -2.465 24.931 -9.207 1.00 85.19 351 ALA A N 1
ATOM 2884 C CA . ALA A 1 351 ? -3.313 26.121 -9.261 1.00 85.19 351 ALA A CA 1
ATOM 2885 C C . ALA A 1 351 ? -4.556 25.983 -8.363 1.00 85.19 351 ALA A C 1
ATOM 2887 O O . ALA A 1 351 ? -4.944 26.945 -7.693 1.00 85.19 351 ALA A O 1
ATOM 2888 N N . GLU A 1 352 ? -5.153 24.789 -8.314 1.00 84.88 352 GLU A N 1
ATOM 2889 C CA . GLU A 1 352 ? -6.252 24.463 -7.400 1.00 84.88 352 GLU A CA 1
ATOM 2890 C C . GLU A 1 352 ? -5.803 24.567 -5.940 1.00 84.88 352 GLU A C 1
ATOM 2892 O O . GLU A 1 352 ? -6.452 25.241 -5.139 1.00 84.88 352 GLU A O 1
ATOM 2897 N N . LEU A 1 353 ? -4.649 23.988 -5.601 1.00 85.75 353 LEU A N 1
ATOM 2898 C CA . LEU A 1 353 ? -4.103 24.034 -4.245 1.00 85.75 353 LEU A CA 1
ATOM 2899 C C . LEU A 1 353 ? -3.710 25.452 -3.811 1.00 85.75 353 LEU A C 1
ATOM 2901 O O . LEU A 1 353 ? -3.940 25.812 -2.662 1.00 85.75 353 LEU A O 1
ATOM 2905 N N . GLU A 1 354 ? -3.182 26.294 -4.704 1.00 89.56 354 GLU A N 1
ATOM 2906 C CA . GLU A 1 354 ? -2.909 27.709 -4.405 1.00 89.56 354 GLU A CA 1
ATOM 2907 C C . GLU A 1 354 ? -4.189 28.517 -4.139 1.00 89.56 354 GLU A C 1
ATOM 2909 O O . GLU A 1 354 ? -4.187 29.469 -3.350 1.00 89.56 354 GLU A O 1
ATOM 2914 N N . LEU A 1 355 ? -5.296 28.185 -4.810 1.00 89.31 355 LEU A N 1
ATOM 2915 C CA . LEU A 1 355 ? -6.599 28.780 -4.519 1.00 89.31 355 LEU A CA 1
ATOM 2916 C C . LEU A 1 355 ? -7.119 28.301 -3.159 1.00 89.31 355 LEU A C 1
ATOM 2918 O O . LEU A 1 355 ? -7.450 29.136 -2.318 1.00 89.31 355 LEU A O 1
ATOM 2922 N N . VAL A 1 356 ? -7.138 26.986 -2.933 1.00 88.75 356 VAL A N 1
ATOM 2923 C CA . VAL A 1 356 ? -7.587 26.374 -1.675 1.00 88.75 356 VAL A CA 1
ATOM 2924 C C . VAL A 1 356 ? -6.782 26.913 -0.494 1.00 88.75 356 VAL A C 1
ATOM 2926 O O . VAL A 1 356 ? -7.375 27.359 0.485 1.00 88.75 356 VAL A O 1
ATOM 2929 N N . HIS A 1 357 ? -5.452 26.968 -0.611 1.00 90.31 357 HIS A N 1
ATOM 2930 C CA . HIS A 1 357 ? -4.575 27.532 0.413 1.00 90.31 357 HIS A CA 1
ATOM 2931 C C . HIS A 1 357 ? -4.971 28.969 0.755 1.00 90.31 357 HIS A C 1
ATOM 2933 O O . HIS A 1 357 ? -5.147 29.296 1.921 1.00 90.31 357 HIS A O 1
ATOM 2939 N N . ARG A 1 358 ? -5.146 29.843 -0.248 1.00 91.19 358 ARG A N 1
ATOM 2940 C CA . ARG A 1 358 ? -5.524 31.247 -0.010 1.00 91.19 358 ARG A CA 1
ATOM 2941 C C . ARG A 1 358 ? -6.870 31.388 0.689 1.00 91.19 358 ARG A C 1
ATOM 2943 O O . ARG A 1 358 ? -7.029 32.300 1.493 1.00 91.19 358 ARG A O 1
ATOM 2950 N N . VAL A 1 359 ? -7.837 30.531 0.376 1.00 89.81 359 VAL A N 1
ATOM 2951 C CA . VAL A 1 359 ? -9.142 30.563 1.045 1.00 89.81 359 VAL A CA 1
ATOM 2952 C C . VAL A 1 359 ? -9.006 30.099 2.499 1.00 89.81 359 VAL A C 1
ATOM 2954 O O . VAL A 1 359 ? -9.484 30.783 3.400 1.00 89.81 359 VAL A O 1
ATOM 2957 N N . LEU A 1 360 ? -8.302 28.990 2.741 1.00 87.19 360 LEU A N 1
ATOM 2958 C CA . LEU A 1 360 ? -8.129 28.425 4.083 1.00 87.19 360 LEU A CA 1
ATOM 2959 C C . LEU A 1 360 ? -7.232 29.274 4.997 1.00 87.19 360 LEU A C 1
ATOM 2961 O O . LEU A 1 360 ? -7.476 29.330 6.195 1.00 87.19 360 LEU A O 1
ATOM 2965 N N . ASP A 1 361 ? -6.232 29.968 4.457 1.00 89.00 361 ASP A N 1
ATOM 2966 C CA . ASP A 1 361 ? -5.342 30.853 5.228 1.00 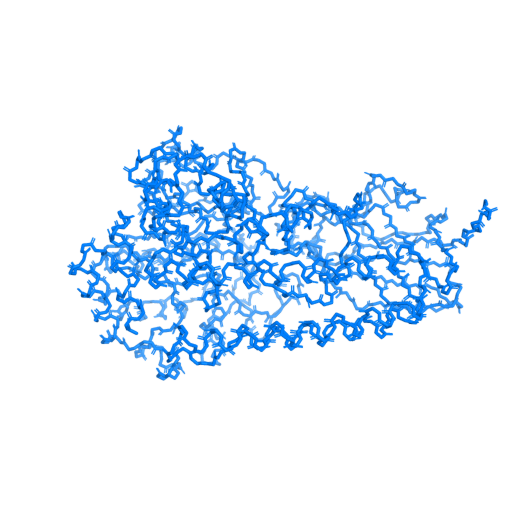89.00 361 ASP A CA 1
ATOM 2967 C C . ASP A 1 361 ? -6.083 32.081 5.788 1.00 89.00 361 ASP A C 1
ATOM 2969 O O . ASP A 1 361 ? -5.759 32.596 6.855 1.00 89.00 361 ASP A O 1
ATOM 2973 N N . ASN A 1 362 ? -7.148 32.517 5.106 1.00 85.56 362 ASN A N 1
ATOM 2974 C CA . ASN A 1 362 ? -8.026 33.592 5.577 1.00 85.56 362 ASN A CA 1
ATOM 2975 C C . ASN A 1 362 ? -9.183 33.085 6.458 1.00 85.56 362 ASN A C 1
ATOM 2977 O O . ASN A 1 362 ? -10.018 33.874 6.910 1.00 85.56 362 ASN A O 1
ATOM 2981 N N . CYS A 1 363 ? -9.250 31.777 6.698 1.00 82.62 363 CYS A N 1
ATOM 2982 C CA . CYS A 1 363 ? -10.335 31.139 7.420 1.00 82.62 363 CYS A CA 1
ATOM 2983 C C . CYS A 1 363 ? -10.216 31.374 8.933 1.00 82.62 363 CYS A C 1
ATOM 2985 O O . CYS A 1 363 ? -9.149 31.217 9.526 1.00 82.62 363 CYS A O 1
ATOM 2987 N N . SER A 1 364 ? -11.329 31.711 9.587 1.00 77.94 364 SER A N 1
ATOM 2988 C CA . SER A 1 364 ? -11.399 31.849 11.048 1.00 77.94 364 SER A CA 1
ATOM 2989 C C . SER A 1 364 ? -12.048 30.615 11.663 1.00 77.94 364 SER A C 1
ATOM 2991 O O . SER A 1 364 ? -13.099 30.187 11.199 1.00 77.94 364 SER A O 1
ATOM 2993 N N . VAL A 1 365 ? -11.430 30.042 12.700 1.00 79.06 365 VAL A N 1
ATOM 2994 C CA . VAL A 1 365 ? -11.928 28.830 13.372 1.00 79.06 365 VAL A CA 1
ATOM 2995 C C . VAL A 1 365 ? -11.964 29.008 14.888 1.00 79.06 365 VAL A C 1
ATOM 2997 O O . VAL A 1 365 ? -11.031 29.563 15.487 1.00 79.06 365 VAL A O 1
ATOM 3000 N N . ALA A 1 366 ? -13.047 28.546 15.515 1.00 75.44 366 ALA A N 1
ATOM 3001 C CA . ALA A 1 366 ? -13.219 28.606 16.959 1.00 75.44 366 ALA A CA 1
ATOM 3002 C C . ALA A 1 366 ? -12.645 27.368 17.660 1.00 75.44 366 ALA A C 1
ATOM 3004 O O . ALA A 1 366 ? -12.608 26.264 17.118 1.00 75.44 366 ALA A O 1
ATOM 3005 N N . GLY A 1 367 ? -12.206 27.560 18.906 1.00 79.69 367 GLY A N 1
ATOM 3006 C CA . GLY A 1 367 ? -11.616 26.498 19.724 1.00 79.69 367 GLY A CA 1
ATOM 3007 C C . GLY A 1 367 ? -10.213 26.069 19.277 1.00 79.69 367 GLY A C 1
ATOM 3008 O O . GLY A 1 367 ? -9.788 26.296 18.148 1.00 79.69 367 GLY A O 1
ATOM 3009 N N . GLU A 1 368 ? -9.455 25.457 20.188 1.00 80.50 368 GLU A N 1
ATOM 3010 C CA . GLU A 1 368 ? -8.110 24.974 19.847 1.00 80.50 368 GLU A CA 1
ATOM 3011 C C . GLU A 1 368 ? -8.050 23.753 18.916 1.00 80.50 368 GLU A C 1
ATOM 3013 O O . GLU A 1 368 ? -7.140 23.701 18.086 1.00 80.50 368 GLU A O 1
ATOM 3018 N N . PRO A 1 369 ? -8.984 22.782 18.977 1.00 78.38 369 PRO A N 1
ATOM 3019 C CA . PRO A 1 369 ? -8.967 21.652 18.049 1.00 78.38 369 PRO A CA 1
ATOM 3020 C C . PRO A 1 369 ? -9.051 22.093 16.583 1.00 78.38 369 PRO A C 1
ATOM 3022 O O . PRO A 1 369 ? -8.208 21.693 15.782 1.00 78.38 369 PRO A O 1
ATOM 3025 N N . GLY A 1 370 ? -9.986 22.993 16.252 1.00 80.56 370 GLY A N 1
ATOM 3026 C CA . GLY A 1 370 ? -10.138 23.524 14.896 1.00 80.56 370 GLY A CA 1
ATOM 3027 C C . GLY A 1 370 ? -8.906 24.297 14.424 1.00 80.56 370 GLY A C 1
ATOM 3028 O O . GLY A 1 370 ? -8.432 24.074 13.312 1.00 80.56 370 GLY A O 1
ATOM 3029 N N . LYS A 1 371 ? -8.314 25.139 15.287 1.00 85.12 371 LYS A N 1
ATOM 3030 C CA . LYS A 1 371 ? -7.068 25.875 14.978 1.00 85.12 371 LYS A CA 1
ATOM 3031 C C . LYS A 1 371 ? -5.899 24.938 14.710 1.00 85.12 371 LYS A C 1
ATOM 3033 O O . LYS A 1 371 ? -5.111 25.167 13.795 1.00 85.12 371 LYS A O 1
ATOM 3038 N N . THR A 1 372 ? -5.804 23.874 15.499 1.00 86.75 372 THR A N 1
ATOM 3039 C CA . THR A 1 372 ? -4.770 22.850 15.362 1.00 86.75 372 THR A CA 1
ATOM 3040 C C . THR A 1 372 ? -4.917 22.098 14.044 1.00 86.75 372 THR A C 1
ATOM 3042 O O . THR A 1 372 ? -3.934 21.946 13.320 1.00 86.75 372 THR A O 1
ATOM 3045 N N . VAL A 1 373 ? -6.132 21.660 13.700 1.00 85.38 373 VAL A N 1
ATOM 3046 C CA . VAL A 1 373 ? -6.392 20.961 12.435 1.00 85.38 373 VAL A CA 1
ATOM 3047 C C . VAL A 1 373 ? -6.152 21.888 11.241 1.00 85.38 373 VAL A C 1
ATOM 3049 O O . VAL A 1 373 ? -5.425 21.497 10.333 1.00 85.38 373 VAL A O 1
ATOM 3052 N N . LEU A 1 374 ? -6.668 23.125 11.256 1.00 86.81 374 LEU A N 1
ATOM 3053 C CA . LEU A 1 374 ? -6.462 24.095 10.172 1.00 86.81 374 LEU A CA 1
ATOM 3054 C C . LEU A 1 374 ? -4.974 24.388 9.938 1.00 86.81 374 LEU A C 1
ATOM 3056 O O . LEU A 1 374 ? -4.513 24.363 8.799 1.00 86.81 374 LEU A O 1
ATOM 3060 N N . LYS A 1 375 ? -4.201 24.613 11.008 1.00 89.31 375 LYS A N 1
ATOM 3061 C CA . LYS A 1 375 ? -2.759 24.855 10.888 1.00 89.31 375 LYS A CA 1
ATOM 3062 C C . LYS A 1 375 ? -2.015 23.652 10.303 1.00 89.31 375 LYS A C 1
ATOM 3064 O O . LYS A 1 375 ? -1.152 23.840 9.450 1.00 89.31 375 LYS A O 1
ATOM 3069 N N . ASP A 1 376 ? -2.335 22.431 10.735 1.00 87.56 376 ASP A N 1
ATOM 3070 C CA . ASP A 1 376 ? -1.711 21.222 10.175 1.00 87.56 376 ASP A CA 1
ATOM 3071 C C . ASP A 1 376 ? -2.103 21.043 8.692 1.00 87.56 376 ASP A C 1
ATOM 3073 O O . ASP A 1 376 ? -1.264 20.651 7.884 1.00 87.56 376 ASP A O 1
ATOM 3077 N N . LEU A 1 377 ? -3.345 21.389 8.307 1.00 86.25 377 LEU A N 1
ATOM 3078 C CA . LEU A 1 377 ? -3.808 21.349 6.911 1.00 86.25 377 LEU A CA 1
ATOM 3079 C C . LEU A 1 377 ? -3.026 22.329 6.029 1.00 86.25 377 LEU A C 1
ATOM 3081 O O . LEU A 1 377 ? -2.538 21.920 4.979 1.00 86.25 377 LEU A O 1
ATOM 3085 N N . LEU A 1 378 ? -2.857 23.583 6.458 1.00 88.94 378 LEU A N 1
ATOM 3086 C CA . LEU A 1 378 ? -2.079 24.587 5.717 1.00 88.94 378 LEU A CA 1
ATOM 3087 C C . LEU A 1 378 ? -0.625 24.135 5.514 1.00 88.94 378 LEU A C 1
ATOM 3089 O O . LEU A 1 378 ? -0.145 24.107 4.383 1.00 88.94 378 LEU A O 1
ATOM 3093 N N . LEU A 1 379 ? 0.032 23.647 6.574 1.00 89.50 379 LEU A N 1
ATOM 3094 C CA . LEU A 1 379 ? 1.399 23.113 6.493 1.00 89.50 379 LEU A CA 1
ATOM 3095 C C . LEU A 1 379 ? 1.515 21.891 5.564 1.00 89.50 379 LEU A C 1
ATOM 3097 O O . LEU A 1 379 ? 2.552 21.686 4.926 1.00 89.50 379 LEU A O 1
ATOM 3101 N N . ALA A 1 380 ? 0.471 21.062 5.485 1.00 85.69 380 ALA A N 1
ATOM 3102 C CA . ALA A 1 380 ? 0.423 19.946 4.547 1.00 85.69 380 ALA A CA 1
ATOM 3103 C C . ALA A 1 380 ? 0.283 20.434 3.093 1.00 85.69 380 ALA A C 1
ATOM 3105 O O . ALA A 1 380 ? 1.002 19.942 2.220 1.00 85.69 380 ALA A O 1
ATOM 3106 N N . VAL A 1 381 ? -0.571 21.434 2.835 1.00 87.44 381 VAL A N 1
ATOM 3107 C CA . VAL A 1 381 ? -0.722 22.050 1.503 1.00 87.44 381 VAL A CA 1
ATOM 3108 C C . VAL A 1 381 ? 0.571 22.721 1.052 1.00 87.44 381 VAL A C 1
ATOM 3110 O O . VAL A 1 381 ? 0.991 22.506 -0.083 1.00 87.44 381 VAL A O 1
ATOM 3113 N N . ASP A 1 382 ? 1.248 23.455 1.935 1.00 89.94 382 ASP A N 1
ATOM 3114 C CA . ASP A 1 382 ? 2.560 24.044 1.651 1.00 89.94 382 ASP A CA 1
ATOM 3115 C C . ASP A 1 382 ? 3.588 22.984 1.247 1.00 89.94 382 ASP A C 1
ATOM 3117 O O . ASP A 1 382 ? 4.349 23.169 0.291 1.00 89.94 382 ASP A O 1
ATOM 3121 N N . GLY A 1 383 ? 3.576 21.839 1.936 1.00 88.88 383 GLY A N 1
ATOM 3122 C CA . GLY A 1 383 ? 4.402 20.688 1.587 1.00 88.88 383 GLY A CA 1
ATOM 3123 C C . GLY A 1 383 ? 4.112 20.177 0.182 1.00 88.88 383 GLY A C 1
ATOM 3124 O O . GLY A 1 383 ? 5.031 19.971 -0.604 1.00 88.88 383 GLY A O 1
ATOM 3125 N N . VAL A 1 384 ? 2.844 20.017 -0.179 1.00 85.31 384 VAL A N 1
ATOM 3126 C CA . VAL A 1 384 ? 2.467 19.539 -1.515 1.00 85.31 384 VAL A CA 1
ATOM 3127 C C . VAL A 1 384 ? 2.797 20.557 -2.606 1.00 85.31 384 VAL A C 1
ATOM 3129 O O . VAL A 1 384 ? 3.368 20.195 -3.632 1.00 85.31 384 VAL A O 1
ATOM 3132 N N . LEU A 1 385 ? 2.538 21.844 -2.382 1.00 88.19 385 LEU A N 1
ATOM 3133 C CA . LEU A 1 385 ? 2.912 22.898 -3.325 1.00 88.19 385 LEU A CA 1
ATOM 3134 C C . LEU A 1 385 ? 4.428 22.941 -3.554 1.00 88.19 385 LEU A C 1
ATOM 3136 O O . LEU A 1 385 ? 4.885 23.113 -4.687 1.00 88.19 385 LEU A O 1
ATOM 3140 N N . LEU A 1 386 ? 5.228 22.772 -2.498 1.00 91.31 386 LEU A N 1
ATOM 3141 C CA . LEU A 1 386 ? 6.681 22.686 -2.615 1.00 91.31 386 LEU A CA 1
ATOM 3142 C C . LEU A 1 386 ? 7.117 21.425 -3.375 1.00 91.31 386 LEU A C 1
ATOM 3144 O O . LEU A 1 386 ? 7.976 21.513 -4.258 1.00 91.31 386 LEU A O 1
ATOM 3148 N N . ARG A 1 387 ? 6.486 20.280 -3.103 1.00 88.69 387 ARG A N 1
ATOM 3149 C CA . ARG A 1 387 ? 6.701 19.021 -3.827 1.00 88.69 387 ARG A CA 1
ATOM 3150 C C . ARG A 1 387 ? 6.468 19.192 -5.328 1.00 88.69 387 ARG A C 1
ATOM 3152 O O . ARG A 1 387 ? 7.338 18.832 -6.123 1.00 88.69 387 ARG A O 1
ATOM 3159 N N . GLU A 1 388 ? 5.349 19.795 -5.724 1.00 86.38 388 GLU A N 1
ATOM 3160 C CA . GLU A 1 388 ? 5.022 20.016 -7.137 1.00 86.38 388 GLU A CA 1
ATOM 3161 C C . GLU A 1 388 ? 5.959 21.032 -7.805 1.00 86.38 388 GLU A C 1
ATOM 3163 O O . GLU A 1 388 ? 6.357 20.844 -8.959 1.00 86.38 388 GLU A O 1
ATOM 3168 N N . LYS A 1 389 ? 6.422 22.059 -7.077 1.00 89.88 389 LYS A N 1
ATOM 3169 C CA . LYS A 1 389 ? 7.478 22.972 -7.560 1.00 89.88 389 LYS A CA 1
ATOM 3170 C C . LYS A 1 389 ? 8.788 22.229 -7.836 1.00 89.88 389 LYS A C 1
ATOM 3172 O O . LYS A 1 389 ? 9.441 22.508 -8.842 1.00 89.88 389 LYS A O 1
ATOM 3177 N N . ILE A 1 390 ? 9.168 21.281 -6.977 1.00 91.62 390 ILE A N 1
ATOM 3178 C CA . ILE A 1 390 ? 10.360 20.443 -7.170 1.00 91.62 390 ILE A CA 1
ATOM 3179 C C . ILE A 1 390 ? 10.164 19.508 -8.369 1.00 91.62 390 ILE A C 1
ATOM 3181 O O . ILE A 1 390 ? 10.993 19.522 -9.277 1.00 91.62 390 ILE A O 1
ATOM 3185 N N . LYS A 1 391 ? 9.058 18.755 -8.441 1.00 87.81 391 LYS A N 1
ATOM 3186 C CA . LYS A 1 391 ? 8.745 17.887 -9.596 1.00 87.81 391 LYS A CA 1
ATOM 3187 C C . LYS A 1 391 ? 8.788 18.672 -10.907 1.00 87.81 391 LYS A C 1
ATOM 3189 O O . LYS A 1 391 ? 9.466 18.262 -11.847 1.00 87.81 391 LYS A O 1
ATOM 3194 N N . THR A 1 392 ? 8.161 19.848 -10.936 1.00 87.50 392 THR A N 1
ATOM 3195 C CA . THR A 1 392 ? 8.148 20.749 -12.097 1.00 87.50 392 THR A CA 1
ATOM 3196 C C . THR A 1 392 ? 9.554 21.179 -12.509 1.00 87.50 392 THR A C 1
ATOM 3198 O O . THR A 1 392 ? 9.848 21.224 -13.707 1.00 87.50 392 THR A O 1
ATOM 3201 N N . LEU A 1 393 ? 10.433 21.483 -11.550 1.00 91.31 393 LEU A N 1
ATOM 3202 C CA . LEU A 1 393 ? 11.826 21.846 -11.817 1.00 91.31 393 LEU A CA 1
ATOM 3203 C C . LEU A 1 393 ? 12.577 20.700 -12.516 1.00 91.31 393 LEU A C 1
ATOM 3205 O O . LEU A 1 393 ? 13.164 20.915 -13.580 1.00 91.31 393 LEU A O 1
ATOM 3209 N N . PHE A 1 394 ? 12.515 19.486 -11.960 1.00 90.81 394 PHE A N 1
ATOM 3210 C CA . PHE A 1 394 ? 13.161 18.299 -12.535 1.00 90.81 394 PHE A CA 1
ATOM 3211 C C . PHE A 1 394 ? 12.587 17.946 -13.914 1.00 90.81 394 PHE A C 1
ATOM 3213 O O . PHE A 1 394 ? 13.337 17.766 -14.872 1.00 90.81 394 PHE A O 1
ATOM 3220 N N . GLN A 1 395 ? 11.262 17.932 -14.054 1.00 86.62 395 GLN A N 1
ATOM 3221 C CA . GLN A 1 395 ? 10.585 17.672 -15.327 1.00 86.62 395 GLN A CA 1
ATOM 3222 C C . GLN A 1 395 ? 10.971 18.700 -16.399 1.00 86.62 395 GLN A C 1
ATOM 3224 O O . GLN A 1 395 ? 11.341 18.326 -17.509 1.00 86.62 395 GLN A O 1
ATOM 3229 N N . THR A 1 396 ? 10.971 19.995 -16.065 1.00 86.81 396 THR A N 1
ATOM 3230 C CA . THR A 1 396 ? 11.355 21.060 -17.009 1.00 86.81 396 THR A CA 1
ATOM 3231 C C . THR A 1 396 ? 12.801 20.898 -17.477 1.00 86.81 396 THR A C 1
ATOM 3233 O O . THR A 1 396 ? 13.089 21.091 -18.660 1.00 86.81 396 THR A O 1
ATOM 3236 N N . PHE A 1 397 ? 13.717 20.534 -16.574 1.00 88.56 397 PHE A N 1
ATOM 3237 C CA . PHE A 1 397 ? 15.114 20.267 -16.921 1.00 88.56 397 PHE A CA 1
ATOM 3238 C C . PHE A 1 397 ? 15.238 19.114 -17.927 1.00 88.56 397 PHE A C 1
ATOM 3240 O O . PHE A 1 397 ? 15.936 19.247 -18.939 1.00 88.56 397 PHE A O 1
ATOM 3247 N N . LEU A 1 398 ? 14.506 18.024 -17.683 1.00 87.50 398 LEU A N 1
ATOM 3248 C CA . LEU A 1 398 ? 14.470 16.830 -18.530 1.00 87.50 398 LEU A CA 1
ATOM 3249 C C . LEU A 1 398 ? 13.801 17.082 -19.893 1.00 87.50 398 LEU A C 1
ATOM 3251 O O . LEU A 1 398 ? 14.233 16.527 -20.901 1.00 87.50 398 LEU A O 1
ATOM 3255 N N . GLU A 1 399 ? 12.759 17.913 -19.957 1.00 79.88 399 GLU A N 1
ATOM 3256 C CA . GLU A 1 399 ? 12.076 18.297 -21.204 1.00 79.88 399 GLU A CA 1
ATOM 3257 C C . GLU A 1 399 ? 12.931 19.235 -22.071 1.00 79.88 399 GLU A C 1
ATOM 3259 O O . GLU A 1 399 ? 12.983 19.093 -23.296 1.00 79.88 399 GLU A O 1
ATOM 3264 N N . LYS A 1 400 ? 13.616 20.203 -21.446 1.00 79.31 400 LYS A N 1
ATOM 3265 C CA . LYS A 1 400 ? 14.407 21.236 -22.140 1.00 79.31 400 LYS A CA 1
ATOM 3266 C C . LYS A 1 400 ? 15.855 20.829 -22.421 1.00 79.31 400 LYS A C 1
ATOM 3268 O O . LYS A 1 400 ? 16.638 21.657 -22.881 1.00 79.31 400 LYS A O 1
ATOM 3273 N N . ASN A 1 401 ? 16.224 19.573 -22.175 1.00 70.88 401 ASN A N 1
ATOM 3274 C CA . ASN A 1 401 ? 17.581 19.050 -22.362 1.00 70.88 401 ASN A CA 1
ATOM 3275 C C . ASN A 1 401 ? 18.674 19.821 -21.585 1.00 70.88 401 ASN A C 1
ATOM 3277 O O . ASN A 1 401 ? 19.828 19.841 -22.016 1.00 70.88 401 ASN A O 1
ATOM 3281 N N . GLY A 1 402 ? 18.340 20.410 -20.433 1.00 65.50 402 GLY A N 1
ATOM 3282 C CA . GLY A 1 402 ? 19.303 20.856 -19.422 1.00 65.50 402 GLY A CA 1
ATOM 3283 C C . GLY A 1 402 ? 19.956 22.235 -19.592 1.00 65.50 402 GLY A C 1
ATOM 3284 O O . GLY A 1 402 ? 21.135 22.323 -19.942 1.00 65.50 402 GLY A O 1
ATOM 3285 N N . ASP A 1 403 ? 19.232 23.303 -19.231 1.00 75.88 403 ASP A N 1
ATOM 3286 C CA . ASP A 1 403 ? 19.854 24.570 -18.810 1.00 75.88 403 ASP A CA 1
ATOM 3287 C C . ASP A 1 403 ? 20.389 24.422 -17.376 1.00 75.88 403 ASP A C 1
ATOM 3289 O O . ASP A 1 403 ? 19.640 24.424 -16.398 1.00 75.88 403 ASP A O 1
ATOM 3293 N N . MET A 1 404 ? 21.706 24.260 -17.279 1.00 74.50 404 MET A N 1
ATOM 3294 C CA . MET A 1 404 ? 22.425 23.939 -16.047 1.00 74.50 404 MET A CA 1
ATOM 3295 C C . MET A 1 404 ? 22.381 25.070 -15.020 1.00 74.50 404 MET A C 1
ATOM 3297 O O . MET A 1 404 ? 22.186 24.819 -13.831 1.00 74.50 404 MET A O 1
ATOM 3301 N N . ALA A 1 405 ? 22.571 26.311 -15.477 1.00 79.12 405 ALA A N 1
ATOM 3302 C CA . ALA A 1 405 ? 22.695 27.458 -14.586 1.00 79.12 405 ALA A CA 1
ATOM 3303 C C . ALA A 1 405 ? 21.352 27.750 -13.911 1.00 79.12 405 ALA A C 1
ATOM 3305 O O . ALA A 1 405 ? 21.284 27.852 -12.687 1.00 79.12 405 ALA A O 1
ATOM 3306 N N . SER A 1 406 ? 20.274 27.779 -14.704 1.00 84.88 406 SER A N 1
ATOM 3307 C CA . SER A 1 406 ? 18.928 28.002 -14.176 1.00 84.88 406 SER A CA 1
ATOM 3308 C C . SER A 1 406 ? 18.463 26.859 -13.268 1.00 84.88 406 SER A C 1
ATOM 3310 O O . SER A 1 406 ? 17.827 27.110 -12.245 1.00 84.88 406 SER A O 1
ATOM 3312 N N . PHE A 1 407 ? 18.797 25.605 -13.599 1.00 90.56 407 PHE A N 1
ATOM 3313 C CA . PHE A 1 407 ? 18.413 24.460 -12.773 1.00 90.56 407 PHE A CA 1
ATOM 3314 C C . PHE A 1 407 ? 19.096 24.470 -11.407 1.00 90.56 407 PHE A C 1
ATOM 3316 O O . PHE A 1 407 ? 18.410 24.329 -10.399 1.00 90.56 407 PHE A O 1
ATOM 3323 N N . GLN A 1 408 ? 20.415 24.685 -11.353 1.00 90.44 408 GLN A N 1
ATOM 3324 C CA . GLN A 1 408 ? 21.151 24.699 -10.086 1.00 90.44 408 GLN A CA 1
ATOM 3325 C C . GLN A 1 408 ? 20.677 25.828 -9.162 1.00 90.44 408 GLN A C 1
ATOM 3327 O O . GLN A 1 408 ? 20.482 25.609 -7.966 1.00 90.44 408 GLN A O 1
ATOM 3332 N N . GLU A 1 409 ? 20.465 27.028 -9.711 1.00 92.44 409 GLU A N 1
ATOM 3333 C CA . GLU A 1 409 ? 19.947 28.171 -8.954 1.00 92.44 409 GLU A CA 1
ATOM 3334 C C . GLU A 1 409 ? 18.562 27.865 -8.366 1.00 92.44 409 GLU A C 1
ATOM 3336 O O . GLU A 1 409 ? 18.326 28.051 -7.168 1.00 92.44 409 GLU A O 1
ATOM 3341 N N . GLN A 1 410 ? 17.652 27.338 -9.190 1.00 94.25 410 GLN A N 1
ATOM 3342 C CA . GLN A 1 410 ? 16.308 26.986 -8.744 1.00 94.25 410 GLN A CA 1
ATOM 3343 C C . GLN A 1 410 ? 16.309 25.826 -7.747 1.00 94.25 410 GLN A C 1
ATOM 3345 O O . GLN A 1 410 ? 15.543 25.877 -6.787 1.00 94.25 410 GLN A O 1
ATOM 3350 N N . LEU A 1 411 ? 17.167 24.818 -7.926 1.00 94.69 411 LEU A N 1
ATOM 3351 C CA . LEU A 1 411 ? 17.298 23.698 -6.995 1.00 94.69 411 LEU A CA 1
ATOM 3352 C C . LEU A 1 411 ? 17.724 24.202 -5.616 1.00 94.69 411 LEU A C 1
ATOM 3354 O O . LEU A 1 411 ? 17.043 23.912 -4.637 1.00 94.69 411 LEU A O 1
ATOM 3358 N N . ASN A 1 412 ? 18.766 25.035 -5.546 1.00 94.81 412 ASN A N 1
ATOM 3359 C CA . ASN A 1 412 ? 19.224 25.637 -4.291 1.00 94.81 412 ASN A CA 1
ATOM 3360 C C . ASN A 1 412 ? 18.101 26.419 -3.592 1.00 94.81 412 ASN A C 1
ATOM 3362 O O . ASN A 1 412 ? 17.919 26.288 -2.383 1.00 94.81 412 ASN A O 1
ATOM 3366 N N . LYS A 1 413 ? 17.294 27.172 -4.352 1.00 96.50 413 LYS A N 1
ATOM 3367 C CA . LYS A 1 413 ? 16.118 27.862 -3.806 1.00 96.50 413 LYS A CA 1
ATOM 3368 C C . LYS A 1 413 ? 15.107 26.887 -3.192 1.00 96.50 413 LYS A C 1
ATOM 3370 O O . LYS A 1 413 ? 14.619 27.147 -2.095 1.00 96.50 413 LYS A O 1
ATOM 3375 N N . ARG A 1 414 ? 14.798 25.769 -3.864 1.00 96.12 414 ARG A N 1
ATOM 3376 C CA . ARG A 1 414 ? 13.878 24.752 -3.318 1.00 96.12 414 ARG A CA 1
ATOM 3377 C C . ARG A 1 414 ? 14.435 24.090 -2.064 1.00 96.12 414 ARG A C 1
ATOM 3379 O O . ARG A 1 414 ? 13.674 23.851 -1.136 1.00 96.12 414 ARG A O 1
ATOM 3386 N N . LEU A 1 415 ? 15.743 23.848 -1.995 1.00 95.62 415 LEU A N 1
ATOM 3387 C CA . LEU A 1 415 ? 16.385 23.281 -0.805 1.00 95.62 415 LEU A CA 1
ATOM 3388 C C . LEU A 1 415 ? 16.247 24.180 0.433 1.00 95.62 415 LEU A C 1
ATOM 3390 O O . LEU A 1 415 ? 16.037 23.671 1.531 1.00 95.62 415 LEU A O 1
ATOM 3394 N N . GLU A 1 416 ? 16.311 25.503 0.277 1.00 97.00 416 GLU A N 1
ATOM 3395 C CA . GLU A 1 416 ? 16.071 26.428 1.396 1.00 97.00 416 GLU A CA 1
ATOM 3396 C C . GLU A 1 416 ? 14.592 26.475 1.817 1.00 97.00 416 GLU A C 1
ATOM 3398 O O . GLU A 1 416 ? 14.287 26.514 3.009 1.00 97.00 416 GLU A O 1
ATOM 3403 N N . GLU A 1 417 ? 13.659 26.392 0.863 1.00 96.06 417 GLU A N 1
ATOM 3404 C CA . GLU A 1 417 ? 12.225 26.269 1.166 1.00 96.06 417 GLU A CA 1
ATOM 3405 C C . GLU A 1 417 ? 11.906 24.961 1.921 1.00 96.06 417 GLU A C 1
ATOM 3407 O O . GLU A 1 417 ? 11.107 24.987 2.858 1.00 96.06 417 GLU A O 1
ATOM 3412 N N . ILE A 1 418 ? 12.576 23.846 1.582 1.00 95.25 418 ILE A N 1
ATOM 3413 C CA . ILE A 1 418 ? 12.465 22.561 2.302 1.00 95.25 418 ILE A CA 1
ATOM 3414 C C . ILE A 1 418 ? 12.844 22.737 3.773 1.00 95.25 418 ILE A C 1
ATOM 3416 O O . ILE A 1 418 ? 12.064 22.357 4.645 1.00 95.25 418 ILE A O 1
ATOM 3420 N N . LYS A 1 419 ? 14.013 23.325 4.055 1.00 95.44 419 LYS A N 1
ATOM 3421 C CA . LYS A 1 419 ? 14.506 23.522 5.431 1.00 95.44 419 LYS A CA 1
ATOM 3422 C C . LYS A 1 419 ? 13.571 24.400 6.254 1.00 95.44 419 LYS A C 1
ATOM 3424 O O . LYS A 1 419 ? 13.295 24.093 7.412 1.00 95.44 419 LYS A O 1
ATOM 3429 N N . LYS A 1 420 ? 13.068 25.485 5.656 1.00 95.94 420 LYS A N 1
ATOM 3430 C CA . LYS A 1 420 ? 12.133 26.390 6.330 1.00 95.94 420 LYS A CA 1
ATOM 3431 C C . LYS A 1 420 ? 10.855 25.648 6.734 1.00 95.94 420 LYS A C 1
ATOM 3433 O O . LYS A 1 420 ? 10.466 25.695 7.897 1.00 95.94 420 LYS A O 1
ATOM 3438 N N . LEU A 1 421 ? 10.236 24.929 5.796 1.00 93.56 421 LEU A N 1
ATOM 3439 C CA . LEU A 1 421 ? 9.007 24.191 6.080 1.00 93.56 421 LEU A CA 1
ATOM 3440 C C . LEU A 1 421 ? 9.248 23.049 7.080 1.00 93.56 421 LEU A C 1
ATOM 3442 O O . LEU A 1 421 ? 8.438 22.847 7.980 1.00 93.56 421 LEU A O 1
ATOM 3446 N N . GLN A 1 422 ? 10.376 22.338 6.978 1.00 93.31 422 GLN A N 1
ATOM 3447 C CA . GLN A 1 422 ? 10.775 21.315 7.951 1.00 93.31 422 GLN A CA 1
ATOM 3448 C C . GLN A 1 422 ? 10.787 21.877 9.377 1.00 93.31 422 GLN A C 1
ATOM 3450 O O . GLN A 1 422 ? 10.203 21.268 10.274 1.00 93.31 422 GLN A O 1
ATOM 3455 N N . GLN A 1 423 ? 11.422 23.036 9.583 1.00 94.69 423 GLN A N 1
ATOM 3456 C CA . GLN A 1 423 ? 11.486 23.681 10.892 1.00 94.69 423 GLN A CA 1
ATOM 3457 C C . GLN A 1 423 ? 10.080 23.959 11.440 1.00 94.69 423 GLN A C 1
ATOM 3459 O O . GLN A 1 423 ? 9.758 23.530 12.550 1.00 94.69 423 GLN A O 1
ATOM 3464 N N . GLU A 1 424 ? 9.220 24.599 10.645 1.00 93.44 424 GLU A N 1
ATOM 3465 C CA . GLU A 1 424 ? 7.850 24.937 11.048 1.00 93.44 424 GLU A CA 1
ATOM 3466 C C . GLU A 1 424 ? 7.027 23.688 11.406 1.00 93.44 424 GLU A C 1
ATOM 3468 O O . GLU A 1 424 ? 6.305 23.670 12.410 1.00 93.44 424 GLU A O 1
ATOM 3473 N N . ARG A 1 425 ? 7.169 22.603 10.634 1.00 89.88 425 ARG A N 1
ATOM 3474 C CA . ARG A 1 425 ? 6.445 21.351 10.890 1.00 89.88 425 ARG A CA 1
ATOM 3475 C C . ARG A 1 425 ? 6.955 20.597 12.109 1.00 89.88 425 ARG A C 1
ATOM 3477 O O . ARG A 1 425 ? 6.143 20.039 12.847 1.00 89.88 425 ARG A O 1
ATOM 3484 N N . VAL A 1 426 ? 8.264 20.588 12.356 1.00 89.94 426 VAL A N 1
ATOM 3485 C CA . VAL A 1 426 ? 8.850 19.970 13.557 1.00 89.94 426 VAL A CA 1
ATOM 3486 C C . VAL A 1 426 ? 8.452 20.744 14.815 1.00 89.94 426 VAL A C 1
ATOM 3488 O O . VAL A 1 426 ? 8.068 20.133 15.815 1.00 89.94 426 VAL A O 1
ATOM 3491 N N . GLU A 1 427 ? 8.484 22.077 14.773 1.00 91.75 427 GLU A N 1
ATOM 3492 C CA . GLU A 1 427 ? 8.011 22.925 15.873 1.00 91.75 427 GLU A CA 1
ATOM 3493 C C . GLU A 1 427 ? 6.528 22.666 16.170 1.00 91.75 427 GLU A C 1
ATOM 3495 O O . GLU A 1 427 ? 6.145 22.439 17.324 1.00 91.75 427 GLU A O 1
ATOM 3500 N N . PHE A 1 428 ? 5.695 22.608 15.127 1.00 89.56 428 PHE A N 1
ATOM 3501 C CA . PHE A 1 428 ? 4.278 22.304 15.278 1.00 89.56 428 PHE A CA 1
ATOM 3502 C C . PHE A 1 428 ? 4.038 20.890 15.827 1.00 89.56 428 PHE A C 1
ATOM 3504 O O . PHE A 1 428 ? 3.277 20.737 16.786 1.00 89.56 428 PHE A O 1
ATOM 3511 N N . TRP A 1 429 ? 4.733 19.874 15.301 1.00 86.88 429 TRP A N 1
ATOM 3512 C CA . TRP A 1 429 ? 4.694 18.501 15.812 1.00 86.88 429 TRP A CA 1
ATOM 3513 C C . TRP A 1 429 ? 4.949 18.460 17.316 1.00 86.88 429 TRP A C 1
ATOM 3515 O O . TRP A 1 429 ? 4.124 17.942 18.069 1.00 86.88 429 TRP A O 1
ATOM 3525 N N . ASN A 1 430 ? 6.061 19.049 17.757 1.00 86.38 430 ASN A N 1
ATOM 3526 C CA . ASN A 1 430 ? 6.474 19.029 19.156 1.00 86.38 430 ASN A CA 1
ATOM 3527 C C . ASN A 1 430 ? 5.451 19.717 20.071 1.00 86.38 430 ASN A C 1
ATOM 3529 O O . ASN A 1 430 ? 5.280 19.291 21.210 1.00 86.38 430 ASN A O 1
ATOM 3533 N N . SER A 1 431 ? 4.744 20.737 19.570 1.00 86.56 431 SER A N 1
ATOM 3534 C CA . SER A 1 431 ? 3.698 21.430 20.332 1.00 86.56 431 SER A CA 1
ATOM 3535 C C . SER A 1 431 ? 2.408 20.615 20.498 1.00 86.56 431 SER A C 1
ATOM 3537 O O . SER A 1 431 ? 1.752 20.723 21.530 1.00 86.56 431 SER A O 1
ATOM 3539 N N . GLN A 1 432 ? 2.043 19.798 19.502 1.00 82.69 432 GLN A N 1
ATOM 3540 C CA . GLN A 1 432 ? 0.747 19.102 19.461 1.00 82.69 432 GLN A CA 1
ATOM 3541 C C . GLN A 1 432 ? 0.825 17.627 19.856 1.00 82.69 432 GLN A C 1
ATOM 3543 O O . GLN A 1 432 ? -0.191 17.001 20.154 1.00 82.69 432 GLN A O 1
ATOM 3548 N N . ARG A 1 433 ? 2.022 17.038 19.820 1.00 79.31 433 ARG A N 1
ATOM 3549 C CA . ARG A 1 433 ? 2.243 15.594 19.972 1.00 79.31 433 ARG A CA 1
ATOM 3550 C C . ARG A 1 433 ? 3.259 15.301 21.080 1.00 79.31 433 ARG A C 1
ATOM 3552 O O . ARG A 1 433 ? 4.115 14.427 20.955 1.00 79.31 433 ARG A O 1
ATOM 3559 N N . THR A 1 434 ? 3.150 16.037 22.187 1.00 72.75 434 THR A N 1
ATOM 3560 C CA . THR A 1 434 ? 3.998 15.886 23.377 1.00 72.75 434 THR A CA 1
ATOM 3561 C C . THR A 1 434 ? 4.006 14.436 23.866 1.00 72.75 434 THR A C 1
ATOM 3563 O O . THR A 1 434 ? 2.956 13.852 24.128 1.00 72.75 434 THR A O 1
ATOM 3566 N N . GLY A 1 435 ? 5.199 13.851 23.995 1.00 67.31 435 GLY A N 1
ATOM 3567 C CA . GLY A 1 435 ? 5.383 12.458 24.418 1.00 67.31 435 GLY A CA 1
ATOM 3568 C C . GLY A 1 435 ? 5.400 11.425 23.282 1.00 67.31 435 GLY A C 1
ATOM 3569 O O . GLY A 1 435 ? 5.711 10.267 23.548 1.00 67.31 435 GLY A O 1
ATOM 3570 N N . LEU A 1 436 ? 5.136 11.819 22.028 1.00 69.00 436 LEU A N 1
ATOM 3571 C CA . LEU A 1 436 ? 5.328 10.970 20.844 1.00 69.00 436 LEU A CA 1
ATOM 3572 C C . LEU A 1 436 ? 6.718 11.233 20.235 1.00 69.00 436 LEU A C 1
ATOM 3574 O O . LEU A 1 436 ? 6.899 12.146 19.428 1.00 69.00 436 LEU A O 1
ATOM 3578 N N . ILE A 1 437 ? 7.713 10.447 20.665 1.00 64.31 437 ILE A N 1
ATOM 3579 C CA . ILE A 1 437 ? 9.135 10.582 20.294 1.00 64.31 437 ILE A CA 1
ATOM 3580 C C . ILE A 1 437 ? 9.638 9.261 19.674 1.00 64.31 437 ILE A C 1
ATOM 3582 O O . ILE A 1 437 ? 9.280 8.198 20.184 1.00 64.31 437 ILE A O 1
ATOM 3586 N N . PRO A 1 438 ? 10.494 9.302 18.629 1.00 68.25 438 PRO A N 1
ATOM 3587 C CA . PRO A 1 438 ? 11.022 10.499 17.959 1.00 68.25 438 PRO A CA 1
ATOM 3588 C C . PRO A 1 438 ? 10.026 11.148 16.986 1.00 68.25 438 PRO A C 1
ATOM 3590 O O . PRO A 1 438 ? 9.188 10.473 16.389 1.00 68.25 438 PRO A O 1
ATOM 3593 N N . CYS A 1 439 ? 10.148 12.468 16.802 1.00 75.94 439 CYS A N 1
ATOM 3594 C CA . CYS A 1 439 ? 9.481 13.182 15.713 1.00 75.94 439 CYS A CA 1
ATOM 3595 C C . CYS A 1 439 ? 10.061 12.703 14.378 1.00 75.94 439 CYS A C 1
ATOM 3597 O O . CYS A 1 439 ? 11.206 13.005 14.057 1.00 75.94 439 CYS A O 1
ATOM 3599 N N . ARG A 1 440 ? 9.268 11.961 13.601 1.00 77.88 440 ARG A N 1
ATOM 3600 C CA . ARG A 1 440 ? 9.678 11.437 12.286 1.00 77.88 440 ARG A CA 1
ATOM 3601 C C . ARG A 1 440 ? 9.516 12.445 11.146 1.00 77.88 440 ARG A C 1
ATOM 3603 O O . ARG A 1 440 ? 9.960 12.169 10.041 1.00 77.88 440 ARG A O 1
ATOM 3610 N N . VAL A 1 441 ? 8.901 13.604 11.401 1.00 83.81 441 VAL A N 1
ATOM 3611 C CA . VAL A 1 441 ? 8.704 14.650 10.381 1.00 83.81 441 VAL A CA 1
ATOM 3612 C C . VAL A 1 441 ? 10.050 15.138 9.845 1.00 83.81 441 VAL A C 1
ATOM 3614 O O . VAL A 1 441 ? 10.225 15.223 8.635 1.00 83.81 441 VAL A O 1
ATOM 3617 N N . GLY A 1 442 ? 11.020 15.393 10.732 1.00 86.12 442 GLY A N 1
ATOM 3618 C CA . GLY A 1 442 ? 12.365 15.828 10.341 1.00 86.12 442 GLY A CA 1
ATOM 3619 C C . GLY A 1 442 ? 13.035 14.852 9.370 1.00 86.12 442 GLY A C 1
ATOM 3620 O O . GLY A 1 442 ? 13.460 15.275 8.296 1.00 86.12 442 GLY A O 1
ATOM 3621 N N . ASP A 1 443 ? 13.008 13.555 9.704 1.00 86.19 443 ASP A N 1
ATOM 3622 C CA . ASP A 1 443 ? 13.589 12.468 8.904 1.00 86.19 443 ASP A CA 1
ATOM 3623 C C . ASP A 1 443 ? 13.075 12.474 7.448 1.00 86.19 443 ASP A C 1
ATOM 3625 O O . ASP A 1 443 ? 13.844 12.239 6.514 1.00 86.19 443 ASP A O 1
ATOM 3629 N N . PHE A 1 444 ? 11.782 12.762 7.229 1.00 84.19 444 PHE A N 1
ATOM 3630 C CA . PHE A 1 444 ? 11.202 12.809 5.881 1.00 84.19 444 PHE A CA 1
ATOM 3631 C C . PHE A 1 444 ? 11.767 13.955 5.041 1.00 84.19 444 PHE A C 1
ATOM 3633 O O . PHE A 1 444 ? 12.078 13.760 3.868 1.00 84.19 444 PHE A O 1
ATOM 3640 N N . TYR A 1 445 ? 11.923 15.142 5.623 1.00 90.25 445 TYR A N 1
ATOM 3641 C CA . TYR A 1 445 ? 12.436 16.310 4.905 1.00 90.25 445 TYR A CA 1
ATOM 3642 C C . TYR A 1 445 ? 13.938 16.185 4.626 1.00 90.25 445 TYR A C 1
ATOM 3644 O O . TYR A 1 445 ? 14.374 16.497 3.516 1.00 90.25 445 TYR A O 1
ATOM 3652 N N . ASP A 1 446 ? 14.707 15.637 5.572 1.00 91.75 446 ASP A N 1
ATOM 3653 C CA . ASP A 1 446 ? 16.126 15.318 5.368 1.00 91.75 446 ASP A CA 1
ATOM 3654 C C . ASP A 1 446 ? 16.300 14.315 4.223 1.00 91.75 446 ASP A C 1
ATOM 3656 O O . ASP A 1 446 ? 17.145 14.484 3.337 1.00 91.75 446 ASP A O 1
ATOM 3660 N N . PHE A 1 447 ? 15.448 13.286 4.197 1.00 90.38 447 PHE A N 1
ATOM 3661 C CA . PHE A 1 447 ? 15.416 12.313 3.116 1.00 90.38 447 PHE A CA 1
ATOM 3662 C C . PHE A 1 447 ? 15.126 12.983 1.766 1.00 90.38 447 PHE A C 1
ATOM 3664 O O . PHE A 1 447 ? 15.834 12.726 0.793 1.00 90.38 447 PHE A O 1
ATOM 3671 N N . VAL A 1 448 ? 14.146 13.883 1.687 1.00 91.19 448 VAL A N 1
ATOM 3672 C CA . VAL A 1 448 ? 13.807 14.602 0.446 1.00 91.19 448 VAL A CA 1
ATOM 3673 C C . VAL A 1 448 ? 14.953 15.478 -0.035 1.00 91.19 448 VAL A C 1
ATOM 3675 O O . VAL A 1 448 ? 15.309 15.433 -1.214 1.00 91.19 448 VAL A O 1
ATOM 3678 N N . GLN A 1 449 ? 15.560 16.244 0.873 1.00 93.44 449 GLN A N 1
ATOM 3679 C CA . GLN A 1 449 ? 16.707 17.090 0.563 1.00 93.44 449 GLN A CA 1
ATOM 3680 C C . GLN A 1 449 ? 17.856 16.262 -0.020 1.00 93.44 449 GLN A C 1
ATOM 3682 O O . GLN A 1 449 ? 18.406 16.624 -1.063 1.00 93.44 449 GLN A O 1
ATOM 3687 N N . LYS A 1 450 ? 18.174 15.128 0.614 1.00 94.50 450 LYS A N 1
ATOM 3688 C CA . LYS A 1 450 ? 19.192 14.193 0.131 1.00 94.50 450 LYS A CA 1
ATOM 3689 C C . LYS A 1 450 ? 18.879 13.694 -1.283 1.00 94.50 450 LYS A C 1
ATOM 3691 O O . LYS A 1 450 ? 19.726 13.814 -2.161 1.00 94.50 450 LYS A O 1
ATOM 3696 N N . ASN A 1 451 ? 17.664 13.197 -1.528 1.00 92.56 451 ASN A N 1
ATOM 3697 C CA . ASN A 1 451 ? 17.277 12.662 -2.840 1.00 92.56 451 ASN A CA 1
ATOM 3698 C C . ASN A 1 451 ? 17.296 13.737 -3.943 1.00 92.56 451 ASN A C 1
ATOM 3700 O O . ASN A 1 451 ? 17.695 13.451 -5.071 1.00 92.56 451 ASN A O 1
ATOM 3704 N N . CYS A 1 452 ? 16.887 14.974 -3.635 1.00 93.69 452 CYS A N 1
ATOM 3705 C CA . CYS A 1 452 ? 16.942 16.084 -4.590 1.00 93.69 452 CYS A CA 1
ATOM 3706 C C . CYS A 1 452 ? 18.387 16.428 -4.980 1.00 93.69 452 CYS A C 1
ATOM 3708 O O . CYS A 1 452 ? 18.664 16.663 -6.156 1.00 93.69 452 CYS A O 1
ATOM 3710 N N . LEU A 1 453 ? 19.307 16.442 -4.011 1.00 93.25 453 LEU A N 1
ATOM 3711 C CA . LEU A 1 453 ? 20.729 16.683 -4.257 1.00 93.25 453 LEU A CA 1
ATOM 3712 C C . LEU A 1 453 ? 21.355 15.554 -5.084 1.00 93.25 453 LEU A C 1
ATOM 3714 O O . LEU A 1 453 ? 21.904 15.817 -6.153 1.00 93.25 453 LEU A O 1
ATOM 3718 N N . GLU A 1 454 ? 21.208 14.305 -4.635 1.00 92.69 454 GLU A N 1
ATOM 3719 C CA . GLU A 1 454 ? 21.816 13.133 -5.281 1.00 92.69 454 GLU A CA 1
ATOM 3720 C C . GLU A 1 454 ? 21.333 12.956 -6.728 1.00 92.69 454 GLU A C 1
ATOM 3722 O O . GLU A 1 454 ? 22.139 12.747 -7.640 1.00 92.69 454 GLU A O 1
ATOM 3727 N N . LEU A 1 455 ? 20.025 13.089 -6.977 1.00 91.19 455 LEU A N 1
ATOM 3728 C CA . LEU A 1 455 ? 19.497 13.008 -8.337 1.00 91.19 455 LEU A CA 1
ATOM 3729 C C . LEU A 1 455 ? 19.883 14.231 -9.177 1.00 91.19 455 LEU A C 1
ATOM 3731 O O . LEU A 1 455 ? 20.183 14.078 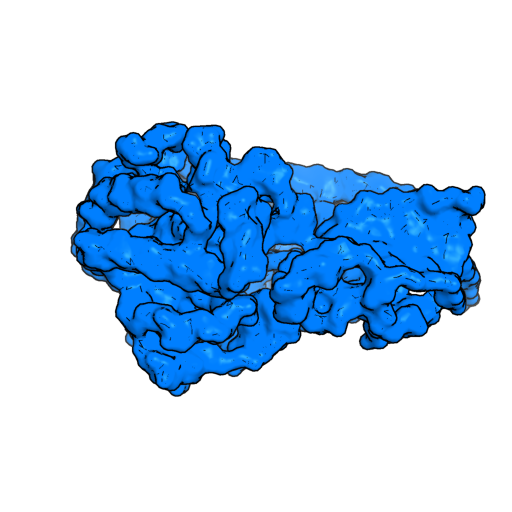-10.362 1.00 91.19 455 LEU A O 1
ATOM 3735 N N . GLY A 1 456 ? 19.880 15.430 -8.584 1.00 91.25 456 GLY A N 1
ATOM 3736 C CA . GLY A 1 456 ? 20.300 16.659 -9.254 1.00 91.25 456 GLY A CA 1
ATOM 3737 C C . GLY A 1 456 ? 21.712 16.529 -9.824 1.00 91.25 456 GLY A C 1
ATOM 3738 O O . GLY A 1 456 ? 21.910 16.737 -11.019 1.00 91.25 456 GLY A O 1
ATOM 3739 N N . GLU A 1 457 ? 22.670 16.081 -9.010 1.00 90.00 457 GLU A N 1
ATOM 3740 C CA . GLU A 1 457 ? 24.060 15.845 -9.423 1.00 90.00 457 GLU A CA 1
ATOM 3741 C C . GLU A 1 457 ? 24.184 14.832 -10.570 1.00 90.00 457 GLU A C 1
ATOM 3743 O O . GLU A 1 457 ? 24.921 15.070 -11.531 1.00 90.00 457 GLU A O 1
ATOM 3748 N N . LYS A 1 458 ? 23.426 13.728 -10.521 1.00 89.69 458 LYS A N 1
ATOM 3749 C CA . LYS A 1 458 ? 23.398 12.726 -11.603 1.00 89.69 458 LYS A CA 1
ATOM 3750 C C . LYS A 1 458 ? 22.866 13.319 -12.911 1.00 89.69 458 LYS A C 1
ATOM 3752 O O . LYS A 1 458 ? 23.442 13.101 -13.974 1.00 89.69 458 LYS A O 1
ATOM 3757 N N . LEU A 1 459 ? 21.776 14.083 -12.853 1.00 88.50 459 LEU A N 1
ATOM 3758 C CA . LEU A 1 459 ? 21.127 14.651 -14.040 1.00 88.50 459 LEU A CA 1
ATOM 3759 C C . LEU A 1 459 ? 21.935 15.778 -14.695 1.00 88.50 459 LEU A C 1
ATOM 3761 O O . LEU A 1 459 ? 21.886 15.936 -15.918 1.00 88.50 459 LEU A O 1
ATOM 3765 N N . LEU A 1 460 ? 22.735 16.507 -13.915 1.00 87.50 460 LEU A N 1
ATOM 3766 C CA . LEU A 1 460 ? 23.677 17.520 -14.401 1.00 87.50 460 LEU A CA 1
ATOM 3767 C C . LEU A 1 460 ? 24.738 16.939 -15.362 1.00 87.50 460 LEU A C 1
ATOM 3769 O O . LEU A 1 460 ? 25.307 17.675 -16.167 1.00 87.50 460 LEU A O 1
ATOM 3773 N N . GLN A 1 461 ? 24.951 15.618 -15.375 1.00 86.25 461 GLN A N 1
ATOM 3774 C CA . GLN A 1 461 ? 25.817 14.950 -16.358 1.00 86.25 461 GLN A CA 1
ATOM 3775 C C . GLN A 1 461 ? 25.210 14.906 -17.773 1.00 86.25 461 GLN A C 1
ATOM 3777 O O . GLN A 1 461 ? 25.931 14.693 -18.743 1.00 86.25 461 GLN A O 1
ATOM 3782 N N . ARG A 1 462 ? 23.897 15.144 -17.912 1.00 87.44 462 ARG A N 1
ATOM 3783 C CA . ARG A 1 462 ? 23.157 15.190 -19.187 1.00 87.44 462 ARG A CA 1
ATOM 3784 C C . ARG A 1 462 ? 23.176 13.896 -20.003 1.00 87.44 462 ARG A C 1
ATOM 3786 O O . ARG A 1 462 ? 23.121 13.969 -21.229 1.00 87.44 462 ARG A O 1
ATOM 3793 N N . ASN A 1 463 ? 23.210 12.743 -19.332 1.00 90.31 463 ASN A N 1
ATOM 3794 C CA . ASN A 1 463 ? 23.115 11.426 -19.961 1.00 90.31 463 ASN A CA 1
ATOM 3795 C C . ASN A 1 463 ? 22.027 10.583 -19.285 1.00 90.31 463 ASN A C 1
ATOM 3797 O O . ASN A 1 463 ? 22.111 10.310 -18.085 1.00 90.31 463 ASN A O 1
ATOM 3801 N N . TRP A 1 464 ? 20.996 10.187 -20.032 1.00 92.50 464 TRP A N 1
ATOM 3802 C CA . TRP A 1 464 ? 19.929 9.339 -19.498 1.00 92.50 464 TRP A CA 1
ATOM 3803 C C . TRP A 1 464 ? 19.153 8.599 -20.584 1.00 92.50 464 TRP A C 1
ATOM 3805 O O . TRP A 1 464 ? 18.989 9.082 -21.707 1.00 92.50 464 TRP A O 1
ATOM 3815 N N . VAL A 1 465 ? 18.599 7.449 -20.206 1.00 93.69 465 VAL A N 1
ATOM 3816 C CA . VAL A 1 465 ? 17.525 6.780 -20.945 1.00 93.69 465 VAL A CA 1
ATOM 3817 C C . VAL A 1 465 ? 16.182 7.282 -20.427 1.00 93.69 465 VAL A C 1
ATOM 3819 O O . VAL A 1 465 ? 15.995 7.437 -19.221 1.00 93.69 465 VAL A O 1
ATOM 3822 N N . ARG A 1 466 ? 15.240 7.531 -21.334 1.00 92.44 466 ARG A N 1
ATOM 3823 C CA . ARG A 1 466 ? 13.822 7.719 -21.024 1.00 92.44 466 ARG A CA 1
ATOM 3824 C C . ARG A 1 466 ? 13.052 6.535 -21.595 1.00 92.44 466 ARG A C 1
ATOM 3826 O O . ARG A 1 466 ? 13.137 6.281 -22.792 1.00 92.44 466 ARG A O 1
ATOM 3833 N N . ILE A 1 467 ? 12.318 5.827 -20.746 1.00 92.12 467 ILE A N 1
ATOM 3834 C CA . ILE A 1 467 ? 11.504 4.661 -21.110 1.00 92.12 467 ILE A CA 1
ATOM 3835 C C . ILE A 1 467 ? 10.035 4.929 -20.780 1.00 92.12 467 ILE A C 1
ATOM 3837 O O . ILE A 1 467 ? 9.737 5.543 -19.760 1.00 92.12 467 ILE A O 1
ATOM 3841 N N . ARG A 1 468 ? 9.118 4.494 -21.645 1.00 90.75 468 ARG A N 1
ATOM 3842 C CA . ARG A 1 468 ? 7.665 4.629 -21.474 1.00 90.75 468 ARG A CA 1
ATOM 3843 C C . ARG A 1 468 ? 7.055 3.271 -21.159 1.00 90.75 468 ARG A C 1
ATOM 3845 O O . ARG A 1 468 ? 7.080 2.387 -22.015 1.00 90.75 468 ARG A O 1
ATOM 3852 N N . PHE A 1 469 ? 6.509 3.119 -19.962 1.00 87.12 469 PHE A N 1
ATOM 3853 C CA . PHE A 1 469 ? 5.902 1.883 -19.483 1.00 87.12 469 PHE A CA 1
ATOM 3854 C C . PHE A 1 469 ? 4.382 1.879 -19.649 1.00 87.12 469 PHE A C 1
ATOM 3856 O O . PHE A 1 469 ? 3.744 2.930 -19.616 1.00 87.12 469 PHE A O 1
ATOM 3863 N N . MET A 1 470 ? 3.841 0.669 -19.783 1.00 81.25 470 MET A N 1
ATOM 3864 C CA . MET A 1 470 ? 2.445 0.303 -19.562 1.00 81.25 470 MET A CA 1
ATOM 3865 C C . MET A 1 470 ? 2.427 -0.887 -18.596 1.00 81.25 470 MET A C 1
ATOM 3867 O O . MET A 1 470 ? 2.817 -1.989 -18.979 1.00 81.25 470 MET A O 1
ATOM 3871 N N . LEU A 1 471 ? 2.015 -0.678 -17.348 1.00 77.50 471 LEU A N 1
ATOM 3872 C CA . LEU A 1 471 ? 1.965 -1.719 -16.324 1.00 77.50 471 LEU A CA 1
ATOM 3873 C C . LEU A 1 471 ? 0.507 -2.022 -15.952 1.00 77.50 471 LEU A C 1
ATOM 3875 O O . LEU A 1 471 ? -0.119 -1.204 -15.281 1.00 77.50 471 LEU A O 1
ATOM 3879 N N . PRO A 1 472 ? -0.033 -3.196 -16.329 1.00 66.19 472 PRO A N 1
ATOM 3880 C CA . PRO A 1 472 ? -1.363 -3.642 -15.917 1.00 66.19 472 PRO A CA 1
ATOM 3881 C C . PRO A 1 472 ? -1.442 -4.078 -14.438 1.00 66.19 472 PRO A C 1
ATOM 3883 O O . PRO A 1 472 ? -2.481 -4.564 -14.005 1.00 66.19 472 PRO A O 1
ATOM 3886 N N . VAL A 1 473 ? -0.377 -3.873 -13.646 1.00 64.56 473 VAL A N 1
ATOM 3887 C CA . VAL A 1 473 ? -0.350 -4.080 -12.184 1.00 64.56 473 VAL A CA 1
ATOM 3888 C C . VAL A 1 473 ? 0.094 -2.814 -11.476 1.00 64.56 473 VAL A C 1
ATOM 3890 O O . VAL A 1 473 ? 1.102 -2.196 -11.827 1.00 64.56 473 VAL A O 1
ATOM 3893 N N . GLN A 1 474 ? -0.567 -2.524 -10.362 1.00 56.50 474 GLN A N 1
ATOM 3894 C CA . GLN A 1 474 ? -0.186 -1.462 -9.437 1.00 56.50 474 GLN A CA 1
ATOM 3895 C C . GLN A 1 474 ? 1.117 -1.755 -8.651 1.00 56.50 474 GLN A C 1
ATOM 3897 O O . GLN A 1 474 ? 1.748 -0.831 -8.139 1.00 56.50 474 GLN A O 1
ATOM 3902 N N . TYR A 1 475 ? 1.590 -3.012 -8.611 1.00 54.59 475 TYR A N 1
ATOM 3903 C CA . TYR A 1 475 ? 2.778 -3.450 -7.845 1.00 54.59 475 TYR A CA 1
ATOM 3904 C C . TYR A 1 475 ? 4.069 -3.595 -8.647 1.00 54.59 475 TYR A C 1
ATOM 3906 O O . TYR A 1 475 ? 5.131 -3.834 -8.057 1.00 54.59 475 TYR A O 1
ATOM 3914 N N . GLY A 1 476 ? 4.002 -3.311 -9.948 1.00 54.03 476 GLY A N 1
ATOM 3915 C CA . GLY A 1 476 ? 5.155 -2.990 -10.778 1.00 54.03 476 GLY A CA 1
ATOM 3916 C C . GLY A 1 476 ? 5.522 -4.015 -11.844 1.00 54.03 476 GLY A C 1
ATOM 3917 O O . GLY A 1 476 ? 4.915 -5.071 -11.960 1.00 54.03 476 GLY A O 1
ATOM 3918 N N . ALA A 1 477 ? 6.559 -3.645 -12.598 1.00 54.25 477 ALA A N 1
ATOM 3919 C CA . ALA A 1 477 ? 7.414 -4.496 -13.412 1.00 54.25 477 ALA A CA 1
ATOM 3920 C C . ALA A 1 477 ? 8.602 -4.930 -12.542 1.00 54.25 477 ALA A C 1
ATOM 3922 O O . ALA A 1 477 ? 9.502 -4.122 -12.265 1.00 54.25 477 ALA A O 1
ATOM 3923 N N . PRO A 1 478 ? 8.612 -6.166 -12.034 1.00 63.00 478 PRO A N 1
ATOM 3924 C CA . PRO A 1 478 ? 9.733 -6.691 -11.279 1.00 63.00 478 PRO A CA 1
ATOM 3925 C C . PRO A 1 478 ? 10.949 -6.803 -12.196 1.00 63.00 478 PRO A C 1
ATOM 3927 O O . PRO A 1 478 ? 10.883 -7.420 -13.247 1.00 63.00 478 PRO A O 1
ATOM 3930 N N . ARG A 1 479 ? 12.062 -6.196 -11.775 1.00 76.94 479 ARG A N 1
ATOM 3931 C CA . ARG A 1 479 ? 13.407 -6.378 -12.347 1.00 76.94 479 ARG A CA 1
ATOM 3932 C C . ARG A 1 479 ? 13.491 -6.177 -13.864 1.00 76.94 479 ARG A C 1
ATOM 3934 O O . ARG A 1 479 ? 13.935 -7.062 -14.590 1.00 76.94 479 ARG A O 1
ATOM 3941 N N . THR A 1 480 ? 13.175 -4.968 -14.310 1.00 84.38 480 THR A N 1
ATOM 3942 C CA . THR A 1 480 ? 13.568 -4.513 -15.647 1.00 84.38 480 THR A CA 1
ATOM 3943 C C . THR A 1 480 ? 15.002 -3.975 -15.591 1.00 84.38 480 THR A C 1
ATOM 3945 O O . THR A 1 480 ? 15.349 -3.197 -14.700 1.00 84.38 480 THR A O 1
ATOM 3948 N N . ALA A 1 481 ? 15.857 -4.384 -16.520 1.00 89.06 481 ALA A N 1
ATOM 3949 C CA . ALA A 1 481 ? 17.201 -3.847 -16.700 1.00 89.06 481 ALA A CA 1
ATOM 3950 C C . ALA A 1 481 ? 17.339 -3.245 -18.099 1.00 89.06 481 ALA A C 1
ATOM 3952 O O . ALA A 1 481 ? 16.718 -3.707 -19.060 1.00 89.06 481 ALA A O 1
ATOM 3953 N N . LEU A 1 482 ? 18.148 -2.191 -18.207 1.00 92.00 482 LEU A N 1
ATOM 3954 C CA . LEU A 1 482 ? 18.458 -1.557 -19.479 1.00 92.00 482 LEU A CA 1
ATOM 3955 C C . LEU A 1 482 ? 19.968 -1.532 -19.676 1.00 92.00 482 LEU A C 1
ATOM 3957 O O . LEU A 1 482 ? 20.709 -1.167 -18.762 1.00 92.00 482 LEU A O 1
ATOM 3961 N N . SER A 1 483 ? 20.417 -1.861 -20.884 1.00 94.75 483 SER A N 1
ATOM 3962 C CA . SER A 1 483 ? 21.832 -1.793 -21.247 1.00 94.75 483 SER A CA 1
ATOM 3963 C C . SER A 1 483 ? 22.022 -1.049 -22.555 1.00 94.75 483 SER A C 1
ATOM 3965 O O . SER A 1 483 ? 21.390 -1.367 -23.554 1.00 94.75 483 SER A O 1
ATOM 3967 N N . LEU A 1 484 ? 22.921 -0.070 -22.578 1.00 96.38 484 LEU A N 1
ATOM 3968 C CA . LEU A 1 484 ? 23.314 0.628 -23.800 1.00 96.38 484 LEU A CA 1
ATOM 3969 C C . LEU A 1 484 ? 24.595 0.022 -24.353 1.00 96.38 484 LEU A C 1
ATOM 3971 O O . LEU A 1 484 ? 25.545 -0.219 -23.608 1.00 96.38 484 LEU A O 1
ATOM 3975 N N . ARG A 1 485 ? 24.664 -0.169 -25.668 1.00 96.75 485 ARG A N 1
ATOM 3976 C CA . ARG A 1 485 ? 25.911 -0.530 -26.338 1.00 96.75 485 ARG A CA 1
ATOM 3977 C C . ARG A 1 485 ? 26.597 0.722 -26.860 1.00 96.75 485 ARG A C 1
ATOM 3979 O O . ARG A 1 485 ? 26.023 1.480 -27.633 1.00 96.75 485 ARG A O 1
ATOM 3986 N N . SER A 1 486 ? 27.837 0.929 -26.438 1.00 94.88 486 SER A N 1
ATOM 3987 C CA . SER A 1 486 ? 28.676 2.065 -26.822 1.00 94.88 486 SER A CA 1
ATOM 3988 C C . SER A 1 486 ? 30.084 1.560 -27.115 1.00 94.88 486 SER A C 1
ATOM 3990 O O . SER A 1 486 ? 30.685 0.855 -26.301 1.00 94.88 486 SER A O 1
ATOM 3992 N N . LYS A 1 487 ? 30.617 1.882 -28.301 1.00 93.12 487 LYS A N 1
ATOM 3993 C CA . LYS A 1 487 ? 31.949 1.432 -28.760 1.00 93.12 487 LYS A CA 1
ATOM 3994 C C . LYS A 1 487 ? 32.154 -0.091 -28.620 1.00 93.12 487 LYS A C 1
ATOM 3996 O O . LYS A 1 487 ? 33.222 -0.551 -28.222 1.00 93.12 487 LYS A O 1
ATOM 4001 N N . GLY A 1 488 ? 31.109 -0.871 -28.913 1.00 92.19 488 GLY A N 1
ATOM 4002 C CA . GLY A 1 488 ? 31.124 -2.337 -28.842 1.00 92.19 488 GLY A CA 1
ATOM 4003 C C . GLY A 1 488 ? 31.042 -2.935 -27.432 1.00 92.19 488 GLY A C 1
ATOM 4004 O O . GLY A 1 488 ? 31.162 -4.149 -27.297 1.00 92.19 488 GLY A O 1
ATOM 4005 N N . LYS A 1 489 ? 30.833 -2.125 -26.386 1.00 95.31 489 LYS A N 1
ATOM 4006 C CA . LYS A 1 489 ? 30.674 -2.585 -24.999 1.00 95.31 489 LYS A CA 1
ATOM 4007 C C . LYS A 1 489 ? 29.277 -2.276 -24.478 1.00 95.31 489 LYS A C 1
ATOM 4009 O O . LYS A 1 489 ? 28.761 -1.193 -24.739 1.00 95.31 489 LYS A O 1
ATOM 4014 N N . TRP A 1 490 ? 28.702 -3.209 -23.726 1.00 95.62 490 TRP A N 1
ATOM 4015 C CA . TRP A 1 490 ? 27.445 -3.008 -23.010 1.00 95.62 490 TRP A CA 1
ATOM 4016 C C . TRP A 1 490 ? 27.688 -2.295 -21.678 1.00 95.62 490 TRP A C 1
ATOM 4018 O O . TRP A 1 490 ? 28.591 -2.660 -20.926 1.00 95.62 490 TRP A O 1
ATOM 4028 N N . ILE A 1 491 ? 26.881 -1.273 -21.413 1.00 94.44 491 ILE A N 1
ATOM 4029 C CA . ILE A 1 491 ? 26.855 -0.472 -20.192 1.00 94.44 491 ILE A CA 1
ATOM 4030 C C . ILE A 1 491 ? 25.445 -0.629 -19.627 1.00 94.44 491 ILE A C 1
ATOM 4032 O O . ILE A 1 491 ? 24.494 -0.071 -20.175 1.00 94.44 491 ILE A O 1
ATOM 4036 N N . GLY A 1 492 ? 25.312 -1.463 -18.600 1.00 86.50 492 GLY A N 1
ATOM 4037 C CA . GLY A 1 492 ? 24.029 -1.853 -18.022 1.00 86.50 492 GLY A CA 1
ATOM 4038 C C . GLY A 1 492 ? 23.688 -1.106 -16.742 1.00 86.50 492 GLY A C 1
ATOM 4039 O O . GLY A 1 492 ? 24.571 -0.642 -16.018 1.00 86.50 492 GLY A O 1
ATOM 4040 N N . THR A 1 493 ? 22.398 -1.047 -16.442 1.00 80.88 493 THR A N 1
ATOM 4041 C CA . THR A 1 493 ? 21.886 -0.752 -15.104 1.00 80.88 493 THR A CA 1
ATOM 4042 C C . THR A 1 493 ? 21.613 -2.058 -14.369 1.00 80.88 493 THR A C 1
ATOM 4044 O O . THR A 1 493 ? 21.282 -3.067 -14.989 1.00 80.88 493 THR A O 1
ATOM 4047 N N . GLU A 1 494 ? 21.695 -2.057 -13.038 1.00 72.94 494 GLU A N 1
ATOM 4048 C CA . GLU A 1 494 ? 21.134 -3.170 -12.265 1.00 72.94 494 GLU A CA 1
ATOM 4049 C C . GLU A 1 494 ? 19.630 -3.287 -12.544 1.00 72.94 494 GLU A C 1
ATOM 4051 O O . GLU A 1 494 ? 18.967 -2.276 -12.791 1.00 72.94 494 GLU A O 1
ATOM 4056 N N . GLY A 1 495 ? 19.095 -4.509 -12.514 1.00 72.31 495 GLY A N 1
ATOM 4057 C CA . GLY A 1 495 ? 17.658 -4.727 -12.643 1.00 72.31 495 GLY A CA 1
ATOM 4058 C C . GLY A 1 495 ? 16.915 -4.015 -11.518 1.00 72.31 495 GLY A C 1
ATOM 4059 O O . GLY A 1 495 ? 17.166 -4.279 -10.341 1.00 72.31 495 GLY A O 1
ATOM 4060 N N . GLN A 1 496 ? 16.006 -3.113 -11.874 1.00 72.81 496 GLN A N 1
ATOM 4061 C CA . GLN A 1 496 ? 15.220 -2.339 -10.917 1.00 72.81 496 GLN A CA 1
ATOM 4062 C C . GLN A 1 496 ? 13.765 -2.777 -10.960 1.00 72.81 496 GLN A C 1
ATOM 4064 O O . GLN A 1 496 ? 13.252 -3.228 -11.981 1.00 72.81 496 GLN A O 1
ATOM 4069 N N . VAL A 1 497 ? 13.084 -2.631 -9.830 1.00 71.56 497 VAL A N 1
ATOM 4070 C CA . VAL A 1 497 ? 11.632 -2.760 -9.796 1.00 71.56 497 VAL A CA 1
ATOM 4071 C C . VAL A 1 497 ? 11.048 -1.393 -10.117 1.00 71.56 497 VAL A C 1
ATOM 4073 O O . VAL A 1 497 ? 11.214 -0.449 -9.341 1.00 71.56 497 VAL A O 1
ATOM 4076 N N . TYR A 1 498 ? 10.372 -1.287 -11.257 1.00 73.06 498 TYR A N 1
ATOM 4077 C CA . TYR A 1 498 ? 9.636 -0.081 -11.616 1.00 73.06 498 TYR A CA 1
ATOM 4078 C C . TYR A 1 498 ? 8.209 -0.280 -11.156 1.00 73.06 498 TYR A C 1
ATOM 4080 O O . TYR A 1 498 ? 7.475 -1.097 -11.708 1.00 73.06 498 TYR A O 1
ATOM 4088 N N . LYS A 1 499 ? 7.829 0.427 -10.099 1.00 60.84 499 LYS A N 1
ATOM 4089 C CA . LYS A 1 499 ? 6.450 0.433 -9.633 1.00 60.84 499 LYS A CA 1
ATOM 4090 C C . LYS A 1 499 ? 5.789 1.712 -10.100 1.00 60.84 499 LYS A C 1
ATOM 4092 O O . LYS A 1 499 ? 6.440 2.749 -10.211 1.00 60.84 499 LYS A O 1
ATOM 4097 N N . MET A 1 500 ? 4.478 1.651 -10.278 1.00 57.53 500 MET A N 1
ATOM 4098 C CA . MET A 1 500 ? 3.707 2.850 -10.010 1.00 57.53 500 MET A CA 1
ATOM 4099 C C . MET A 1 500 ? 3.918 3.164 -8.533 1.00 57.53 500 MET A C 1
ATOM 4101 O O . MET A 1 500 ? 3.840 2.288 -7.670 1.00 57.53 500 MET A O 1
ATOM 4105 N N . THR A 1 501 ? 4.304 4.389 -8.219 1.00 49.78 501 THR A N 1
ATOM 4106 C CA . THR A 1 501 ? 4.488 4.791 -6.831 1.00 49.78 501 THR A CA 1
ATOM 4107 C C . THR A 1 501 ? 3.144 4.683 -6.123 1.00 49.78 501 THR A C 1
ATOM 4109 O O . THR A 1 501 ? 2.301 5.553 -6.300 1.00 49.78 501 THR A O 1
ATOM 4112 N N . ARG A 1 502 ? 2.991 3.626 -5.308 1.00 43.09 502 ARG A N 1
ATOM 4113 C CA . ARG A 1 502 ? 1.819 3.182 -4.514 1.00 43.09 502 ARG A CA 1
ATOM 4114 C C . ARG A 1 502 ? 1.148 4.275 -3.652 1.00 43.09 502 ARG A C 1
ATOM 4116 O O . ARG A 1 502 ? 0.168 4.007 -2.980 1.00 43.09 502 ARG A O 1
ATOM 4123 N N . PHE A 1 503 ? 1.675 5.500 -3.660 1.00 41.69 503 PHE A N 1
ATOM 4124 C CA . PHE A 1 503 ? 1.218 6.650 -2.880 1.00 41.69 503 PHE A CA 1
ATOM 4125 C C . PHE A 1 503 ? 1.501 8.003 -3.566 1.00 41.69 503 PHE A C 1
ATOM 4127 O O . PHE A 1 503 ? 1.481 9.029 -2.895 1.00 41.69 503 PHE A O 1
ATOM 4134 N N . ALA A 1 504 ? 1.819 8.039 -4.869 1.00 39.28 504 ALA A N 1
ATOM 4135 C CA . ALA A 1 504 ? 1.964 9.304 -5.596 1.00 39.28 504 ALA A CA 1
ATOM 4136 C C . ALA A 1 504 ? 0.646 9.679 -6.276 1.00 39.28 504 ALA A C 1
ATOM 4138 O O . ALA A 1 504 ? 0.395 9.373 -7.434 1.00 39.28 504 ALA A O 1
ATOM 4139 N N . GLU A 1 505 ? -0.190 10.322 -5.481 1.00 52.72 505 GLU A N 1
ATOM 4140 C CA . GLU A 1 505 ? -0.494 11.744 -5.654 1.00 52.72 505 GLU A CA 1
ATOM 4141 C C . GLU A 1 505 ? -1.216 12.249 -6.914 1.00 52.72 505 GLU A C 1
ATOM 4143 O O . GLU A 1 505 ? -1.824 13.297 -6.765 1.00 52.72 505 GLU A O 1
ATOM 4148 N N . ASP A 1 506 ? -1.278 11.559 -8.064 1.00 47.16 506 ASP A N 1
ATOM 4149 C CA . ASP A 1 506 ? -1.811 12.209 -9.284 1.00 47.16 506 ASP A CA 1
ATOM 4150 C C . ASP A 1 506 ? -2.654 11.363 -10.262 1.00 47.16 506 ASP A C 1
ATOM 4152 O O . ASP A 1 506 ? -2.981 11.903 -11.303 1.00 47.16 506 ASP A O 1
ATOM 4156 N N . ASP A 1 507 ? -2.987 10.088 -10.017 1.00 51.00 507 ASP A N 1
ATOM 4157 C CA . ASP A 1 507 ? -4.035 9.318 -10.743 1.00 51.00 507 ASP A CA 1
ATOM 4158 C C . ASP A 1 507 ? -3.799 7.818 -10.500 1.00 51.00 507 ASP A C 1
ATOM 4160 O O . ASP A 1 507 ? -2.810 7.252 -10.971 1.00 51.00 507 ASP A O 1
ATOM 4164 N N . TRP A 1 508 ? -4.735 7.137 -9.834 1.00 47.72 508 TRP A N 1
ATOM 4165 C CA . TRP A 1 508 ? -4.769 5.664 -9.788 1.00 47.72 508 TRP A CA 1
ATOM 4166 C C . TRP A 1 508 ? -4.994 5.040 -11.188 1.00 47.72 508 TRP A C 1
ATOM 4168 O O . TRP A 1 508 ? -4.817 3.838 -11.367 1.00 47.72 508 TRP A O 1
ATOM 4178 N N . ASP A 1 509 ? -5.281 5.879 -12.191 1.00 50.94 509 ASP A N 1
ATOM 4179 C CA . ASP A 1 509 ? -5.716 5.515 -13.542 1.00 50.94 509 ASP A CA 1
ATOM 4180 C C . ASP A 1 509 ? -4.574 5.393 -14.569 1.00 50.94 509 ASP A C 1
ATOM 4182 O O . ASP A 1 509 ? -4.818 5.173 -15.759 1.00 50.94 509 ASP A O 1
ATOM 4186 N N . ARG A 1 510 ? -3.307 5.559 -14.166 1.00 61.19 510 ARG A N 1
ATOM 4187 C CA . ARG A 1 510 ? -2.188 5.612 -15.120 1.00 61.19 510 ARG A CA 1
ATOM 4188 C C . ARG A 1 510 ? -1.271 4.406 -15.040 1.00 61.19 510 ARG A C 1
ATOM 4190 O O . ARG A 1 510 ? -0.098 4.543 -14.720 1.00 61.19 510 ARG A O 1
ATOM 4197 N N . ALA A 1 511 ? -1.756 3.271 -15.544 1.00 70.25 511 ALA A N 1
ATOM 4198 C CA . ALA A 1 511 ? -0.899 2.176 -16.017 1.00 70.25 511 ALA A CA 1
ATOM 4199 C C . ALA A 1 511 ? 0.233 2.668 -16.957 1.00 70.25 511 ALA A C 1
ATOM 4201 O O . ALA A 1 511 ? 1.240 1.989 -17.123 1.00 70.25 511 ALA A O 1
ATOM 4202 N N . LEU A 1 512 ? 0.092 3.868 -17.536 1.00 80.19 512 LEU A N 1
ATOM 4203 C CA . LEU A 1 512 ? 1.047 4.541 -18.410 1.00 80.19 512 LEU A CA 1
ATOM 4204 C C . LEU A 1 512 ? 1.875 5.612 -17.683 1.00 80.19 512 LEU A C 1
ATOM 4206 O O . LEU A 1 512 ? 1.340 6.625 -17.229 1.00 80.19 512 LEU A O 1
ATOM 4210 N N . PHE A 1 513 ? 3.199 5.473 -17.690 1.00 82.69 513 PHE A N 1
ATOM 4211 C CA . PHE A 1 513 ? 4.124 6.499 -17.190 1.00 82.69 513 PHE A CA 1
ATOM 4212 C C . PHE A 1 513 ? 5.457 6.466 -17.940 1.00 82.69 513 PHE A C 1
ATOM 4214 O O . PHE A 1 513 ? 5.805 5.471 -18.579 1.00 82.69 513 PHE A O 1
ATOM 4221 N N . GLU A 1 514 ? 6.222 7.555 -17.874 1.00 87.06 514 GLU A N 1
ATOM 4222 C CA . GLU A 1 514 ? 7.617 7.557 -18.315 1.00 87.06 514 GLU A CA 1
ATOM 4223 C C . GLU A 1 514 ? 8.560 7.456 -17.117 1.00 87.06 514 GLU A C 1
ATOM 4225 O O . GLU A 1 514 ? 8.256 7.908 -16.014 1.00 87.06 514 GLU A O 1
ATOM 4230 N N . TYR A 1 515 ? 9.745 6.903 -17.338 1.00 88.75 515 TYR A N 1
ATOM 4231 C CA . TYR A 1 515 ? 10.781 6.817 -16.327 1.00 88.75 515 TYR A CA 1
ATOM 4232 C C . TYR A 1 515 ? 12.137 7.226 -16.894 1.00 88.75 515 TYR A C 1
ATOM 4234 O O . TYR A 1 515 ? 12.505 6.837 -18.005 1.00 88.75 515 TYR A O 1
ATOM 4242 N N . VAL A 1 516 ? 12.890 8.014 -16.126 1.00 90.25 516 VAL A N 1
ATOM 4243 C CA . VAL A 1 516 ? 14.216 8.511 -16.510 1.00 90.25 516 VAL A CA 1
ATOM 4244 C C . VAL A 1 516 ? 15.311 7.820 -15.716 1.00 90.25 516 VAL A C 1
ATOM 4246 O O . VAL A 1 516 ? 15.273 7.753 -14.491 1.00 90.25 516 VAL A O 1
ATOM 4249 N N . ILE A 1 517 ? 16.329 7.336 -16.420 1.00 90.94 517 ILE A N 1
ATOM 4250 C CA . ILE A 1 517 ? 17.418 6.552 -15.848 1.00 90.94 517 ILE A CA 1
ATOM 4251 C C . ILE A 1 517 ? 18.746 7.196 -16.247 1.00 90.94 517 ILE A C 1
ATOM 4253 O O . ILE A 1 517 ? 19.138 7.080 -17.409 1.00 90.94 517 ILE A O 1
ATOM 4257 N N . PRO A 1 518 ? 19.441 7.882 -15.321 1.00 90.38 518 PRO A N 1
ATOM 4258 C CA . PRO A 1 518 ? 20.777 8.403 -15.581 1.00 90.38 518 PRO A CA 1
ATOM 4259 C C . PRO A 1 518 ? 21.738 7.261 -15.917 1.00 90.38 518 PRO A C 1
ATOM 4261 O O . PRO A 1 518 ? 21.873 6.313 -15.144 1.00 90.38 518 PRO A O 1
ATOM 4264 N N . VAL A 1 519 ? 22.386 7.342 -17.075 1.00 90.81 519 VAL A N 1
ATOM 4265 C CA . VAL A 1 519 ? 23.373 6.361 -17.538 1.00 90.81 519 VAL A CA 1
ATOM 4266 C C . VAL A 1 519 ? 24.275 7.025 -18.565 1.00 90.81 519 VAL A C 1
ATOM 4268 O O . VAL A 1 519 ? 23.791 7.696 -19.472 1.00 90.81 519 VAL A O 1
ATOM 4271 N N . GLU A 1 520 ? 25.585 6.858 -18.419 1.00 91.56 520 GLU A N 1
ATOM 4272 C CA . GLU A 1 520 ? 26.570 7.449 -19.320 1.00 91.56 520 GLU A CA 1
ATOM 4273 C C . GLU A 1 520 ? 26.964 6.462 -20.424 1.00 91.56 520 GLU A C 1
ATOM 4275 O O . GLU A 1 520 ? 27.476 5.375 -20.160 1.00 91.56 520 GLU A O 1
ATOM 4280 N N . ALA A 1 521 ? 26.752 6.857 -21.678 1.00 91.19 521 ALA A N 1
ATOM 4281 C CA . ALA A 1 521 ? 27.204 6.130 -22.859 1.00 91.19 521 ALA A CA 1
ATOM 4282 C C . ALA A 1 521 ? 27.620 7.110 -23.965 1.00 91.19 521 ALA A C 1
ATOM 4284 O O . ALA A 1 521 ? 26.943 8.110 -24.206 1.00 91.19 521 ALA A O 1
ATOM 4285 N N . ASP A 1 522 ? 28.718 6.827 -24.668 1.00 91.44 522 ASP A N 1
ATOM 4286 C CA . ASP A 1 522 ? 29.222 7.686 -25.743 1.00 91.44 522 ASP A CA 1
ATOM 4287 C C . ASP A 1 522 ? 28.739 7.203 -27.107 1.00 91.44 522 ASP A C 1
ATOM 4289 O O . ASP A 1 522 ? 29.206 6.185 -27.618 1.00 91.44 522 ASP A O 1
ATOM 4293 N N . SER A 1 523 ? 27.833 7.979 -27.708 1.00 90.88 523 SER A N 1
ATOM 4294 C CA . SER A 1 523 ? 27.281 7.706 -29.037 1.00 90.88 523 SER A CA 1
ATOM 4295 C C . SER A 1 523 ? 26.780 6.258 -29.173 1.00 90.88 523 SER A C 1
ATOM 4297 O O . SER A 1 523 ? 27.297 5.509 -30.010 1.00 90.88 523 SER A O 1
ATOM 4299 N N . PRO A 1 524 ? 25.810 5.837 -28.335 1.00 95.12 524 PRO A N 1
ATOM 4300 C CA . PRO A 1 524 ? 25.364 4.454 -28.309 1.00 95.12 524 PRO A CA 1
ATOM 4301 C C . PRO A 1 524 ? 24.702 4.043 -29.626 1.00 95.12 524 PRO A C 1
ATOM 4303 O O . PRO A 1 524 ? 24.039 4.845 -30.287 1.00 95.12 524 PRO A O 1
ATOM 4306 N N . ASP A 1 525 ? 24.879 2.774 -29.990 1.00 96.38 525 ASP A N 1
ATOM 4307 C CA . ASP A 1 525 ? 24.374 2.191 -31.236 1.00 96.38 525 ASP A CA 1
ATOM 4308 C C . ASP A 1 525 ? 23.298 1.116 -31.014 1.00 96.38 525 ASP A C 1
ATOM 4310 O O . ASP A 1 525 ? 22.628 0.717 -31.969 1.00 96.38 525 ASP A O 1
ATOM 4314 N N . ALA A 1 526 ? 23.090 0.669 -29.771 1.00 97.56 526 ALA A N 1
ATOM 4315 C CA . ALA A 1 526 ? 22.018 -0.250 -29.403 1.00 97.56 526 ALA A CA 1
ATOM 4316 C C . ALA A 1 526 ? 21.533 -0.051 -27.959 1.00 97.56 526 ALA A C 1
ATOM 4318 O O . ALA A 1 526 ? 22.269 0.452 -27.107 1.00 97.56 526 ALA A O 1
ATOM 4319 N N . LEU A 1 527 ? 20.301 -0.487 -27.705 1.00 97.44 527 LEU A N 1
ATOM 4320 C CA . LEU A 1 527 ? 19.668 -0.589 -26.394 1.00 97.44 527 LEU A CA 1
ATOM 4321 C C . LEU A 1 527 ? 19.123 -2.010 -26.224 1.00 97.44 527 LEU A C 1
ATOM 4323 O O . LEU A 1 527 ? 18.430 -2.520 -27.103 1.00 97.44 527 LEU A O 1
ATOM 4327 N N . GLU A 1 528 ? 19.417 -2.619 -25.085 1.00 96.44 528 GLU A N 1
ATOM 4328 C CA . GLU A 1 528 ? 18.780 -3.834 -24.598 1.00 96.44 528 GLU A CA 1
ATOM 4329 C C . GLU A 1 528 ? 17.810 -3.473 -23.473 1.00 96.44 528 GLU A C 1
ATOM 4331 O O . GLU A 1 528 ? 18.147 -2.675 -22.595 1.00 96.44 528 GLU A O 1
ATOM 4336 N N . ILE A 1 529 ? 16.624 -4.077 -23.498 1.00 94.31 529 ILE A N 1
ATOM 4337 C CA . ILE A 1 529 ? 15.677 -4.085 -22.382 1.00 94.31 529 ILE A CA 1
ATOM 4338 C C . ILE A 1 529 ? 15.454 -5.548 -22.017 1.00 94.31 529 ILE A C 1
ATOM 4340 O O . ILE A 1 529 ? 15.088 -6.345 -22.882 1.00 94.31 529 ILE A O 1
ATOM 4344 N N . SER A 1 530 ? 15.675 -5.900 -20.756 1.00 91.25 530 SER A N 1
ATOM 4345 C CA . SER A 1 530 ? 15.408 -7.234 -20.218 1.00 91.25 530 SER A CA 1
ATOM 4346 C C . SER A 1 530 ? 14.491 -7.148 -19.008 1.00 91.25 530 SER A C 1
ATOM 4348 O O . SER A 1 530 ? 14.571 -6.202 -18.227 1.00 91.25 530 SER A O 1
ATOM 4350 N N . VAL A 1 531 ? 13.595 -8.120 -18.877 1.00 87.06 531 VAL A N 1
ATOM 4351 C CA . VAL A 1 531 ? 12.647 -8.247 -17.769 1.00 87.06 531 VAL A CA 1
ATOM 4352 C C . VAL A 1 531 ? 12.728 -9.673 -17.242 1.00 87.06 531 VAL A C 1
ATOM 4354 O O . VAL A 1 531 ? 12.553 -10.626 -18.006 1.00 87.06 531 VAL A O 1
ATOM 4357 N N . ASP A 1 532 ? 12.975 -9.798 -15.939 1.00 79.06 532 ASP A N 1
ATOM 4358 C CA . ASP A 1 532 ? 13.057 -11.072 -15.224 1.00 79.06 532 ASP A CA 1
ATOM 4359 C C . ASP A 1 532 ? 11.963 -11.176 -14.152 1.00 79.06 532 ASP A C 1
ATOM 4361 O O . ASP A 1 532 ? 11.517 -10.174 -13.604 1.00 79.06 532 ASP A O 1
ATOM 4365 N N . ALA A 1 533 ? 11.680 -12.393 -13.673 1.00 63.69 533 ALA A N 1
ATOM 4366 C CA . ALA A 1 533 ? 10.893 -12.648 -12.450 1.00 63.69 533 ALA A CA 1
ATOM 4367 C C . ALA A 1 533 ? 9.386 -12.365 -12.517 1.00 63.69 533 ALA A C 1
ATOM 4369 O O . ALA A 1 533 ? 8.727 -12.483 -11.479 1.00 63.69 533 ALA A O 1
ATOM 4370 N N . TYR A 1 534 ? 8.854 -11.973 -13.673 1.00 66.75 534 TYR A N 1
ATOM 4371 C CA . TYR A 1 534 ? 7.440 -11.677 -13.860 1.00 66.75 534 TYR A CA 1
ATOM 4372 C C . TYR A 1 534 ? 7.137 -11.436 -15.339 1.00 66.75 534 TYR A C 1
ATOM 4374 O O . TYR A 1 534 ? 7.937 -10.801 -16.030 1.00 66.75 534 TYR A O 1
ATOM 4382 N N . GLY A 1 535 ? 5.978 -11.879 -15.813 1.00 60.91 535 GLY A N 1
ATOM 4383 C CA . GLY A 1 535 ? 5.460 -11.445 -17.106 1.00 60.91 535 GLY A CA 1
ATOM 4384 C C . GLY A 1 535 ? 4.432 -10.321 -16.954 1.00 60.91 535 GLY A C 1
ATOM 4385 O O . GLY A 1 535 ? 3.964 -10.024 -15.857 1.00 60.91 535 GLY A O 1
ATOM 4386 N N . GLY A 1 536 ? 4.165 -9.611 -18.051 1.00 72.12 536 GLY A N 1
ATOM 4387 C CA . GLY A 1 536 ? 3.188 -8.518 -18.080 1.00 72.12 536 GLY A CA 1
ATOM 4388 C C . GLY A 1 536 ? 3.780 -7.110 -18.022 1.00 72.12 536 GLY A C 1
ATOM 4389 O O . GLY A 1 536 ? 3.053 -6.151 -17.787 1.00 72.12 536 GLY A O 1
ATOM 4390 N N . THR A 1 537 ? 5.082 -6.942 -18.278 1.00 83.81 537 THR A N 1
ATOM 4391 C CA . THR A 1 537 ? 5.665 -5.597 -18.430 1.00 83.81 537 THR A CA 1
ATOM 4392 C C . THR A 1 537 ? 5.445 -5.094 -19.852 1.00 83.81 537 THR A C 1
ATOM 4394 O O . THR A 1 537 ? 5.997 -5.657 -20.796 1.00 83.81 537 THR A O 1
ATOM 4397 N N . GLY A 1 538 ? 4.664 -4.028 -20.019 1.00 88.31 538 GLY A N 1
ATOM 4398 C CA . GLY A 1 538 ? 4.502 -3.337 -21.295 1.00 88.31 538 GLY A CA 1
ATOM 4399 C C . GLY A 1 538 ? 5.483 -2.174 -21.434 1.00 88.31 538 GLY A C 1
ATOM 4400 O O . GLY A 1 538 ? 5.651 -1.373 -20.513 1.00 88.31 538 GLY A O 1
ATOM 4401 N N . VAL A 1 539 ? 6.117 -2.044 -22.600 1.00 91.25 539 VAL A N 1
ATOM 4402 C CA . VAL A 1 539 ? 6.950 -0.885 -22.958 1.00 91.25 539 VAL A CA 1
ATOM 4403 C C . VAL A 1 539 ? 6.488 -0.324 -24.297 1.00 91.25 539 VAL A C 1
ATOM 4405 O O . VAL A 1 539 ? 6.345 -1.064 -25.268 1.00 91.25 539 VAL A O 1
ATOM 4408 N N . CYS A 1 540 ? 6.261 0.989 -24.354 1.00 91.94 540 CYS A N 1
ATOM 4409 C CA . CYS A 1 540 ? 5.861 1.675 -25.587 1.00 91.94 540 CYS A CA 1
ATOM 4410 C C . CYS A 1 540 ? 7.083 2.119 -26.392 1.00 91.94 540 CYS A C 1
ATOM 4412 O O . CYS A 1 540 ? 7.155 1.951 -27.603 1.00 91.94 540 CYS A O 1
ATOM 4414 N N . PHE A 1 541 ? 8.052 2.734 -25.711 1.00 94.25 541 PHE A N 1
ATOM 4415 C CA . PHE A 1 541 ? 9.182 3.388 -26.360 1.00 94.25 541 PHE A CA 1
ATOM 4416 C C . PHE A 1 541 ? 10.337 3.583 -25.383 1.00 94.25 541 PHE A C 1
ATOM 4418 O O . PHE A 1 541 ? 10.111 3.786 -24.188 1.00 94.25 541 PHE A O 1
ATOM 4425 N N . ALA A 1 542 ? 11.568 3.582 -25.891 1.00 94.94 542 ALA A N 1
ATOM 4426 C CA . ALA A 1 542 ? 12.750 3.930 -25.114 1.00 94.94 542 ALA A CA 1
ATOM 4427 C C . ALA A 1 542 ? 13.747 4.724 -25.965 1.00 94.94 542 ALA A C 1
ATOM 4429 O O . ALA A 1 542 ? 14.049 4.356 -27.098 1.00 94.94 542 ALA A O 1
ATOM 4430 N N . GLU A 1 543 ? 14.256 5.820 -25.415 1.00 94.19 543 GLU A N 1
ATOM 4431 C CA . GLU A 1 543 ? 15.128 6.777 -26.099 1.00 94.19 543 GLU A CA 1
ATOM 4432 C C . GLU A 1 543 ? 16.282 7.217 -25.197 1.00 94.19 543 GLU A C 1
ATOM 4434 O O . GLU A 1 543 ? 16.193 7.140 -23.971 1.00 94.19 543 GLU A O 1
ATOM 4439 N N . TYR A 1 544 ? 17.376 7.683 -25.799 1.00 94.56 544 TYR A N 1
ATOM 4440 C CA . TYR A 1 544 ? 18.568 8.115 -25.072 1.00 94.56 544 TYR A CA 1
ATOM 4441 C C . TYR A 1 544 ? 18.921 9.568 -25.383 1.00 94.56 544 TYR A C 1
ATOM 4443 O O . TYR A 1 544 ? 18.861 10.015 -26.530 1.00 94.56 544 TYR A O 1
ATOM 4451 N N . PHE A 1 545 ? 19.324 10.305 -24.353 1.00 92.00 545 PHE A N 1
ATOM 4452 C CA . PHE A 1 545 ? 19.772 11.687 -24.453 1.00 92.00 545 PHE A CA 1
ATOM 4453 C C . PHE A 1 545 ? 21.202 11.795 -23.933 1.00 92.00 545 PHE A C 1
ATOM 4455 O O . PHE A 1 545 ? 21.500 11.296 -22.852 1.00 92.00 545 PHE A O 1
ATOM 4462 N N . GLN A 1 546 ? 22.064 12.486 -24.682 1.00 90.69 546 GLN A N 1
ATOM 4463 C CA . GLN A 1 546 ? 23.432 12.815 -24.269 1.00 90.69 546 GLN A CA 1
ATOM 4464 C C . GLN A 1 546 ? 23.765 14.250 -24.674 1.00 90.69 546 GLN A C 1
ATOM 4466 O O . GLN A 1 546 ? 23.811 14.574 -25.860 1.00 90.69 546 GLN A O 1
ATOM 4471 N N . CYS A 1 547 ? 24.028 15.123 -23.702 1.00 85.81 547 CYS A N 1
ATOM 4472 C CA . CYS A 1 547 ? 24.524 16.489 -23.919 1.00 85.81 547 CYS A CA 1
ATOM 4473 C C . CYS A 1 547 ? 23.749 17.298 -24.987 1.00 85.81 547 CYS A C 1
ATOM 4475 O O . CYS A 1 547 ? 24.328 18.103 -25.716 1.00 85.81 547 CYS A O 1
ATOM 4477 N N . GLY A 1 548 ? 22.429 17.097 -25.090 1.00 81.50 548 GLY A N 1
ATOM 4478 C CA . GLY A 1 548 ? 21.558 17.760 -26.074 1.00 81.50 548 GLY A CA 1
ATOM 4479 C C . GLY A 1 548 ? 21.429 17.051 -27.430 1.00 81.50 548 GLY A C 1
ATOM 4480 O O . GLY A 1 548 ? 20.626 17.485 -28.255 1.00 81.50 548 GLY A O 1
ATOM 4481 N N . ARG A 1 549 ? 22.172 15.964 -27.650 1.00 89.19 549 ARG A N 1
ATOM 4482 C CA . ARG A 1 549 ? 21.955 14.991 -28.729 1.00 89.19 549 ARG A CA 1
ATOM 4483 C C . ARG A 1 549 ? 20.916 13.955 -28.282 1.00 89.19 549 ARG A C 1
ATOM 4485 O O . ARG A 1 549 ? 20.719 13.741 -27.083 1.00 89.19 549 ARG A O 1
ATOM 4492 N N . HIS A 1 550 ? 20.242 13.337 -29.245 1.00 92.38 550 HIS A N 1
ATOM 4493 C CA . HIS A 1 550 ? 19.064 12.498 -29.022 1.00 92.38 550 HIS A CA 1
ATOM 4494 C C . HIS A 1 550 ? 19.128 11.262 -29.918 1.00 92.38 550 HIS A C 1
ATOM 4496 O O . HIS A 1 550 ? 19.390 11.379 -31.113 1.00 92.38 550 HIS A O 1
ATOM 4502 N N . TRP A 1 551 ? 18.921 10.086 -29.333 1.00 95.44 551 TRP A N 1
ATOM 4503 C CA . TRP A 1 551 ? 18.941 8.794 -30.004 1.00 95.44 551 TRP A CA 1
ATOM 4504 C C . TRP A 1 551 ? 17.595 8.111 -29.851 1.00 95.44 551 TRP A C 1
ATOM 4506 O O . TRP A 1 551 ? 17.067 7.998 -28.744 1.00 95.44 551 TRP A O 1
ATOM 4516 N N . VAL A 1 552 ? 17.087 7.613 -30.971 1.00 96.62 552 VAL A N 1
ATOM 4517 C CA . VAL A 1 552 ? 15.796 6.934 -31.065 1.00 96.62 552 VAL A CA 1
ATOM 4518 C C . VAL A 1 552 ? 15.974 5.522 -31.627 1.00 96.62 552 VAL A C 1
ATOM 4520 O O . VAL A 1 552 ? 16.950 5.273 -32.348 1.00 96.62 552 VAL A O 1
ATOM 4523 N N . PRO A 1 553 ? 15.041 4.602 -31.336 1.00 97.31 553 PRO A N 1
ATOM 4524 C CA . PRO A 1 553 ? 14.962 3.299 -31.982 1.00 97.31 553 PRO A CA 1
ATOM 4525 C C . PRO A 1 553 ? 15.023 3.404 -33.512 1.00 97.31 553 PRO A C 1
ATOM 4527 O O . PRO A 1 553 ? 14.368 4.249 -34.125 1.00 97.31 553 PRO A O 1
ATOM 4530 N N . ASP A 1 554 ? 15.825 2.544 -34.140 1.00 97.12 554 ASP A N 1
ATOM 4531 C CA . ASP A 1 554 ? 15.956 2.470 -35.599 1.00 97.12 554 ASP A CA 1
ATOM 4532 C C . ASP A 1 554 ? 15.399 1.163 -36.165 1.00 97.12 554 ASP A C 1
ATOM 4534 O O . ASP A 1 554 ? 14.523 1.180 -37.028 1.00 97.12 554 ASP A O 1
ATOM 4538 N N . ARG A 1 555 ? 15.884 0.023 -35.664 1.00 97.31 555 ARG A N 1
ATOM 4539 C CA . ARG A 1 555 ? 15.425 -1.309 -36.068 1.00 97.31 555 ARG A CA 1
ATOM 4540 C C . ARG A 1 555 ? 15.614 -2.323 -34.949 1.00 97.31 555 ARG A C 1
ATOM 4542 O O . ARG A 1 555 ? 16.479 -2.173 -34.089 1.00 97.31 555 ARG A O 1
ATOM 4549 N N . LEU A 1 556 ? 14.818 -3.379 -35.013 1.00 97.75 556 LEU A N 1
ATOM 4550 C CA . LEU A 1 556 ? 14.940 -4.549 -34.158 1.00 97.75 556 LEU A CA 1
ATOM 4551 C C . LEU A 1 556 ? 16.167 -5.370 -34.574 1.00 97.75 556 LEU A C 1
ATOM 4553 O O . LEU A 1 556 ? 16.378 -5.589 -35.768 1.00 97.75 556 LEU A O 1
ATOM 4557 N N . LEU A 1 557 ? 16.982 -5.786 -33.604 1.00 97.44 557 LEU A N 1
ATOM 4558 C CA . LEU A 1 557 ? 18.159 -6.623 -33.844 1.00 97.44 557 LEU A CA 1
ATOM 4559 C C . LEU A 1 557 ? 17.882 -8.079 -33.464 1.00 97.44 557 LEU A C 1
ATOM 4561 O O . LEU A 1 557 ? 18.053 -8.959 -34.302 1.00 97.44 557 LEU A O 1
ATOM 4565 N N . GLU A 1 558 ? 17.433 -8.320 -32.232 1.00 96.62 558 GLU A N 1
ATOM 4566 C CA . GLU A 1 558 ? 17.134 -9.658 -31.707 1.00 96.62 558 GLU A CA 1
ATOM 4567 C C . GLU A 1 558 ? 16.213 -9.589 -30.478 1.00 96.62 558 GLU A C 1
ATOM 4569 O O . GLU A 1 558 ? 16.036 -8.524 -29.883 1.00 96.62 558 GLU A O 1
ATOM 4574 N N . TRP A 1 559 ? 15.626 -10.724 -30.094 1.00 95.56 559 TRP A N 1
ATOM 4575 C CA . TRP A 1 559 ? 14.901 -10.900 -28.833 1.00 95.56 559 TRP A CA 1
ATOM 4576 C C . TRP A 1 559 ? 14.990 -12.354 -28.350 1.00 95.56 559 TRP A C 1
ATOM 4578 O O . TRP A 1 559 ? 15.229 -13.263 -29.146 1.00 95.56 559 TRP A O 1
ATOM 4588 N N . GLU A 1 560 ? 14.809 -12.571 -27.048 1.00 93.88 560 GLU A N 1
ATOM 4589 C CA . GLU A 1 560 ? 14.807 -13.889 -26.395 1.00 93.88 560 GLU A CA 1
ATOM 4590 C C . GLU A 1 560 ? 13.645 -13.972 -25.394 1.00 93.88 560 GLU A C 1
ATOM 4592 O O . GLU A 1 560 ? 13.240 -12.958 -24.821 1.00 93.88 560 GLU A O 1
ATOM 4597 N N . GLY A 1 561 ? 13.118 -15.179 -25.181 1.00 90.75 561 GLY A N 1
ATOM 4598 C CA . GLY A 1 561 ? 11.957 -15.413 -24.325 1.00 90.75 561 GLY A CA 1
ATOM 4599 C C . GLY A 1 561 ? 10.635 -15.053 -25.009 1.00 90.75 561 GLY A C 1
ATOM 4600 O O . GLY A 1 561 ? 10.525 -15.039 -26.238 1.00 90.75 561 GLY A O 1
ATOM 4601 N N . THR A 1 562 ? 9.619 -14.776 -24.201 1.00 90.12 562 THR A N 1
ATOM 4602 C CA . THR A 1 562 ? 8.279 -14.387 -24.646 1.00 90.12 562 THR A CA 1
ATOM 4603 C C . THR A 1 562 ? 8.213 -12.870 -24.792 1.00 90.12 562 THR A C 1
ATOM 4605 O O . THR A 1 562 ? 8.136 -12.141 -23.803 1.00 90.12 562 THR A O 1
ATOM 4608 N N . VAL A 1 563 ? 8.236 -12.392 -26.039 1.00 91.94 563 VAL A N 1
ATOM 4609 C CA . VAL A 1 563 ? 8.069 -10.973 -26.380 1.00 91.94 563 VAL A CA 1
ATOM 4610 C C . VAL A 1 563 ? 6.944 -10.827 -27.402 1.00 91.94 563 VAL A C 1
ATOM 4612 O O . VAL A 1 563 ? 7.052 -11.332 -28.521 1.00 91.94 563 VAL A O 1
ATOM 4615 N N . ILE A 1 564 ? 5.862 -10.144 -27.026 1.00 92.00 564 ILE A N 1
ATOM 4616 C CA . ILE A 1 564 ? 4.686 -9.940 -27.885 1.00 92.00 564 ILE A CA 1
ATOM 4617 C C . ILE A 1 564 ? 4.772 -8.549 -28.521 1.00 92.00 564 ILE A C 1
ATOM 4619 O O . ILE A 1 564 ? 4.957 -7.551 -27.825 1.00 92.00 564 ILE A O 1
ATOM 4623 N N . HIS A 1 565 ? 4.622 -8.485 -29.846 1.00 94.69 565 HIS A N 1
ATOM 4624 C CA . HIS A 1 565 ? 4.743 -7.267 -30.658 1.00 94.69 565 HIS A CA 1
ATOM 4625 C C . HIS A 1 565 ? 6.059 -6.479 -30.464 1.00 94.69 565 HIS A C 1
ATOM 4627 O O . HIS A 1 565 ? 6.028 -5.287 -30.131 1.00 94.69 565 HIS A O 1
ATOM 4633 N N . PRO A 1 566 ? 7.240 -7.100 -30.659 1.00 95.44 566 PRO A N 1
ATOM 4634 C CA . PRO A 1 566 ? 8.535 -6.422 -30.518 1.00 95.44 566 PRO A CA 1
ATOM 4635 C C . PRO A 1 566 ? 8.710 -5.209 -31.451 1.00 95.44 566 PRO A C 1
ATOM 4637 O O . PRO A 1 566 ? 9.496 -4.307 -31.171 1.00 95.44 566 PRO A O 1
ATOM 4640 N N . GLU A 1 567 ? 7.972 -5.157 -32.560 1.00 95.56 567 GLU A N 1
ATOM 4641 C CA . GLU A 1 567 ? 7.987 -4.059 -33.523 1.00 95.56 567 GLU A CA 1
ATOM 4642 C C . GLU A 1 567 ? 7.429 -2.737 -32.976 1.00 95.56 567 GLU A C 1
ATOM 4644 O O . GLU A 1 567 ? 7.764 -1.676 -33.509 1.00 95.56 567 GLU A O 1
ATOM 4649 N N . HIS A 1 568 ? 6.594 -2.772 -31.931 1.00 95.75 568 HIS A N 1
ATOM 4650 C CA . HIS A 1 568 ? 5.967 -1.567 -31.382 1.00 95.75 568 HIS A CA 1
ATOM 4651 C C . HIS A 1 568 ? 6.984 -0.608 -30.746 1.00 95.75 568 HIS A C 1
ATOM 4653 O O . HIS A 1 568 ? 6.844 0.600 -30.908 1.00 95.75 568 HIS A O 1
ATOM 4659 N N . LEU A 1 569 ? 8.082 -1.120 -30.177 1.00 95.19 569 LEU A N 1
ATOM 4660 C CA . LEU A 1 569 ? 9.184 -0.307 -29.642 1.00 95.19 569 LEU A CA 1
ATOM 4661 C C . LEU A 1 569 ? 9.863 0.618 -30.665 1.00 95.19 569 LEU A C 1
ATOM 4663 O O . LEU A 1 569 ? 10.559 1.557 -30.279 1.00 95.19 569 LEU A O 1
ATOM 4667 N N . LEU A 1 570 ? 9.700 0.366 -31.967 1.00 95.69 570 LEU A N 1
ATOM 4668 C CA . LEU A 1 570 ? 10.352 1.149 -33.022 1.00 95.69 570 LEU A CA 1
ATOM 4669 C C . LEU A 1 570 ? 9.640 2.469 -33.327 1.00 95.69 570 LEU A C 1
ATOM 4671 O O . LEU A 1 570 ? 10.156 3.282 -34.098 1.00 95.69 570 LEU A O 1
ATOM 4675 N N . LYS A 1 571 ? 8.453 2.694 -32.758 1.00 93.06 571 LYS A N 1
ATOM 4676 C CA . LYS A 1 571 ? 7.648 3.876 -33.036 1.00 93.06 571 LYS A CA 1
ATOM 4677 C C . LYS A 1 571 ? 7.194 4.522 -31.739 1.00 93.06 571 LYS A C 1
ATOM 4679 O O . LYS A 1 571 ? 6.732 3.859 -30.827 1.00 93.06 571 LYS A O 1
ATOM 4684 N N . ASN A 1 572 ? 7.313 5.843 -31.675 1.00 90.75 572 ASN A N 1
ATOM 4685 C CA . ASN A 1 572 ? 6.833 6.603 -30.532 1.00 90.75 572 ASN A CA 1
ATOM 4686 C C . ASN A 1 572 ? 5.310 6.803 -30.629 1.00 90.75 572 ASN A C 1
ATOM 4688 O O . ASN A 1 572 ? 4.844 7.856 -31.065 1.00 90.75 572 ASN A O 1
ATOM 4692 N N . ASP A 1 573 ? 4.547 5.763 -30.305 1.00 89.12 573 ASP A N 1
ATOM 4693 C CA . ASP A 1 573 ? 3.094 5.808 -30.151 1.00 89.12 573 ASP A CA 1
ATOM 4694 C C . ASP A 1 573 ? 2.647 5.020 -28.903 1.00 89.12 573 ASP A C 1
ATOM 4696 O O . ASP A 1 573 ? 3.466 4.609 -28.084 1.00 89.12 573 ASP A O 1
ATOM 4700 N N . ALA A 1 574 ? 1.334 4.884 -28.701 1.00 84.62 574 ALA A N 1
ATOM 4701 C CA . ALA A 1 574 ? 0.756 4.199 -27.543 1.00 84.62 574 ALA A CA 1
ATOM 4702 C C . ALA A 1 574 ? 0.544 2.691 -27.785 1.00 84.62 574 ALA A C 1
ATOM 4704 O O . ALA A 1 574 ? -0.381 2.104 -27.227 1.00 84.62 574 ALA A O 1
ATOM 4705 N N . LYS A 1 575 ? 1.332 2.067 -28.670 1.00 90.69 575 LYS A N 1
ATOM 4706 C CA . LYS A 1 575 ? 1.345 0.611 -28.843 1.00 90.69 575 LYS A CA 1
ATOM 4707 C C . LYS A 1 575 ? 2.442 -0.009 -27.989 1.00 90.69 575 LYS A C 1
ATOM 4709 O O . LYS A 1 575 ? 3.478 0.602 -27.755 1.00 90.69 575 LYS A O 1
ATOM 4714 N N . PHE A 1 576 ? 2.220 -1.242 -27.546 1.00 89.06 576 PHE A N 1
ATOM 4715 C CA . PHE A 1 576 ? 3.047 -1.868 -26.516 1.00 89.06 576 PHE A CA 1
ATOM 4716 C C . PHE A 1 576 ? 3.790 -3.082 -27.052 1.00 89.06 576 PHE A C 1
ATOM 4718 O O . PHE A 1 576 ? 3.198 -3.926 -27.730 1.00 89.06 576 PHE A O 1
ATOM 4725 N N . THR A 1 577 ? 5.062 -3.185 -26.691 1.00 93.00 577 THR A N 1
ATOM 4726 C CA . THR A 1 577 ? 5.791 -4.448 -26.663 1.00 93.00 577 THR A CA 1
ATOM 4727 C C . THR A 1 577 ? 5.650 -5.043 -25.267 1.00 93.00 577 THR A C 1
ATOM 4729 O O . THR A 1 577 ? 5.995 -4.387 -24.282 1.00 93.00 577 THR A O 1
ATOM 4732 N N . TRP A 1 578 ? 5.148 -6.273 -25.179 1.00 90.19 578 TRP A N 1
ATOM 4733 C CA . TRP A 1 578 ? 4.990 -6.979 -23.908 1.00 90.19 578 TRP A CA 1
ATOM 4734 C C . TRP A 1 578 ? 6.145 -7.939 -23.668 1.00 90.19 578 TRP A C 1
ATOM 4736 O O . TRP A 1 578 ? 6.499 -8.719 -24.551 1.00 90.19 578 TRP A O 1
ATOM 4746 N N . PHE A 1 579 ? 6.692 -7.901 -22.459 1.00 88.94 579 PHE A N 1
ATOM 4747 C CA . PHE A 1 579 ? 7.662 -8.861 -21.946 1.00 88.94 579 PHE A CA 1
ATOM 4748 C C . PHE A 1 579 ? 6.917 -9.853 -21.041 1.00 88.94 579 PHE A C 1
ATOM 4750 O O . PHE A 1 579 ? 6.377 -9.465 -20.001 1.00 88.94 579 PHE A O 1
ATOM 4757 N N . GLY A 1 580 ? 6.851 -11.120 -21.454 1.00 86.12 580 GLY A N 1
ATOM 4758 C CA . GLY A 1 580 ? 5.985 -12.141 -20.857 1.00 86.12 580 GLY A CA 1
ATOM 4759 C C . GLY A 1 580 ? 4.600 -12.215 -21.513 1.00 86.12 580 GLY A C 1
ATOM 4760 O O . GLY A 1 580 ? 4.406 -11.722 -22.625 1.00 86.12 580 GLY A O 1
ATOM 4761 N N . SER A 1 581 ? 3.641 -12.863 -20.843 1.00 80.12 581 SER A N 1
ATOM 4762 C CA . SER A 1 581 ? 2.328 -13.165 -21.439 1.00 80.12 581 SER A CA 1
ATOM 4763 C C . SER A 1 581 ? 1.373 -11.978 -21.533 1.00 80.12 581 SER A C 1
ATOM 4765 O O . SER A 1 581 ? 0.478 -11.992 -22.376 1.00 80.12 581 SER A O 1
ATOM 4767 N N . GLY A 1 582 ? 1.560 -10.958 -20.690 1.00 76.69 582 GLY A N 1
ATOM 4768 C CA . GLY A 1 582 ? 0.575 -9.885 -20.538 1.00 76.69 582 GLY A CA 1
ATOM 4769 C C . GLY A 1 582 ? -0.582 -10.233 -19.596 1.00 76.69 582 GLY A C 1
ATOM 4770 O O . GLY A 1 582 ? -1.444 -9.383 -19.417 1.00 76.69 582 GLY A O 1
ATOM 4771 N N . ASP A 1 583 ? -0.595 -11.438 -19.013 1.00 80.50 583 ASP A N 1
ATOM 4772 C CA . ASP A 1 583 ? -1.602 -11.927 -18.065 1.00 80.50 583 ASP A CA 1
ATOM 4773 C C . ASP A 1 583 ? -0.930 -12.228 -16.722 1.00 80.50 583 ASP A C 1
ATOM 4775 O O . ASP A 1 583 ? -0.172 -13.192 -16.561 1.00 80.50 583 ASP A O 1
ATOM 4779 N N . ILE A 1 584 ? -1.213 -11.378 -15.741 1.00 78.50 584 ILE A N 1
ATOM 4780 C CA . ILE A 1 584 ? -0.547 -11.429 -14.441 1.00 78.50 584 ILE A CA 1
ATOM 4781 C C . ILE A 1 584 ? -0.969 -12.639 -13.613 1.00 78.50 584 ILE A C 1
ATOM 4783 O O . ILE A 1 584 ? -0.164 -13.157 -12.836 1.00 78.50 584 ILE A O 1
ATOM 4787 N N . ARG A 1 585 ? -2.197 -13.131 -13.783 1.00 80.62 585 ARG A N 1
ATOM 4788 C CA . ARG A 1 585 ? -2.671 -14.346 -13.106 1.00 80.62 585 ARG A CA 1
ATOM 4789 C C . ARG A 1 585 ? -1.905 -15.566 -13.592 1.00 80.62 585 ARG A C 1
ATOM 4791 O O . ARG A 1 585 ? -1.438 -16.355 -12.769 1.00 80.62 585 ARG A O 1
ATOM 4798 N N . LEU A 1 586 ? -1.748 -15.703 -14.908 1.00 81.38 586 LEU A N 1
ATOM 4799 C CA . LEU A 1 586 ? -0.965 -16.781 -15.512 1.00 81.38 586 LEU A CA 1
ATOM 4800 C C . LEU A 1 586 ? 0.496 -16.709 -15.067 1.00 81.38 586 LEU A C 1
ATOM 4802 O O . LEU A 1 586 ? 1.046 -17.710 -14.606 1.00 81.38 586 LEU A O 1
ATOM 4806 N N . ASP A 1 587 ? 1.098 -15.521 -15.129 1.00 79.31 587 ASP A N 1
ATOM 4807 C CA . ASP A 1 587 ? 2.484 -15.312 -14.708 1.00 79.31 587 ASP A CA 1
ATOM 4808 C C . ASP A 1 587 ? 2.673 -15.537 -13.193 1.00 79.31 587 ASP A C 1
ATOM 4810 O O . ASP A 1 587 ? 3.732 -15.983 -12.753 1.00 79.31 587 ASP A O 1
ATOM 4814 N N . PHE A 1 588 ? 1.653 -15.291 -12.365 1.00 81.75 588 PHE A N 1
ATOM 4815 C CA . PHE A 1 588 ? 1.705 -15.613 -10.939 1.00 81.75 588 PHE A CA 1
ATOM 4816 C C . PHE A 1 588 ? 1.634 -17.127 -10.681 1.00 81.75 588 PHE A C 1
ATOM 4818 O O . PHE A 1 588 ? 2.373 -17.635 -9.829 1.00 81.75 588 PHE A O 1
ATOM 4825 N N . ALA A 1 589 ? 0.782 -17.844 -11.417 1.00 81.75 589 ALA A N 1
ATOM 4826 C CA . ALA A 1 589 ? 0.562 -19.280 -11.255 1.00 81.75 589 ALA A CA 1
ATOM 4827 C C . ALA A 1 589 ? 1.710 -20.147 -11.812 1.00 81.75 589 ALA A C 1
ATOM 4829 O O . ALA A 1 589 ? 1.998 -21.210 -11.255 1.00 81.75 589 ALA A O 1
ATOM 4830 N N . ASP A 1 590 ? 2.392 -19.710 -12.877 1.00 83.75 590 ASP A N 1
ATOM 4831 C CA . ASP A 1 590 ? 3.512 -20.440 -13.482 1.00 83.75 590 ASP A CA 1
ATOM 4832 C C . ASP A 1 590 ? 4.874 -19.842 -13.090 1.00 83.75 590 ASP A C 1
ATOM 4834 O O . ASP A 1 590 ? 5.372 -18.870 -13.661 1.00 83.75 590 ASP A O 1
ATOM 4838 N N . ARG A 1 591 ? 5.547 -20.490 -12.132 1.00 81.06 591 ARG A N 1
ATOM 4839 C CA . ARG A 1 591 ? 6.879 -20.072 -11.665 1.00 81.06 591 ARG A CA 1
ATOM 4840 C C . ARG A 1 591 ? 7.971 -20.160 -12.726 1.00 81.06 591 ARG A C 1
ATOM 4842 O O . ARG A 1 591 ? 8.944 -19.416 -12.627 1.00 81.06 591 ARG A O 1
ATOM 4849 N N . GLN A 1 592 ? 7.882 -21.096 -13.672 1.00 81.31 592 GLN A N 1
ATOM 4850 C CA . GLN A 1 592 ? 8.896 -21.214 -14.723 1.00 81.31 592 GLN A CA 1
ATOM 4851 C C . GLN A 1 592 ? 8.778 -20.039 -15.680 1.00 81.31 592 GLN A C 1
ATOM 4853 O O . GLN A 1 592 ? 9.788 -19.428 -16.026 1.00 81.31 592 GLN A O 1
ATOM 4858 N N . GLN A 1 593 ? 7.543 -19.696 -16.034 1.00 79.69 593 GLN A N 1
ATOM 4859 C CA . GLN A 1 593 ? 7.241 -18.529 -16.842 1.00 79.69 593 GLN A CA 1
ATOM 4860 C C . GLN A 1 593 ? 7.642 -17.233 -16.130 1.00 79.69 593 GLN A C 1
ATOM 4862 O O . GLN A 1 593 ? 8.344 -16.415 -16.721 1.00 79.69 593 GLN A O 1
ATOM 4867 N N . ALA A 1 594 ? 7.314 -17.087 -14.842 1.00 77.19 594 ALA A N 1
ATOM 4868 C CA . ALA A 1 594 ? 7.763 -15.952 -14.041 1.00 77.19 594 ALA A CA 1
ATOM 4869 C C . ALA A 1 594 ? 9.294 -15.855 -13.987 1.00 77.19 594 ALA A C 1
ATOM 4871 O O . ALA A 1 594 ? 9.853 -14.770 -14.080 1.00 77.19 594 ALA A O 1
ATOM 4872 N N . ALA A 1 595 ? 10.004 -16.975 -13.836 1.00 78.56 595 ALA A N 1
ATOM 4873 C CA . ALA A 1 595 ? 11.462 -16.981 -13.747 1.00 78.56 595 ALA A CA 1
ATOM 4874 C C . ALA A 1 595 ? 12.173 -16.751 -15.093 1.00 78.56 595 ALA A C 1
ATOM 4876 O O . ALA A 1 595 ? 13.387 -16.537 -15.088 1.00 78.56 595 ALA A O 1
ATOM 4877 N N . ALA A 1 596 ? 11.458 -16.803 -16.221 1.00 83.75 596 ALA A N 1
ATOM 4878 C CA . ALA A 1 596 ? 12.044 -16.616 -17.539 1.00 83.75 596 ALA A CA 1
ATOM 4879 C C . ALA A 1 596 ? 12.510 -15.167 -17.750 1.00 83.75 596 ALA A C 1
ATOM 4881 O O . ALA A 1 596 ? 11.806 -14.211 -17.425 1.00 83.75 596 ALA A O 1
ATOM 4882 N N . THR A 1 597 ? 13.695 -15.015 -18.338 1.00 88.25 597 THR A N 1
ATOM 4883 C CA . THR A 1 597 ? 14.192 -13.728 -18.830 1.00 88.25 597 THR A CA 1
ATOM 4884 C C . THR A 1 597 ? 13.605 -13.465 -20.208 1.00 88.25 597 THR A C 1
ATOM 4886 O O . THR A 1 597 ? 13.810 -14.246 -21.138 1.00 88.25 597 THR A O 1
ATOM 4889 N N . ASN A 1 598 ? 12.911 -12.341 -20.355 1.00 90.75 598 ASN A N 1
ATOM 4890 C CA . ASN A 1 598 ? 12.411 -11.857 -21.636 1.00 90.75 598 ASN A CA 1
ATOM 4891 C C . ASN A 1 598 ? 13.232 -10.626 -22.016 1.00 90.75 598 ASN A C 1
ATOM 4893 O O . ASN A 1 598 ? 13.282 -9.668 -21.245 1.00 90.75 598 ASN A O 1
ATOM 4897 N N . ARG A 1 599 ? 13.896 -10.632 -23.176 1.00 93.44 599 ARG A N 1
ATOM 4898 C CA . ARG A 1 599 ? 14.754 -9.510 -23.590 1.00 93.44 599 ARG A CA 1
ATOM 4899 C C . ARG A 1 599 ? 14.548 -9.119 -25.038 1.00 93.44 599 ARG A C 1
ATOM 4901 O O . ARG A 1 599 ? 14.273 -9.966 -25.882 1.00 93.44 599 ARG A O 1
ATOM 4908 N N . ILE A 1 600 ? 14.791 -7.850 -25.334 1.00 96.06 600 ILE A N 1
ATOM 4909 C CA . ILE A 1 600 ? 14.820 -7.306 -26.688 1.00 96.06 600 ILE A CA 1
ATOM 4910 C C . ILE A 1 600 ? 16.047 -6.419 -26.869 1.00 96.06 600 ILE A C 1
ATOM 4912 O O . ILE A 1 600 ? 16.424 -5.679 -25.961 1.00 96.06 600 ILE A O 1
ATOM 4916 N N . VAL A 1 601 ? 16.641 -6.465 -28.059 1.00 97.69 601 VAL A N 1
ATOM 4917 C CA . VAL A 1 601 ? 17.739 -5.593 -28.469 1.00 97.69 601 VAL A CA 1
ATOM 4918 C C . VAL A 1 601 ? 17.333 -4.821 -29.719 1.00 97.69 601 VAL A C 1
ATOM 4920 O O . VAL A 1 601 ? 16.996 -5.402 -30.754 1.00 97.69 601 VAL A O 1
ATOM 4923 N N . ILE A 1 602 ? 17.413 -3.497 -29.642 1.00 98.12 602 ILE A N 1
ATOM 4924 C CA . ILE A 1 602 ? 17.132 -2.573 -30.745 1.00 98.12 602 ILE A CA 1
ATOM 4925 C C . ILE A 1 602 ? 18.377 -1.747 -31.061 1.00 98.12 602 ILE A C 1
ATOM 4927 O O . ILE A 1 602 ? 19.147 -1.406 -30.163 1.00 98.12 602 ILE A O 1
ATOM 4931 N N . SER A 1 603 ? 18.593 -1.398 -32.329 1.00 97.94 603 SER A N 1
ATOM 4932 C CA . SER A 1 603 ? 19.616 -0.409 -32.673 1.00 97.94 603 SER A CA 1
ATOM 4933 C C . SER A 1 603 ? 19.090 1.003 -32.466 1.00 97.94 603 SER A C 1
ATOM 4935 O O . SER A 1 603 ? 17.902 1.275 -32.653 1.00 97.94 603 SER A O 1
ATOM 4937 N N . LEU A 1 604 ? 20.002 1.912 -32.145 1.00 97.56 604 LEU A N 1
ATOM 4938 C CA . LEU A 1 604 ? 19.724 3.330 -31.983 1.00 97.56 604 LEU A CA 1
ATOM 4939 C C . LEU A 1 604 ? 20.324 4.129 -33.139 1.00 97.56 604 LEU A C 1
ATOM 4941 O O . LEU A 1 604 ? 21.420 3.834 -33.616 1.00 97.56 604 LEU A O 1
ATOM 4945 N N . LYS A 1 605 ? 19.624 5.184 -33.555 1.00 95.81 605 LYS A N 1
ATOM 4946 C CA . LYS A 1 605 ? 20.152 6.210 -34.461 1.00 95.81 605 LYS A CA 1
ATOM 4947 C C . LYS A 1 605 ? 20.025 7.584 -33.831 1.00 95.81 605 LYS A C 1
ATOM 4949 O O . LYS A 1 605 ? 19.063 7.857 -33.119 1.00 95.81 605 LYS A O 1
ATOM 4954 N N . GLU A 1 606 ? 20.967 8.464 -34.142 1.00 94.94 606 GLU A N 1
ATOM 4955 C CA . GLU A 1 606 ? 20.875 9.861 -33.732 1.00 94.94 606 GLU A CA 1
ATOM 4956 C C . GLU A 1 606 ? 19.791 10.585 -34.545 1.00 94.94 606 GLU A C 1
ATOM 4958 O O . GLU A 1 606 ? 19.857 10.671 -35.776 1.00 94.94 606 GLU A O 1
ATOM 4963 N N . GLU A 1 607 ? 18.802 11.139 -33.850 1.00 89.75 607 GLU A N 1
ATOM 4964 C CA . GLU A 1 607 ? 17.787 11.998 -34.436 1.00 89.75 607 GLU A CA 1
ATOM 4965 C C . GLU A 1 607 ? 18.318 13.434 -34.510 1.00 89.75 607 GLU A C 1
ATOM 4967 O O . GLU A 1 607 ? 18.422 14.165 -33.521 1.00 89.75 607 GLU A O 1
ATOM 4972 N N . ARG A 1 608 ? 18.668 13.876 -35.721 1.00 79.19 608 ARG A N 1
ATOM 4973 C CA . ARG A 1 608 ? 19.035 15.276 -35.956 1.00 79.19 608 ARG A CA 1
ATOM 4974 C C . ARG A 1 608 ? 17.772 16.132 -35.898 1.00 79.19 608 ARG A C 1
ATOM 4976 O O . ARG A 1 608 ? 17.069 16.253 -36.902 1.00 79.19 608 ARG A O 1
ATOM 4983 N N . ARG A 1 609 ? 17.498 16.766 -34.753 1.00 59.44 609 ARG A N 1
ATOM 4984 C CA . ARG A 1 609 ? 16.452 17.799 -34.663 1.00 59.44 609 ARG A CA 1
ATOM 4985 C C . ARG A 1 609 ? 16.727 18.879 -35.714 1.00 59.44 609 ARG A C 1
ATOM 4987 O O . ARG A 1 609 ? 17.745 19.571 -35.647 1.00 59.44 609 ARG A O 1
ATOM 4994 N N . LYS A 1 610 ? 15.827 19.038 -36.691 1.00 46.00 610 LYS A N 1
ATOM 4995 C CA . LYS A 1 610 ? 15.813 20.239 -37.536 1.00 46.00 610 LYS A CA 1
ATOM 4996 C C . LYS A 1 610 ? 15.570 21.422 -36.599 1.00 46.00 610 LYS A C 1
ATOM 4998 O O . LYS A 1 610 ? 14.551 21.454 -35.916 1.00 46.00 610 LYS A O 1
ATOM 5003 N N . ARG A 1 611 ? 16.525 22.352 -36.518 1.00 40.12 611 ARG A N 1
ATOM 5004 C CA . ARG A 1 611 ? 16.284 23.663 -35.905 1.00 40.12 611 ARG A CA 1
ATOM 5005 C C . ARG A 1 611 ? 15.183 24.330 -36.734 1.00 40.12 611 ARG A C 1
ATOM 5007 O O . ARG A 1 611 ? 15.451 24.663 -37.886 1.00 40.12 611 ARG A O 1
ATOM 5014 N N . ASN A 1 612 ? 13.973 24.424 -36.186 1.00 33.00 612 ASN A N 1
ATOM 5015 C CA . ASN A 1 612 ? 12.969 25.371 -36.667 1.00 33.00 612 ASN A CA 1
ATOM 5016 C C . ASN A 1 612 ? 13.268 26.740 -36.072 1.00 33.00 612 ASN A C 1
ATOM 5018 O O . ASN A 1 612 ? 13.610 26.773 -34.866 1.00 33.00 612 ASN A O 1
#

pLDDT: mean 87.86, std 11.41, range [33.0, 98.69]

Sequence (612 aa):
MDFICKFIDFAALHHYNHLMLSLGDRIRTRSYPFRAPAESYSPEEIRKIVAYGKQKDIEVFPSVPTLGHAEDFLSHPEMEELAELRHGVRGRWNDRNKVDFCASSDKVYEFFESYFREIAPLFPSPYFHIGFDEAWNIGYCEQCAPLAKTHGEAELCLGSLLRTHGILRKLGKRVIMWDDMFEYYPEILPRVPRNILMADWQYQRDVRRYEAHFVDLSIERRLEQYERLGFEYLIAPADFNFSNIRTFCEYAGDFHPFGAILTLWGKSVFFNTKSYPAVAYAGHLFAGESPSDAWRTMCDSLFPEVFPSGSAEEAALRTLLETSWIHGEMILNEHKLRCLPFFGRDSVLPAELELVHRVLDNCSVAGEPGKTVLKDLLLAVDGVLLREKIKTLFQTFLEKNGDMASFQEQLNKRLEEIKKLQQERVEFWNSQRTGLIPCRVGDFYDFVQKNCLELGEKLLQRNWVRIRFMLPVQYGAPRTALSLRSKGKWIGTEGQVYKMTRFAEDDWDRALFEYVIPVEADSPDALEISVDAYGGTGVCFAEYFQCGRHWVPDRLLEWEGTVIHPEHLLKNDAKFTWFGSGDIRLDFADRQQAAATNRIVISLKEERRKRN